Protein AF-A0A0T5ZHT8-F1 (afdb_monomer_lite)

Structure (mmCIF, N/CA/C/O backbone):
data_AF-A0A0T5ZHT8-F1
#
_entry.id   AF-A0A0T5ZHT8-F1
#
loop_
_atom_site.group_PDB
_atom_site.id
_atom_site.type_symbol
_atom_site.label_atom_id
_atom_site.label_alt_id
_atom_site.label_comp_id
_atom_site.label_asym_id
_atom_site.label_entity_id
_atom_site.label_seq_id
_atom_site.pdbx_PDB_ins_code
_atom_site.Cartn_x
_atom_site.Cartn_y
_atom_site.Cartn_z
_atom_site.occupancy
_atom_site.B_iso_or_equiv
_atom_site.auth_seq_id
_atom_site.auth_comp_id
_atom_site.auth_asym_id
_atom_site.auth_atom_id
_atom_site.pdbx_PDB_model_num
ATOM 1 N N . MET A 1 1 ? -21.708 15.304 12.740 1.00 32.94 1 MET A N 1
ATOM 2 C CA . MET A 1 1 ? -21.943 14.078 13.530 1.00 32.94 1 MET A CA 1
ATOM 3 C C . MET A 1 1 ? -20.578 13.470 13.768 1.00 32.94 1 MET A C 1
ATOM 5 O O . MET A 1 1 ? -19.856 13.322 12.791 1.00 32.94 1 MET A O 1
ATOM 9 N N . VAL A 1 2 ? -20.182 13.251 15.023 1.00 30.17 2 VAL A N 1
ATOM 10 C CA . VAL A 1 2 ? -18.899 12.604 15.335 1.00 30.17 2 VAL A CA 1
ATOM 11 C C . VAL A 1 2 ? -19.010 11.165 14.839 1.00 30.17 2 VAL A C 1
ATOM 13 O O . VAL A 1 2 ? -19.901 10.439 15.270 1.00 30.17 2 VAL A O 1
ATOM 16 N N . ILE A 1 3 ? -18.196 10.799 13.854 1.00 38.00 3 ILE A N 1
ATOM 17 C CA . ILE A 1 3 ? -18.095 9.419 13.384 1.00 38.00 3 ILE A CA 1
ATOM 18 C C . ILE A 1 3 ? -17.245 8.695 14.427 1.00 38.00 3 ILE A C 1
ATOM 20 O O . ILE A 1 3 ? -16.100 9.075 14.659 1.00 38.00 3 ILE A O 1
ATOM 24 N N . VAL A 1 4 ? -17.832 7.714 15.110 1.00 56.66 4 VAL A N 1
ATOM 25 C CA . VAL A 1 4 ? -17.112 6.858 16.058 1.00 56.66 4 VAL A CA 1
ATOM 26 C C . VAL A 1 4 ? -16.481 5.731 15.244 1.00 56.66 4 VAL A C 1
ATOM 28 O O . VAL A 1 4 ? -17.184 4.851 14.750 1.00 56.66 4 VAL A O 1
ATOM 31 N N . GLU A 1 5 ? -15.171 5.804 15.039 1.00 60.06 5 GLU A N 1
ATOM 32 C CA . GLU A 1 5 ? -14.421 4.843 14.226 1.00 60.06 5 GLU A CA 1
ATOM 33 C C . GLU A 1 5 ? -14.320 3.475 14.933 1.00 60.06 5 GLU A C 1
ATOM 35 O O . GLU A 1 5 ? -14.035 3.432 16.129 1.00 60.06 5 GLU A O 1
ATOM 40 N N . PRO A 1 6 ? -14.510 2.336 14.253 1.00 75.88 6 PRO A N 1
ATOM 41 C CA . PRO A 1 6 ? -14.385 1.006 14.858 1.00 75.88 6 PRO A CA 1
ATOM 42 C C . PRO A 1 6 ? -12.907 0.622 15.073 1.00 75.88 6 PRO A C 1
ATOM 44 O O . PRO A 1 6 ? -12.396 -0.331 14.496 1.00 75.88 6 PRO A O 1
ATOM 47 N N . LEU A 1 7 ? -12.190 1.401 15.885 1.00 76.62 7 LEU A N 1
ATOM 48 C CA . LEU A 1 7 ? -10.760 1.266 16.137 1.00 76.62 7 LEU A CA 1
ATOM 49 C C . LEU A 1 7 ? -10.507 1.099 17.634 1.00 76.62 7 LEU A C 1
ATOM 51 O O . LEU A 1 7 ? -10.915 1.933 18.439 1.00 76.62 7 LEU A O 1
ATOM 55 N N . VAL A 1 8 ? -9.785 0.043 18.001 1.00 85.88 8 VAL A N 1
ATOM 56 C CA . VAL A 1 8 ? -9.405 -0.250 19.393 1.00 85.88 8 VAL A CA 1
ATOM 57 C C . VAL A 1 8 ? -7.885 -0.257 19.588 1.00 85.88 8 VAL A C 1
ATOM 59 O O . VAL A 1 8 ? -7.363 -1.032 20.379 1.00 85.88 8 VAL A O 1
ATOM 62 N N . SER A 1 9 ? -7.151 0.589 18.861 1.00 83.31 9 SER A N 1
ATOM 63 C CA . SER A 1 9 ? -5.690 0.712 18.980 1.00 83.31 9 SER A CA 1
ATOM 64 C C . SER A 1 9 ? -5.256 1.441 20.261 1.00 83.31 9 SER A C 1
ATOM 66 O O . SER A 1 9 ? -6.034 2.183 20.866 1.00 83.31 9 SER A O 1
ATOM 68 N N . GLU A 1 10 ? -3.986 1.283 20.651 1.00 86.31 10 GLU A N 1
ATOM 69 C CA . GLU A 1 10 ? -3.403 2.051 21.764 1.00 86.31 10 GLU A CA 1
ATOM 70 C C . GLU A 1 10 ? -3.465 3.564 21.488 1.00 86.31 10 GLU A C 1
ATOM 72 O O . GLU A 1 10 ? -3.754 4.360 22.380 1.00 86.31 10 GLU A O 1
ATOM 77 N N . GLU A 1 11 ? -3.252 3.971 20.233 1.00 77.25 11 GLU A N 1
ATOM 78 C CA . GLU A 1 11 ? -3.357 5.369 19.807 1.00 77.25 11 GLU A CA 1
ATOM 79 C C . GLU A 1 11 ? -4.760 5.928 20.057 1.00 77.25 11 GLU A C 1
ATOM 81 O O . GLU A 1 11 ? -4.904 7.012 20.631 1.00 77.25 11 GLU A O 1
ATOM 86 N N . LYS A 1 12 ? -5.799 5.161 19.698 1.00 83.62 12 LYS A N 1
ATOM 87 C CA . LYS A 1 12 ? -7.179 5.564 19.957 1.00 83.62 12 LYS A CA 1
ATOM 88 C C . LYS A 1 12 ? -7.458 5.658 21.450 1.00 83.62 12 LYS A C 1
ATOM 90 O O . LYS A 1 12 ? -8.087 6.616 21.892 1.00 83.62 12 LYS A O 1
ATOM 95 N N . LEU A 1 13 ? -6.962 4.700 22.227 1.00 88.31 13 LEU A N 1
ATOM 96 C CA . LEU A 1 13 ? -7.096 4.726 23.677 1.00 88.31 13 LEU A CA 1
ATOM 97 C C . LEU A 1 13 ? -6.481 5.998 24.277 1.00 88.31 13 LEU A C 1
ATOM 99 O O . LEU A 1 13 ? -7.138 6.663 25.072 1.00 88.31 13 LEU A O 1
ATOM 103 N N . ARG A 1 14 ? -5.261 6.377 23.878 1.00 85.31 14 ARG A N 1
ATOM 104 C CA . ARG A 1 14 ? -4.614 7.607 24.368 1.00 85.31 14 ARG A CA 1
ATOM 105 C C . ARG A 1 14 ? -5.413 8.858 24.008 1.00 85.31 14 ARG A C 1
ATOM 107 O O . ARG A 1 14 ? -5.596 9.712 24.867 1.00 85.31 14 ARG A O 1
ATOM 114 N N . GLN A 1 15 ? -5.944 8.929 22.784 1.00 82.06 15 GLN A N 1
ATOM 115 C CA . GLN A 1 15 ? -6.824 10.026 22.375 1.00 82.06 15 GLN A CA 1
ATOM 116 C C . GLN A 1 15 ? -8.048 10.145 23.289 1.00 82.06 15 GLN A C 1
ATOM 118 O O . GLN A 1 15 ? -8.398 11.254 23.678 1.00 82.06 15 GLN A O 1
ATOM 123 N N . LEU A 1 16 ? -8.698 9.020 23.606 1.00 85.06 16 LEU A N 1
ATOM 124 C CA . LEU A 1 16 ? -9.880 9.018 24.464 1.00 85.06 16 LEU A CA 1
ATOM 125 C C . LEU A 1 16 ? -9.514 9.474 25.877 1.00 85.06 16 LEU A C 1
ATOM 127 O O . LEU A 1 16 ? -10.151 10.395 26.367 1.00 85.06 16 LEU A O 1
ATOM 131 N N . LEU A 1 17 ? -8.450 8.923 26.479 1.00 85.81 17 LEU A N 1
ATOM 132 C CA . LEU A 1 17 ? -7.960 9.322 27.811 1.00 85.81 17 LEU A CA 1
ATOM 133 C C . LEU A 1 17 ? -7.682 10.837 27.909 1.00 85.81 17 LEU A C 1
ATOM 135 O O . LEU A 1 17 ? -8.002 11.461 28.923 1.00 85.81 17 LEU A O 1
ATOM 139 N N . ASP A 1 18 ? -7.159 11.445 26.840 1.00 81.88 18 ASP A N 1
ATOM 140 C CA . ASP A 1 18 ? -6.906 12.888 26.756 1.00 81.88 18 ASP A CA 1
ATOM 141 C C . ASP A 1 18 ? -8.188 13.750 26.754 1.00 81.88 18 ASP A C 1
ATOM 143 O O . ASP A 1 18 ? -8.105 14.952 27.019 1.00 81.88 18 ASP A O 1
ATOM 147 N N . GLU A 1 19 ? -9.378 13.179 26.509 1.00 79.25 19 GLU A N 1
ATOM 148 C CA . GLU A 1 19 ? -10.655 13.908 26.609 1.00 79.25 19 GLU A CA 1
ATOM 149 C C . GLU A 1 19 ? -10.974 14.323 28.055 1.00 79.25 19 GLU A C 1
ATOM 151 O O . GLU A 1 19 ? -11.697 15.298 28.263 1.00 79.25 19 GLU A O 1
ATOM 156 N N . GLN A 1 20 ? -10.425 13.612 29.052 1.00 79.62 20 GLN A N 1
ATOM 157 C CA . GLN A 1 20 ? -10.519 13.907 30.494 1.00 79.62 20 GLN A CA 1
ATOM 158 C C . GLN A 1 20 ? -11.941 14.076 31.062 1.00 79.62 20 GLN A C 1
ATOM 160 O O . GLN A 1 20 ? -12.109 14.517 32.200 1.00 79.62 20 GLN A O 1
ATOM 165 N N . ALA A 1 21 ? -12.969 13.726 30.293 1.00 77.88 21 ALA A N 1
ATOM 166 C CA . ALA A 1 21 ? -14.362 13.790 30.693 1.00 77.88 21 ALA A CA 1
ATOM 167 C C . ALA A 1 21 ? -15.176 12.737 29.940 1.00 77.88 21 ALA A C 1
ATOM 169 O O . ALA A 1 21 ? -14.925 12.449 28.772 1.00 77.88 21 ALA A O 1
ATOM 170 N N . GLU A 1 22 ? -16.182 12.187 30.611 1.00 84.00 22 GLU A N 1
ATOM 171 C CA . GLU A 1 22 ? -17.164 11.318 29.971 1.00 84.00 22 GLU A CA 1
ATOM 172 C C . GLU A 1 22 ? -18.104 12.124 29.069 1.00 84.00 22 GLU A C 1
ATOM 174 O O . GLU A 1 22 ? -18.446 13.280 29.338 1.00 84.00 22 GLU A O 1
ATOM 179 N N . SER A 1 23 ? -18.578 11.484 28.007 1.00 83.81 23 SER A N 1
ATOM 180 C CA . SER A 1 23 ? -19.508 12.071 27.043 1.00 83.81 23 SER A CA 1
ATOM 181 C C . SER A 1 23 ? -20.526 11.029 26.609 1.00 83.81 23 SER A C 1
ATOM 183 O O . SER A 1 23 ? -20.338 9.846 26.858 1.00 83.81 23 SER A O 1
ATOM 185 N N . ALA A 1 24 ? -21.580 11.402 25.882 1.00 84.06 24 ALA A N 1
ATOM 186 C CA . ALA A 1 24 ? -22.548 10.414 25.393 1.00 84.06 24 ALA A CA 1
ATOM 187 C C . ALA A 1 24 ? -21.903 9.244 24.612 1.00 84.06 24 ALA A C 1
ATOM 189 O O . ALA A 1 24 ? -22.454 8.147 24.636 1.00 84.06 24 ALA A O 1
ATOM 190 N N . ALA A 1 25 ? -20.725 9.449 24.010 1.00 86.69 25 ALA A N 1
ATOM 191 C CA . ALA A 1 25 ? -19.977 8.449 23.248 1.00 86.69 25 ALA A CA 1
ATOM 192 C C . ALA A 1 25 ? -18.727 7.890 23.969 1.00 86.69 25 ALA A C 1
ATOM 194 O O . ALA A 1 25 ? -17.995 7.115 23.360 1.00 86.69 25 ALA A O 1
ATOM 195 N N . LEU A 1 26 ? -18.460 8.264 25.227 1.00 90.75 26 LEU A N 1
ATOM 196 C CA . LEU A 1 26 ? -17.300 7.802 26.003 1.00 90.75 26 LEU A CA 1
ATOM 197 C C . LEU A 1 26 ? -17.667 7.583 27.476 1.00 90.75 26 LEU A C 1
ATOM 199 O O . LEU A 1 26 ? -18.198 8.484 28.127 1.00 90.75 26 LEU A O 1
ATOM 203 N N . ASP A 1 27 ? -17.357 6.398 27.992 1.00 93.62 27 ASP A N 1
ATOM 204 C CA . ASP A 1 27 ? -17.602 5.994 29.380 1.00 93.62 27 ASP A CA 1
ATOM 205 C C . ASP A 1 27 ? -16.321 5.457 30.025 1.00 93.62 27 ASP A C 1
ATOM 207 O O . ASP A 1 27 ? -15.637 4.609 29.440 1.00 93.62 27 ASP A O 1
ATOM 211 N N . TYR A 1 28 ? -16.000 5.937 31.227 1.00 93.38 28 TYR A N 1
ATOM 212 C CA . TYR A 1 28 ? -14.843 5.492 31.992 1.00 93.38 28 TYR A CA 1
ATOM 213 C C . TYR A 1 28 ? -15.272 4.578 33.131 1.00 93.38 28 TYR A C 1
ATOM 215 O O . TYR A 1 28 ? -16.168 4.873 33.919 1.00 93.38 28 TYR A O 1
ATOM 223 N N . LYS A 1 29 ? -14.572 3.456 33.275 1.00 92.06 29 LYS A N 1
ATOM 224 C CA . LYS A 1 29 ? -14.753 2.550 34.406 1.00 92.06 29 LYS A CA 1
ATOM 225 C C . LYS A 1 29 ? -13.417 2.259 35.051 1.00 92.06 29 LYS A C 1
ATOM 227 O O . LYS A 1 29 ? -12.583 1.574 34.470 1.00 92.06 29 LYS A O 1
ATOM 232 N N . ALA A 1 30 ? -13.234 2.687 36.297 1.00 90.19 30 ALA A N 1
ATOM 233 C CA . ALA A 1 30 ? -12.000 2.393 37.024 1.00 90.19 30 ALA A CA 1
ATOM 234 C C . ALA A 1 30 ? -11.823 0.881 37.247 1.00 90.19 30 ALA A C 1
ATOM 236 O O . ALA A 1 30 ? -10.716 0.360 37.154 1.00 90.19 30 ALA A O 1
ATOM 237 N N . ILE A 1 31 ? -12.919 0.166 37.524 1.00 87.94 31 ILE A N 1
ATOM 238 C CA . ILE A 1 31 ? -12.921 -1.269 37.821 1.00 87.94 31 ILE A CA 1
ATOM 239 C C . ILE A 1 31 ? -14.101 -1.927 37.098 1.00 87.94 31 ILE A C 1
ATOM 241 O O . ILE A 1 31 ? -15.213 -1.403 37.117 1.00 87.94 31 ILE A O 1
ATOM 245 N N . CYS A 1 32 ? -13.854 -3.084 36.486 1.00 88.69 32 CYS A N 1
ATOM 246 C CA . CYS A 1 32 ? -14.885 -3.991 35.988 1.00 88.69 32 CYS A CA 1
ATOM 247 C C . CYS A 1 32 ? -14.351 -5.429 36.051 1.00 88.69 32 CYS A C 1
ATOM 249 O O . CYS A 1 32 ? -13.328 -5.745 35.440 1.00 88.69 32 CYS A O 1
ATOM 251 N N . ASP A 1 33 ? -15.022 -6.302 36.799 1.00 88.00 33 ASP A N 1
ATOM 252 C CA . ASP A 1 33 ? -14.724 -7.730 36.882 1.00 88.00 33 ASP A CA 1
ATOM 253 C C . ASP A 1 33 ? -15.848 -8.545 36.234 1.00 88.00 33 ASP A C 1
ATOM 255 O O . ASP A 1 33 ? -16.907 -8.768 36.813 1.00 88.00 33 ASP A O 1
ATOM 259 N N . LEU A 1 34 ? -15.600 -9.069 35.032 1.00 88.31 34 LEU A N 1
ATOM 260 C CA . LEU A 1 34 ? -16.573 -9.869 34.276 1.00 88.31 34 LEU A CA 1
ATOM 261 C C . LEU A 1 34 ? -16.920 -11.229 34.915 1.00 88.31 34 LEU A C 1
ATOM 263 O O . LEU A 1 34 ? -17.704 -12.000 34.348 1.00 88.31 34 LEU A O 1
ATOM 267 N N . ARG A 1 35 ? -16.321 -11.581 36.058 1.00 86.56 35 ARG A N 1
ATOM 268 C CA . ARG A 1 35 ? -16.737 -12.726 36.886 1.00 86.56 35 ARG A CA 1
ATOM 269 C C . ARG A 1 35 ? -17.859 -12.338 37.843 1.00 86.56 35 ARG A C 1
ATOM 271 O O . ARG A 1 35 ? -18.671 -13.191 38.198 1.00 86.56 35 ARG A O 1
ATOM 278 N N . GLU A 1 36 ? -17.938 -11.060 38.198 1.00 90.50 36 GLU A N 1
ATOM 279 C CA . GLU A 1 36 ? -19.003 -10.515 39.018 1.00 90.50 36 GLU A CA 1
ATOM 280 C C . GLU A 1 36 ? -20.237 -10.237 38.160 1.00 90.50 36 GLU A C 1
ATOM 282 O O . GLU A 1 36 ? -20.213 -9.566 37.120 1.00 90.50 36 GLU A O 1
ATOM 287 N N . LYS A 1 37 ? -21.373 -10.777 38.609 1.00 92.69 37 LYS A N 1
ATOM 288 C CA . LYS A 1 37 ? -22.639 -10.623 37.887 1.00 92.69 37 LYS A CA 1
ATOM 289 C C . LYS A 1 37 ? -23.089 -9.162 37.852 1.00 92.69 37 LYS A C 1
ATOM 291 O O . LYS A 1 37 ? -23.691 -8.758 36.864 1.00 92.69 37 LYS A O 1
ATOM 296 N N . ALA A 1 38 ? -22.810 -8.400 38.911 1.00 94.06 38 ALA A N 1
ATOM 297 C CA . ALA A 1 38 ? -23.139 -6.980 38.986 1.00 94.06 38 ALA A CA 1
ATOM 298 C C . ALA A 1 38 ? -22.464 -6.196 37.852 1.00 94.06 38 ALA A C 1
ATOM 300 O O . ALA A 1 38 ? -23.154 -5.567 37.055 1.00 94.06 38 ALA A O 1
ATOM 301 N N . ASP A 1 39 ? -21.147 -6.342 37.716 1.00 93.50 39 ASP A N 1
ATOM 302 C CA . ASP A 1 39 ? -20.345 -5.643 36.710 1.00 93.50 39 ASP A CA 1
ATOM 303 C C . ASP A 1 39 ? -20.726 -6.058 35.289 1.00 93.50 39 ASP A C 1
ATOM 305 O O . ASP A 1 39 ? -20.854 -5.212 34.409 1.00 93.50 39 ASP A O 1
ATOM 309 N N . THR A 1 40 ? -20.989 -7.349 35.064 1.00 94.62 40 THR A N 1
ATOM 310 C CA . THR A 1 40 ? -21.428 -7.832 33.745 1.00 94.62 40 THR A CA 1
ATOM 311 C C . THR A 1 40 ? -22.805 -7.269 33.365 1.00 94.62 40 THR A C 1
ATOM 313 O O . THR A 1 40 ? -23.041 -6.936 32.204 1.00 94.62 40 THR A O 1
ATOM 316 N N . VAL A 1 41 ? -23.726 -7.159 34.331 1.00 96.88 41 VAL A N 1
ATOM 317 C CA . VAL A 1 41 ? -25.063 -6.588 34.107 1.00 96.88 41 VAL A CA 1
ATOM 318 C C . VAL A 1 41 ? -24.974 -5.085 33.844 1.00 96.88 41 VAL A C 1
ATOM 320 O O . VAL A 1 41 ? -25.576 -4.618 32.885 1.00 96.88 41 VAL A O 1
ATOM 323 N N . GLU A 1 42 ? -24.225 -4.325 34.642 1.00 96.19 42 GLU A N 1
ATOM 324 C CA . GLU A 1 42 ? -24.075 -2.881 34.407 1.00 96.19 42 GLU A CA 1
ATOM 325 C C . GLU A 1 42 ? -23.345 -2.605 33.081 1.00 96.19 42 GLU A C 1
ATOM 327 O O . GLU A 1 42 ? -23.791 -1.763 32.309 1.00 96.19 42 GLU A O 1
ATOM 332 N N . LEU A 1 43 ? -22.332 -3.403 32.718 1.00 96.06 43 LEU A N 1
ATOM 333 C CA . LEU A 1 43 ? -21.694 -3.293 31.404 1.00 96.06 43 LEU A CA 1
ATOM 334 C C . LEU A 1 43 ? -22.680 -3.562 30.257 1.00 96.06 43 LEU A C 1
ATOM 336 O O . LEU A 1 43 ? -22.685 -2.832 29.270 1.00 96.06 43 LEU A O 1
ATOM 340 N N . ALA A 1 44 ? -23.555 -4.567 30.381 1.00 97.25 44 ALA A N 1
ATOM 341 C CA . ALA A 1 44 ? -24.591 -4.824 29.377 1.00 97.25 44 ALA A CA 1
ATOM 342 C C . ALA A 1 44 ? -25.557 -3.641 29.222 1.00 97.25 44 ALA A C 1
ATOM 344 O O . ALA A 1 44 ? -25.989 -3.342 28.108 1.00 97.25 44 ALA A O 1
ATOM 345 N N . LYS A 1 45 ? -25.876 -2.960 30.329 1.00 97.69 45 LYS A N 1
ATOM 346 C CA . LYS A 1 45 ? -26.692 -1.745 30.325 1.00 97.69 45 LYS A CA 1
ATOM 347 C C . LYS A 1 45 ? -26.018 -0.627 29.526 1.00 97.69 45 LYS A C 1
ATOM 349 O O . LYS A 1 45 ? -26.661 -0.037 28.660 1.00 97.69 45 LYS A O 1
ATOM 354 N N . ASP A 1 46 ? -24.736 -0.380 29.780 1.00 97.00 46 ASP A N 1
ATOM 355 C CA . ASP A 1 46 ? -23.973 0.680 29.114 1.00 97.00 46 ASP A CA 1
ATOM 356 C C . ASP A 1 46 ? -23.755 0.389 27.626 1.00 97.00 46 ASP A C 1
ATOM 358 O O . ASP A 1 46 ? -23.999 1.257 26.790 1.00 97.00 46 ASP A O 1
ATOM 362 N N . VAL A 1 47 ? -23.419 -0.855 27.271 1.00 96.94 47 VAL A N 1
ATOM 363 C CA . VAL A 1 47 ? -23.328 -1.290 25.867 1.00 96.94 47 VAL A CA 1
ATOM 364 C C . VAL A 1 47 ? -24.682 -1.142 25.162 1.00 96.94 47 VAL A C 1
ATOM 366 O O . VAL A 1 47 ? -24.746 -0.659 24.033 1.00 96.94 47 VAL A O 1
ATOM 369 N N . GLY A 1 48 ? -25.788 -1.510 25.817 1.00 96.31 48 GLY A N 1
ATOM 370 C CA . GLY A 1 48 ? -27.132 -1.327 25.264 1.00 96.31 48 GLY A CA 1
ATOM 371 C C . GLY A 1 48 ? -27.496 0.143 25.037 1.00 96.31 48 GLY A C 1
ATOM 372 O O . GLY A 1 48 ? -28.083 0.469 24.008 1.00 96.31 48 GLY A O 1
ATOM 373 N N . ALA A 1 49 ? -27.104 1.032 25.953 1.00 96.06 49 ALA A N 1
ATOM 374 C CA . ALA A 1 49 ? -27.311 2.472 25.815 1.00 96.06 49 ALA A CA 1
ATOM 375 C C . ALA A 1 49 ? -26.449 3.086 24.699 1.00 96.06 49 ALA A C 1
ATOM 377 O O . ALA A 1 49 ? -26.924 3.928 23.933 1.00 96.06 49 ALA A O 1
ATOM 378 N N . MET A 1 50 ? -25.191 2.649 24.573 1.00 94.88 50 MET A N 1
ATOM 379 C CA . MET A 1 50 ? -24.274 3.119 23.531 1.00 94.88 50 MET A CA 1
ATOM 380 C C . MET A 1 50 ? -24.704 2.701 22.130 1.00 94.88 50 MET A C 1
ATOM 382 O O . MET A 1 50 ? -24.477 3.453 21.189 1.00 94.88 50 MET A O 1
ATOM 386 N N . GLN A 1 51 ? -25.407 1.580 21.971 1.00 93.50 51 GLN A N 1
ATOM 387 C CA . GLN A 1 51 ? -25.921 1.143 20.670 1.00 93.50 51 GLN A CA 1
ATOM 388 C C . GLN A 1 51 ? -26.875 2.147 19.989 1.00 93.50 51 GLN A C 1
ATOM 390 O O . GLN A 1 51 ? -27.136 2.016 18.794 1.00 93.50 51 GLN A O 1
ATOM 395 N N . VAL A 1 52 ? -27.370 3.177 20.686 1.00 91.06 52 VAL A N 1
ATOM 396 C CA . VAL A 1 52 ? -28.175 4.245 20.066 1.00 91.06 52 VAL A CA 1
ATOM 397 C C . VAL A 1 52 ? -27.360 5.121 19.112 1.00 91.06 52 VAL A C 1
ATOM 399 O O . VAL A 1 52 ? -27.882 5.550 18.083 1.00 91.06 52 VAL A O 1
ATOM 402 N N . ALA A 1 53 ? -26.094 5.402 19.423 1.00 86.25 53 ALA A N 1
ATOM 403 C CA . ALA A 1 53 ? -25.259 6.327 18.646 1.00 86.25 53 ALA A CA 1
ATOM 404 C C . ALA A 1 53 ? -23.843 5.802 18.348 1.00 86.25 53 ALA A C 1
ATOM 406 O O . ALA A 1 53 ? -23.170 6.351 17.479 1.00 86.25 53 ALA A O 1
ATOM 407 N N . GLY A 1 54 ? -23.432 4.723 19.008 1.00 90.88 54 GLY A N 1
ATOM 408 C CA . GLY A 1 54 ? -22.061 4.234 19.075 1.00 90.88 54 GLY A CA 1
ATOM 409 C C . GLY A 1 54 ? -21.248 4.941 20.163 1.00 90.88 54 GLY A C 1
ATOM 410 O O . GLY A 1 54 ? -21.624 6.014 20.644 1.00 90.88 54 GLY A O 1
ATOM 411 N N . GLY A 1 55 ? -20.128 4.342 20.557 1.00 92.19 55 GLY A N 1
ATOM 412 C CA . GLY A 1 55 ? -19.220 4.925 21.540 1.00 92.19 55 GLY A CA 1
ATOM 413 C C . GLY A 1 55 ? -18.102 3.986 21.978 1.00 92.19 55 GLY A C 1
ATOM 414 O O . GLY A 1 55 ? -17.918 2.909 21.409 1.00 92.19 55 GLY A O 1
ATOM 415 N N . TYR A 1 56 ? -17.372 4.404 23.009 1.00 94.12 56 TYR A N 1
ATOM 416 C CA . TYR A 1 56 ? -16.315 3.626 23.641 1.00 94.12 56 TYR A CA 1
ATOM 417 C C . TYR A 1 56 ? -16.519 3.506 25.144 1.00 94.12 56 TYR A C 1
ATOM 419 O O . TYR A 1 56 ? -16.909 4.464 25.810 1.00 94.12 56 TYR A O 1
ATOM 427 N N . ILE A 1 57 ? -16.156 2.347 25.680 1.00 95.44 57 ILE A N 1
ATOM 428 C CA . ILE A 1 57 ? -16.022 2.112 27.115 1.00 95.44 57 ILE A CA 1
ATOM 429 C C . ILE A 1 57 ? -14.547 1.834 27.393 1.00 95.44 57 ILE A C 1
ATOM 431 O O . ILE A 1 57 ? -13.957 0.926 26.803 1.00 95.44 57 ILE A O 1
ATOM 435 N N . VAL A 1 58 ? -13.953 2.609 28.295 1.00 94.50 58 VAL A N 1
ATOM 436 C CA . VAL A 1 58 ? -12.563 2.451 28.724 1.00 94.50 58 VAL A CA 1
ATOM 437 C C . VAL A 1 58 ? -12.547 1.920 30.150 1.00 94.50 58 VAL A C 1
ATOM 439 O O . VAL A 1 58 ? -12.998 2.581 31.084 1.00 94.50 58 VAL A O 1
ATOM 442 N N . ILE A 1 59 ? -12.009 0.718 30.326 1.00 94.06 59 ILE A N 1
ATOM 443 C CA . ILE A 1 59 ? -11.922 0.042 31.620 1.00 94.06 59 ILE A CA 1
ATOM 444 C C . ILE A 1 59 ? -10.485 0.110 32.128 1.00 94.06 59 ILE A C 1
ATOM 446 O O . ILE A 1 59 ? -9.546 -0.205 31.403 1.00 94.06 59 ILE A O 1
ATOM 450 N N . GLY A 1 60 ? -10.317 0.470 33.395 1.00 91.88 60 GLY A N 1
ATOM 451 C CA . GLY A 1 60 ? -9.026 0.745 34.011 1.00 91.88 60 GLY A CA 1
ATOM 452 C C . GLY A 1 60 ? -8.670 2.229 34.020 1.00 91.88 60 GLY A C 1
ATOM 453 O O . GLY A 1 60 ? -7.514 2.544 34.265 1.00 91.88 60 GLY A O 1
ATOM 454 N N . ALA A 1 61 ? -9.623 3.140 33.809 1.00 91.94 61 ALA A N 1
ATOM 455 C CA . ALA A 1 61 ? -9.411 4.584 33.935 1.00 91.94 61 ALA A CA 1
ATOM 456 C C . ALA A 1 61 ? -10.441 5.223 34.877 1.00 91.94 61 ALA A C 1
ATOM 458 O O . ALA A 1 61 ? -11.581 4.768 34.955 1.00 91.94 61 ALA A O 1
ATOM 459 N N . ASP A 1 62 ? -10.036 6.256 35.616 1.00 89.69 62 ASP A N 1
ATOM 460 C CA . ASP A 1 62 ? -10.965 7.062 36.409 1.00 89.69 62 ASP A CA 1
ATOM 461 C C . ASP A 1 62 ? -11.798 8.010 35.527 1.00 89.69 62 ASP A C 1
ATOM 463 O O . ASP A 1 62 ? -11.567 8.144 34.326 1.00 89.69 62 ASP A O 1
ATOM 467 N N . ASN A 1 63 ? -12.759 8.708 36.134 1.00 86.88 63 ASN A N 1
ATOM 468 C CA . ASN A 1 63 ? -13.675 9.605 35.421 1.00 86.88 63 ASN A CA 1
ATOM 469 C C . ASN A 1 63 ? -12.978 10.830 34.785 1.00 86.88 63 ASN A C 1
ATOM 471 O O . ASN A 1 63 ? -13.634 11.593 34.081 1.00 86.88 63 ASN A O 1
ATOM 475 N N . ASN A 1 64 ? -11.680 11.034 35.044 1.00 84.75 64 ASN A N 1
ATOM 476 C CA . ASN A 1 64 ? -10.852 12.077 34.435 1.00 84.75 64 ASN A CA 1
ATOM 477 C C . ASN A 1 64 ? -9.891 11.502 33.379 1.00 84.75 64 ASN A C 1
ATOM 479 O O . ASN A 1 64 ? -8.913 12.163 33.025 1.00 84.75 64 ASN A O 1
ATOM 483 N N . GLY A 1 65 ? -10.109 10.263 32.924 1.00 84.62 65 GLY A N 1
ATOM 484 C CA . GLY A 1 65 ? -9.265 9.605 31.929 1.00 84.62 65 GLY A CA 1
ATOM 485 C C . GLY A 1 65 ? -7.875 9.229 32.447 1.00 84.62 65 GLY A C 1
ATOM 486 O O . GLY A 1 65 ? -6.962 9.026 31.651 1.00 84.62 65 GLY A O 1
ATOM 487 N N . ARG A 1 66 ? -7.660 9.142 33.769 1.00 88.94 66 ARG A N 1
ATOM 488 C CA . ARG A 1 66 ? -6.361 8.715 34.313 1.00 88.94 66 ARG A CA 1
ATOM 489 C C . ARG A 1 66 ? -6.323 7.198 34.464 1.00 88.94 66 ARG A C 1
ATOM 491 O O . ARG A 1 66 ? -7.201 6.657 35.142 1.00 88.94 66 ARG A O 1
ATOM 498 N N . PRO A 1 67 ? -5.314 6.505 33.902 1.00 90.38 67 PRO A N 1
ATOM 499 C CA . PRO A 1 67 ? -5.137 5.076 34.118 1.00 90.38 67 PRO A CA 1
ATOM 500 C C . PRO A 1 67 ? -5.057 4.730 35.607 1.00 90.38 67 PRO A C 1
ATOM 502 O O . PRO A 1 67 ? -4.461 5.440 36.418 1.00 90.38 67 PRO A O 1
ATOM 505 N N . THR A 1 68 ? -5.666 3.609 35.961 1.00 86.62 68 THR A N 1
ATOM 506 C CA . THR A 1 68 ? -5.720 3.053 37.308 1.00 86.62 68 THR A CA 1
ATOM 507 C C . THR A 1 68 ? -5.242 1.606 37.263 1.00 86.62 68 THR A C 1
ATOM 509 O O . THR A 1 68 ? -5.394 0.915 36.259 1.00 86.62 68 THR A O 1
ATOM 512 N N . ASN A 1 69 ? -4.755 1.084 38.388 1.00 79.19 69 ASN A N 1
ATOM 513 C CA . ASN A 1 69 ? -4.417 -0.340 38.520 1.00 79.19 69 ASN A CA 1
ATOM 514 C C . ASN A 1 69 ? -5.661 -1.225 38.757 1.00 79.19 69 ASN A C 1
ATOM 516 O O . ASN A 1 69 ? -5.590 -2.239 39.451 1.00 79.19 69 ASN A O 1
ATOM 520 N N . GLY A 1 70 ? -6.823 -0.817 38.235 1.00 67.25 70 GLY A N 1
ATOM 521 C CA . GLY A 1 70 ? -8.110 -1.475 38.469 1.00 67.25 70 GLY A CA 1
ATOM 522 C C . GLY A 1 70 ? -8.308 -2.781 37.693 1.00 67.25 70 GLY A C 1
ATOM 523 O O . GLY A 1 70 ? -9.146 -3.599 38.080 1.00 67.25 70 GLY A O 1
ATOM 524 N N . VAL A 1 71 ? -7.511 -3.023 36.646 1.00 76.94 71 VAL A N 1
ATOM 525 C CA . VAL A 1 71 ? -7.533 -4.262 35.855 1.00 76.94 71 VAL A CA 1
ATOM 526 C C . VAL A 1 71 ? -6.286 -5.091 36.162 1.00 76.94 71 VAL A C 1
ATOM 528 O O . VAL A 1 71 ? -5.180 -4.776 35.731 1.00 76.94 71 VAL A O 1
ATOM 531 N N . ALA A 1 72 ? -6.453 -6.181 36.914 1.00 74.44 72 ALA A N 1
ATOM 532 C CA . ALA A 1 72 ? -5.363 -7.126 37.157 1.00 74.44 72 ALA A CA 1
ATOM 533 C C . ALA A 1 72 ? -4.982 -7.864 35.860 1.00 74.44 72 ALA A C 1
ATOM 535 O O . ALA A 1 72 ? -5.862 -8.218 35.076 1.00 74.44 72 ALA A O 1
ATOM 536 N N . ALA A 1 73 ? -3.692 -8.163 35.669 1.00 70.50 73 ALA A N 1
ATOM 537 C CA . ALA A 1 73 ? -3.172 -8.813 34.457 1.00 70.50 73 ALA A CA 1
ATOM 538 C C . ALA A 1 73 ? -3.910 -10.120 34.100 1.00 70.50 73 ALA A C 1
ATOM 540 O O . ALA A 1 73 ? -4.221 -10.368 32.940 1.00 70.50 73 ALA A O 1
ATOM 541 N N . GLU A 1 74 ? -4.282 -10.910 35.109 1.00 70.12 74 GLU A N 1
ATOM 542 C CA . GLU A 1 74 ? -5.025 -12.170 34.960 1.00 70.12 74 GLU A CA 1
ATOM 543 C C . GLU A 1 74 ? -6.465 -11.986 34.442 1.00 70.12 74 GLU A C 1
ATOM 545 O O . GLU A 1 74 ? -7.089 -12.938 33.980 1.00 70.12 74 GLU A O 1
ATOM 550 N N . ARG A 1 75 ? -7.021 -10.771 34.538 1.00 74.62 75 ARG A N 1
ATOM 551 C CA . ARG A 1 75 ? -8.417 -10.453 34.189 1.00 74.62 75 ARG A CA 1
ATOM 552 C C . ARG A 1 75 ? -8.561 -9.862 32.794 1.00 74.62 75 ARG A C 1
ATOM 554 O O . ARG A 1 75 ? -9.663 -9.861 32.257 1.00 74.62 75 ARG A O 1
ATOM 561 N N . VAL A 1 76 ? -7.459 -9.403 32.203 1.00 78.12 76 VAL A N 1
ATOM 562 C CA . VAL A 1 76 ? -7.422 -8.822 30.856 1.00 78.12 76 VAL A CA 1
ATOM 563 C C . VAL A 1 76 ? -7.954 -9.804 29.810 1.00 78.12 76 VAL A C 1
ATOM 565 O O . VAL A 1 76 ? -8.713 -9.415 28.929 1.00 78.12 76 VAL A O 1
ATOM 568 N N . ALA A 1 77 ? -7.633 -11.092 29.961 1.00 75.38 77 ALA A N 1
ATOM 569 C CA . ALA A 1 77 ? -8.071 -12.146 29.050 1.00 75.38 77 ALA A CA 1
ATOM 570 C C . ALA A 1 77 ? -9.598 -12.326 28.988 1.00 75.38 77 ALA A C 1
ATOM 572 O O . ALA A 1 77 ? -10.085 -12.951 28.063 1.00 75.38 77 ALA A O 1
ATOM 573 N N . LEU A 1 78 ? -10.369 -11.795 29.946 1.00 78.50 78 LEU A N 1
ATOM 574 C CA . LEU A 1 78 ? -11.836 -11.866 29.910 1.00 78.50 78 LEU A CA 1
ATOM 575 C C . LEU A 1 78 ? -12.461 -10.843 28.952 1.00 78.50 78 LEU A C 1
ATOM 577 O O . LEU A 1 78 ? -13.663 -10.917 28.695 1.00 78.50 78 LEU A O 1
ATOM 581 N N . PHE A 1 79 ? -11.662 -9.891 28.472 1.00 81.31 79 PHE A N 1
ATOM 582 C CA . PHE A 1 79 ? -12.077 -8.811 27.586 1.00 81.31 79 PHE A CA 1
ATOM 583 C C . PHE A 1 79 ? -11.699 -9.059 26.121 1.00 81.31 79 PHE A C 1
ATOM 585 O O . PHE A 1 79 ? -11.721 -8.122 25.329 1.00 81.31 79 PHE A O 1
ATOM 592 N N . ASP A 1 80 ? -11.377 -10.298 25.736 1.00 83.81 80 ASP A N 1
ATOM 593 C CA . ASP A 1 80 ? -11.386 -10.648 24.318 1.00 83.81 80 ASP A CA 1
ATOM 594 C C . ASP A 1 80 ? -12.820 -10.572 23.762 1.00 83.81 80 ASP A C 1
ATOM 596 O O . ASP A 1 80 ? -13.805 -10.804 24.477 1.00 83.81 80 ASP A O 1
ATOM 600 N N . GLU A 1 81 ? -12.943 -10.222 22.481 1.00 82.06 81 GLU A N 1
ATOM 601 C CA . GLU A 1 81 ? -14.236 -9.952 21.847 1.00 82.06 81 GLU A CA 1
ATOM 602 C C . GLU A 1 81 ? -15.212 -11.133 21.973 1.00 82.06 81 GLU A C 1
ATOM 604 O O . GLU A 1 81 ? -16.386 -10.944 22.305 1.00 82.06 81 GLU A O 1
ATOM 609 N N . ALA A 1 82 ? -14.733 -12.363 21.760 1.00 82.31 82 ALA A N 1
ATOM 610 C CA . ALA A 1 82 ? -15.573 -13.555 21.764 1.00 82.31 82 ALA A CA 1
ATOM 611 C C . ALA A 1 82 ? -16.144 -13.836 23.161 1.00 82.31 82 ALA A C 1
ATOM 613 O O . ALA A 1 82 ? -17.344 -14.109 23.301 1.00 82.31 82 ALA A O 1
ATOM 614 N N . THR A 1 83 ? -15.317 -13.720 24.202 1.00 88.06 83 THR A N 1
ATOM 615 C CA . THR A 1 83 ? -15.750 -13.886 25.595 1.00 88.06 83 THR A CA 1
ATOM 616 C C . THR A 1 83 ? -16.741 -12.804 26.008 1.00 88.06 83 THR A C 1
ATOM 618 O O . THR A 1 83 ? -17.784 -13.114 26.602 1.00 88.06 83 THR A O 1
ATOM 621 N N . LEU A 1 84 ? -16.453 -11.541 25.682 1.00 90.00 84 LEU A N 1
ATOM 622 C CA . LEU A 1 84 ? -17.317 -10.419 26.031 1.00 90.00 84 LEU A CA 1
ATOM 623 C C . LEU A 1 84 ? -18.683 -10.545 25.342 1.00 90.00 84 LEU A C 1
ATOM 625 O O . LEU A 1 84 ? -19.722 -10.513 26.008 1.00 90.00 84 LEU A O 1
ATOM 629 N N . ARG A 1 85 ? -18.697 -10.809 24.032 1.00 91.12 85 ARG A N 1
ATOM 630 C CA . ARG A 1 85 ? -19.920 -11.048 23.253 1.00 91.12 85 ARG A CA 1
ATOM 631 C C . ARG A 1 85 ? -20.742 -12.203 23.826 1.00 91.12 85 ARG A C 1
ATOM 633 O O . ARG A 1 85 ? -21.948 -12.058 24.037 1.00 91.12 85 ARG A O 1
ATOM 640 N N . ALA A 1 86 ? -20.106 -13.330 24.154 1.00 90.38 86 ALA A N 1
ATOM 641 C CA . ALA A 1 86 ? -20.788 -14.489 24.730 1.00 90.38 86 ALA A CA 1
ATOM 642 C C . ALA A 1 86 ? -21.479 -14.171 26.069 1.00 90.38 86 ALA A C 1
ATOM 644 O O . ALA A 1 86 ? -22.588 -14.655 26.318 1.00 90.38 86 ALA A O 1
ATOM 645 N N . LYS A 1 87 ? -20.859 -13.336 26.914 1.00 92.00 87 LYS A N 1
ATOM 646 C CA . LYS A 1 87 ? -21.440 -12.879 28.187 1.00 92.00 87 LYS A CA 1
ATOM 647 C C . LYS A 1 87 ? -22.624 -11.933 27.982 1.00 92.00 87 LYS A C 1
ATOM 649 O O . LYS A 1 87 ? -23.623 -12.054 28.692 1.00 92.00 87 LYS A O 1
ATOM 654 N N . LEU A 1 88 ? -22.532 -11.021 27.014 1.00 95.06 88 LEU A N 1
ATOM 655 C CA . LEU A 1 88 ? -23.547 -9.994 26.769 1.00 95.06 88 LEU A CA 1
ATOM 656 C C . LEU A 1 88 ? -24.776 -10.513 26.005 1.00 95.06 88 LEU A C 1
ATOM 658 O O . LEU A 1 88 ? -25.879 -10.006 26.230 1.00 95.06 88 LEU A O 1
ATOM 662 N N . ARG A 1 89 ? -24.633 -11.569 25.184 1.00 94.12 89 ARG A N 1
ATOM 663 C CA . ARG A 1 89 ? -25.713 -12.108 24.323 1.00 94.12 89 ARG A CA 1
ATOM 664 C C . ARG A 1 89 ? -26.993 -12.483 25.070 1.00 94.12 89 ARG A C 1
ATOM 666 O O . ARG A 1 89 ? -28.057 -12.606 24.477 1.00 94.12 89 ARG A O 1
ATOM 673 N N . LYS A 1 90 ? -26.890 -12.761 26.375 1.00 94.81 90 LYS A N 1
ATOM 674 C CA . LYS A 1 90 ? -28.053 -13.083 27.210 1.00 94.81 90 LYS A CA 1
ATOM 675 C C . LYS A 1 90 ? -29.052 -11.922 27.253 1.00 94.81 90 LYS A C 1
ATOM 677 O O . LYS A 1 90 ? -30.251 -12.160 27.384 1.00 94.81 90 LYS A O 1
ATOM 682 N N . TRP A 1 91 ? -28.549 -10.694 27.212 1.00 97.50 91 TRP A N 1
ATOM 683 C CA . TRP A 1 91 ? -29.341 -9.484 27.386 1.00 97.50 91 TRP A CA 1
ATOM 684 C C . TRP A 1 91 ? -29.453 -8.672 26.099 1.00 97.50 91 TRP A C 1
ATOM 686 O O . TRP A 1 91 ? -30.506 -8.081 25.876 1.00 97.50 91 TRP A O 1
ATOM 696 N N . LEU A 1 92 ? -28.419 -8.678 25.253 1.00 96.50 92 LEU A N 1
ATOM 697 C CA . LEU A 1 92 ? -28.365 -7.885 24.026 1.00 96.50 92 LEU A CA 1
ATOM 698 C C . LEU A 1 92 ? -28.533 -8.767 22.769 1.00 96.50 92 LEU A C 1
ATOM 700 O O . LEU A 1 92 ? -27.817 -9.763 22.646 1.00 96.50 92 LEU A O 1
ATOM 704 N N . PRO A 1 93 ? -29.464 -8.425 21.852 1.00 91.25 93 PRO A N 1
ATOM 705 C CA . PRO A 1 93 ? -29.646 -9.123 20.577 1.00 91.25 93 PRO A CA 1
ATOM 706 C C . PRO A 1 93 ? -28.467 -8.933 19.615 1.00 91.25 93 PRO A C 1
ATOM 708 O O . PRO A 1 93 ? -27.762 -7.933 19.686 1.00 91.25 93 PRO A O 1
ATOM 711 N N . GLU A 1 94 ? -28.341 -9.846 18.648 1.00 86.69 94 GLU A N 1
ATOM 712 C CA . GLU A 1 94 ? -27.599 -9.588 17.407 1.00 86.69 94 GLU A CA 1
ATOM 713 C C . GLU A 1 94 ? -28.463 -8.749 16.433 1.00 86.69 94 GLU A C 1
ATOM 715 O O . GLU A 1 94 ? -29.689 -8.915 16.433 1.00 86.69 94 GLU A O 1
ATOM 720 N N . PRO A 1 95 ? -27.863 -7.901 15.576 1.00 87.25 95 PRO A N 1
ATOM 721 C CA . PRO A 1 95 ? -26.422 -7.678 15.431 1.00 87.25 95 PRO A CA 1
ATOM 722 C C . PRO A 1 95 ? -25.841 -6.796 16.550 1.00 87.25 95 PRO A C 1
ATOM 724 O O . PRO A 1 95 ? -26.376 -5.728 16.843 1.00 87.25 95 PRO A O 1
ATOM 727 N N . LEU A 1 96 ? -24.727 -7.234 17.143 1.00 89.19 96 LEU A N 1
ATOM 728 C CA . LEU A 1 96 ? -23.947 -6.477 18.127 1.00 89.19 96 LEU A CA 1
ATOM 729 C C . LEU A 1 96 ? -22.570 -6.145 17.536 1.00 89.19 96 LEU A C 1
ATOM 731 O O . LEU A 1 96 ? -21.704 -7.009 17.447 1.00 89.19 96 LEU A O 1
ATOM 735 N N . ASP A 1 97 ? -22.348 -4.903 17.122 1.00 88.38 97 ASP A N 1
ATOM 736 C CA . ASP A 1 97 ? -21.028 -4.464 16.661 1.00 88.38 97 ASP A CA 1
ATOM 737 C C . ASP A 1 97 ? -20.168 -4.072 17.871 1.00 88.38 97 ASP A C 1
ATOM 739 O O . ASP A 1 97 ? -20.518 -3.164 18.629 1.00 88.38 97 ASP A O 1
ATOM 743 N N . LEU A 1 98 ? -19.107 -4.837 18.119 1.00 89.88 98 LEU A N 1
ATOM 744 C CA . LEU A 1 98 ? -18.332 -4.781 19.352 1.00 89.88 98 LEU A CA 1
ATOM 745 C C . LEU A 1 98 ? -16.896 -5.195 19.054 1.00 89.88 98 LEU A C 1
ATOM 747 O O . LEU A 1 98 ? -16.679 -6.303 18.578 1.00 89.88 98 LEU A O 1
ATOM 751 N N . LEU A 1 99 ? -15.934 -4.343 19.398 1.00 87.94 99 LEU A N 1
ATOM 752 C CA . LEU A 1 99 ? -14.509 -4.674 19.366 1.00 87.94 99 LEU A CA 1
ATOM 753 C C . LEU A 1 99 ? -13.929 -4.427 20.750 1.00 87.94 99 LEU A C 1
ATOM 755 O O . LEU A 1 99 ? -14.336 -3.490 21.435 1.00 87.94 99 LEU A O 1
ATOM 759 N N . ALA A 1 100 ? -12.969 -5.240 21.168 1.00 90.56 100 ALA A N 1
ATOM 760 C CA . ALA A 1 100 ? -12.296 -5.052 22.442 1.00 90.56 100 ALA A CA 1
ATOM 761 C C . ALA A 1 100 ? -10.807 -5.365 22.310 1.00 90.56 100 ALA A C 1
ATOM 763 O O . ALA A 1 100 ? -10.425 -6.362 21.699 1.00 90.56 100 ALA A O 1
ATOM 764 N N . ALA A 1 101 ? -9.972 -4.510 22.890 1.00 89.50 101 ALA A N 1
ATOM 765 C CA . ALA A 1 101 ? -8.536 -4.721 22.965 1.00 89.50 101 ALA A CA 1
ATOM 766 C C . ALA A 1 101 ? -7.994 -4.237 24.305 1.00 89.50 101 ALA A C 1
ATOM 768 O O . ALA A 1 101 ? -8.498 -3.285 24.904 1.00 89.50 101 ALA A O 1
ATOM 769 N N . ALA A 1 102 ? -6.941 -4.898 24.766 1.00 90.31 102 ALA A N 1
ATOM 770 C CA . ALA A 1 102 ? -6.252 -4.538 25.987 1.00 90.31 102 ALA A CA 1
ATOM 771 C C . ALA A 1 102 ? -4.875 -3.965 25.686 1.00 90.31 102 ALA A C 1
ATOM 773 O O . ALA A 1 102 ? -4.126 -4.511 24.880 1.00 90.31 102 ALA A O 1
ATOM 774 N N . HIS A 1 103 ? -4.541 -2.900 26.401 1.00 90.56 103 HIS A N 1
ATOM 775 C CA . HIS A 1 103 ? -3.337 -2.106 26.213 1.00 90.56 103 HIS A CA 1
ATOM 776 C C . HIS A 1 103 ? -2.613 -1.909 27.540 1.00 90.56 103 HIS A C 1
ATOM 778 O O . HIS A 1 103 ? -3.155 -2.160 28.622 1.00 90.56 103 HIS A O 1
ATOM 784 N N . GLU A 1 104 ? -1.372 -1.444 27.458 1.00 89.69 104 GLU A N 1
ATOM 785 C CA . GLU A 1 104 ? -0.593 -1.015 28.613 1.00 89.69 104 GLU A CA 1
ATOM 786 C C . GLU A 1 104 ? -0.236 0.463 28.466 1.00 89.69 104 GLU A C 1
ATOM 788 O O . GLU A 1 104 ? 0.478 0.848 27.546 1.00 89.69 104 GLU A O 1
ATOM 793 N N . ILE A 1 105 ? -0.745 1.293 29.376 1.00 86.50 105 ILE A N 1
ATOM 794 C CA . ILE A 1 105 ? -0.508 2.737 29.407 1.00 86.50 105 ILE A CA 1
ATOM 795 C C . ILE A 1 105 ? 0.188 3.061 30.723 1.00 86.50 105 ILE A C 1
ATOM 797 O O . ILE A 1 105 ? -0.373 2.834 31.792 1.00 86.50 105 ILE A O 1
ATOM 801 N N . ASP A 1 106 ? 1.419 3.566 30.650 1.00 83.69 106 ASP A N 1
ATOM 802 C CA . ASP A 1 106 ? 2.218 3.981 31.812 1.00 83.69 106 ASP A CA 1
ATOM 803 C C . ASP A 1 106 ? 2.313 2.891 32.905 1.00 83.69 106 ASP A C 1
ATOM 805 O O . ASP A 1 106 ? 2.225 3.160 34.103 1.00 83.69 106 ASP A O 1
ATOM 809 N N . GLY A 1 107 ? 2.454 1.628 32.479 1.00 82.62 107 GLY A N 1
ATOM 810 C CA . GLY A 1 107 ? 2.526 0.451 33.356 1.00 82.62 107 GLY A CA 1
ATOM 811 C C . GLY A 1 107 ? 1.179 -0.030 33.916 1.00 82.62 107 GLY A C 1
ATOM 812 O O . GLY A 1 107 ? 1.144 -1.008 34.661 1.00 82.62 107 GLY A O 1
ATOM 813 N N . SER A 1 108 ? 0.068 0.623 33.559 1.00 87.44 108 SER A N 1
ATOM 814 C CA . SER A 1 108 ? -1.295 0.231 33.936 1.00 87.44 108 SER A CA 1
ATOM 815 C C . SER A 1 108 ? -1.990 -0.488 32.778 1.00 87.44 108 SER A C 1
ATOM 817 O O . SER A 1 108 ? -1.915 -0.054 31.628 1.00 87.44 108 SER A O 1
ATOM 819 N N . LYS A 1 109 ? -2.700 -1.584 33.066 1.00 89.62 109 LYS A N 1
ATOM 820 C CA . LYS A 1 109 ? -3.506 -2.294 32.062 1.00 89.62 109 LYS A CA 1
ATOM 821 C C . LYS A 1 109 ? -4.852 -1.606 31.883 1.00 89.62 109 LYS A C 1
ATOM 823 O O . LYS A 1 109 ? -5.573 -1.394 32.855 1.00 89.62 109 LYS A O 1
ATOM 828 N N . VAL A 1 110 ? -5.191 -1.303 30.636 1.00 92.31 110 VAL A N 1
ATOM 829 C CA . VAL A 1 110 ? -6.418 -0.594 30.267 1.00 92.31 110 VAL A CA 1
ATOM 830 C C . VAL A 1 110 ? -7.073 -1.328 29.104 1.00 92.31 110 VAL A C 1
ATOM 832 O O . VAL A 1 110 ? -6.397 -1.726 28.157 1.00 92.31 110 VAL A O 1
ATOM 835 N N . VAL A 1 111 ? -8.383 -1.535 29.174 1.00 93.25 111 VAL A N 1
ATOM 836 C CA . VAL A 1 111 ? -9.161 -2.181 28.113 1.00 93.25 111 VAL A CA 1
ATOM 837 C C . VAL A 1 111 ? -9.984 -1.123 27.401 1.00 93.25 111 VAL A C 1
ATOM 839 O O . VAL A 1 111 ? -10.698 -0.354 28.041 1.00 93.25 111 VAL A O 1
ATOM 842 N N . LEU A 1 112 ? -9.902 -1.113 26.076 1.00 93.94 112 LEU A N 1
ATOM 843 C CA . LEU A 1 112 ? -10.730 -0.294 25.210 1.00 93.94 112 LEU A CA 1
ATOM 844 C C . LEU A 1 112 ? -11.780 -1.179 24.542 1.00 93.94 112 LEU A C 1
ATOM 846 O O . LEU A 1 112 ? -11.435 -2.141 23.857 1.00 93.94 112 LEU A O 1
ATOM 850 N N . ILE A 1 113 ? -13.050 -0.834 24.729 1.00 94.94 113 ILE A N 1
ATOM 851 C CA . ILE A 1 113 ? -14.187 -1.486 24.083 1.00 94.94 113 ILE A CA 1
ATOM 852 C C . ILE A 1 113 ? -14.843 -0.467 23.159 1.00 94.94 113 ILE A C 1
ATOM 854 O O . ILE A 1 113 ? -15.273 0.590 23.612 1.00 94.94 113 ILE A O 1
ATOM 858 N N . TYR A 1 114 ? -14.946 -0.791 21.877 1.00 94.12 114 TYR A N 1
ATOM 859 C CA . TYR A 1 114 ? -15.786 -0.079 20.922 1.00 94.12 114 TYR A CA 1
ATOM 860 C C . TYR A 1 114 ? -17.170 -0.723 20.876 1.00 94.12 114 TYR A C 1
ATOM 862 O O . TYR A 1 114 ? -17.277 -1.947 20.799 1.00 94.12 114 TYR A O 1
ATOM 870 N N . VAL A 1 115 ? -18.213 0.105 20.885 1.00 94.62 115 VAL A N 1
ATOM 871 C CA . VAL A 1 115 ? -19.607 -0.299 20.686 1.00 94.62 115 VAL A CA 1
ATOM 872 C C . VAL A 1 115 ? -20.141 0.428 19.459 1.00 94.62 115 VAL A C 1
ATOM 874 O O . VAL A 1 115 ? -20.277 1.654 19.466 1.00 94.62 115 VAL A O 1
ATOM 877 N N . GLY A 1 116 ? -20.466 -0.321 18.411 1.00 87.94 116 GLY A N 1
ATOM 878 C CA . GLY A 1 116 ? -21.071 0.226 17.205 1.00 87.94 116 GLY A CA 1
ATOM 879 C C . GLY A 1 116 ? -22.542 0.580 17.410 1.00 87.94 116 GLY A C 1
ATOM 880 O O . GLY A 1 116 ? -23.241 0.038 18.272 1.00 87.94 116 GLY A O 1
ATOM 881 N N . ALA A 1 117 ? -23.036 1.524 16.612 1.00 89.50 117 ALA A N 1
ATOM 882 C CA . ALA A 1 117 ? -24.446 1.872 16.650 1.00 89.50 117 ALA A CA 1
ATOM 883 C C . ALA A 1 117 ? -25.286 0.759 16.011 1.00 89.50 117 ALA A C 1
ATOM 885 O O . ALA A 1 117 ? -24.972 0.279 14.924 1.00 89.50 117 ALA A O 1
ATOM 886 N N . ASN A 1 118 ? -26.398 0.395 16.645 1.00 89.31 118 ASN A N 1
ATOM 887 C CA . ASN A 1 118 ? -27.272 -0.647 16.133 1.00 89.31 118 ASN A CA 1
ATOM 888 C C . ASN A 1 118 ? -27.905 -0.200 14.796 1.00 89.31 118 ASN A C 1
ATOM 890 O O . ASN A 1 118 ? -28.425 0.925 14.721 1.00 89.31 118 ASN A O 1
ATOM 894 N N . PRO A 1 119 ? -27.886 -1.047 13.748 1.00 84.19 119 PRO A N 1
ATOM 895 C CA . PRO A 1 119 ? -28.440 -0.714 12.433 1.00 84.19 119 PRO A CA 1
ATOM 896 C C . PRO A 1 119 ? -29.960 -0.491 12.444 1.00 84.19 119 PRO A C 1
ATOM 898 O O . PRO A 1 119 ? -30.476 0.220 11.580 1.00 84.19 119 PRO A O 1
ATOM 901 N N . ASP A 1 120 ? -30.669 -1.033 13.437 1.00 87.62 120 ASP A N 1
ATOM 902 C CA . ASP A 1 120 ? -32.100 -0.797 13.661 1.00 87.62 120 ASP A CA 1
ATOM 903 C C . ASP A 1 120 ? -32.369 0.422 14.558 1.00 87.62 120 ASP A C 1
ATOM 905 O O . ASP A 1 120 ? -33.514 0.826 14.760 1.00 87.62 120 ASP A O 1
ATOM 909 N N . GLY A 1 121 ? -31.309 1.063 15.055 1.00 89.25 121 GLY A N 1
ATOM 910 C CA . GLY A 1 121 ? -31.353 2.336 15.764 1.00 89.25 121 GLY A CA 1
ATOM 911 C C . GLY A 1 121 ? -31.073 2.236 17.259 1.00 89.25 121 GLY A C 1
ATOM 912 O O . GLY A 1 121 ? -30.493 3.173 17.799 1.00 89.25 121 GLY A O 1
ATOM 913 N N . PHE A 1 122 ? -31.463 1.138 17.912 1.00 93.38 122 PHE A N 1
ATOM 914 C CA . PHE A 1 122 ? -31.290 0.899 19.351 1.00 93.38 122 PHE A CA 1
ATOM 915 C C . PHE A 1 122 ? -31.395 -0.596 19.689 1.00 93.38 122 PHE A C 1
ATOM 917 O O . PHE A 1 122 ? -31.948 -1.378 18.917 1.00 93.38 122 PHE A O 1
ATOM 924 N N . ALA A 1 123 ? -30.911 -0.988 20.870 1.00 94.94 123 ALA A N 1
ATOM 925 C CA . ALA A 1 123 ? -31.038 -2.352 21.377 1.00 94.94 123 ALA A CA 1
ATOM 926 C C . ALA A 1 123 ? -32.237 -2.500 22.325 1.00 94.94 123 ALA A C 1
ATOM 928 O O . ALA A 1 123 ? -32.418 -1.702 23.244 1.00 94.94 123 ALA A O 1
ATOM 929 N N . VAL A 1 124 ? -33.024 -3.562 22.132 1.00 96.69 124 VAL A N 1
ATOM 930 C CA . VAL A 1 124 ? -34.101 -3.964 23.051 1.00 96.69 124 VAL A CA 1
ATOM 931 C C . VAL A 1 124 ? -33.607 -5.118 23.917 1.00 96.69 124 VAL A C 1
ATOM 933 O O . VAL A 1 124 ? -33.267 -6.184 23.398 1.00 96.69 124 VAL A O 1
ATOM 936 N N . PHE A 1 125 ? -33.592 -4.928 25.236 1.00 97.62 125 PHE A N 1
ATOM 937 C CA . PHE A 1 125 ? -33.088 -5.936 26.168 1.00 97.62 125 PHE A CA 1
ATOM 938 C C . PHE A 1 125 ? -33.963 -7.199 26.157 1.00 97.62 125 PHE A C 1
ATOM 940 O O . PHE A 1 125 ? -35.186 -7.135 26.289 1.00 97.62 125 PHE A O 1
ATOM 947 N N . GLN A 1 126 ? -33.356 -8.380 26.022 1.00 97.31 126 GLN A N 1
ATOM 948 C CA . GLN A 1 126 ? -34.089 -9.644 25.836 1.00 97.31 126 GLN A CA 1
ATOM 949 C C . GLN A 1 126 ? -34.384 -10.411 27.135 1.00 97.31 126 GLN A C 1
ATOM 951 O O . GLN A 1 126 ? -35.203 -11.338 27.133 1.00 97.31 126 GLN A O 1
ATOM 956 N N . ALA A 1 127 ? -33.749 -10.026 28.244 1.00 97.25 127 ALA A N 1
ATOM 957 C CA . ALA A 1 127 ? -33.882 -10.660 29.553 1.00 97.25 127 ALA A CA 1
ATOM 958 C C . ALA A 1 127 ? -33.669 -9.647 30.689 1.00 97.25 127 ALA A C 1
ATOM 960 O O . ALA A 1 127 ? -33.067 -8.596 30.481 1.00 97.25 127 ALA A O 1
ATOM 961 N N . ASP A 1 128 ? -34.108 -9.994 31.900 1.00 97.94 128 ASP A N 1
ATOM 962 C CA . ASP A 1 128 ? -33.913 -9.154 33.085 1.00 97.94 128 ASP A CA 1
ATOM 963 C C . ASP A 1 128 ? -32.441 -9.148 33.544 1.00 97.94 128 ASP A C 1
ATOM 965 O O . ASP A 1 128 ? -31.762 -10.186 33.609 1.00 97.94 128 ASP A O 1
ATOM 969 N N . GLY A 1 129 ? -31.943 -7.958 33.881 1.00 96.88 129 GLY A N 1
ATOM 970 C CA . GLY A 1 129 ? -30.613 -7.716 34.433 1.00 96.88 129 GLY A CA 1
ATOM 971 C C . GLY A 1 129 ? -30.689 -7.508 35.940 1.00 96.88 129 GLY A C 1
ATOM 972 O O . GLY A 1 129 ? -30.942 -6.398 36.401 1.00 96.88 129 GLY A O 1
ATOM 973 N N . GLN A 1 130 ? -30.479 -8.573 36.716 1.00 96.81 130 GLN A N 1
ATOM 974 C CA . GLN A 1 130 ? -30.622 -8.555 38.177 1.00 96.81 130 GLN A CA 1
ATOM 975 C C . GLN A 1 130 ? -29.381 -9.096 38.890 1.00 96.81 130 GLN A C 1
ATOM 977 O O . GLN A 1 130 ? -28.829 -10.134 38.498 1.00 96.81 130 GLN A O 1
ATOM 982 N N . TYR A 1 131 ? -28.977 -8.434 39.972 1.00 95.81 131 TYR A N 1
ATOM 983 C CA . TYR A 1 131 ? -27.869 -8.841 40.839 1.00 95.81 131 TYR A CA 1
ATOM 984 C C . TYR A 1 131 ? -28.115 -8.423 42.296 1.00 95.81 131 TYR A C 1
ATOM 986 O O . TYR A 1 131 ? -28.999 -7.620 42.584 1.00 95.81 131 TYR A O 1
ATOM 994 N N . VAL A 1 132 ? -27.356 -8.991 43.234 1.00 92.62 132 VAL A N 1
ATOM 995 C CA . VAL A 1 132 ? -27.525 -8.743 44.674 1.00 92.62 132 VAL A CA 1
ATOM 996 C C . VAL A 1 132 ? -26.489 -7.729 45.155 1.00 92.62 132 VAL A C 1
ATOM 998 O O . VAL A 1 132 ? -25.308 -7.862 44.850 1.00 92.62 132 VAL A O 1
ATOM 1001 N N . VAL A 1 133 ? -26.929 -6.734 45.929 1.00 89.00 133 VAL A N 1
ATOM 1002 C CA . VAL A 1 133 ? -26.064 -5.777 46.634 1.00 89.00 133 VAL A CA 1
ATOM 1003 C C . VAL A 1 133 ? -26.317 -5.922 48.132 1.00 89.00 133 VAL A C 1
ATOM 1005 O O . VAL A 1 133 ? -27.385 -5.563 48.640 1.00 89.00 133 VAL A O 1
ATOM 1008 N N . GLY A 1 134 ? -25.348 -6.493 48.851 1.00 86.94 134 GLY A N 1
ATOM 1009 C CA . GLY A 1 134 ? -25.528 -6.881 50.250 1.00 86.94 134 GLY A CA 1
ATOM 1010 C C . GLY A 1 134 ? -26.592 -7.974 50.385 1.00 86.94 134 GLY A C 1
ATOM 1011 O O . GLY A 1 134 ? -26.383 -9.096 49.940 1.00 86.94 134 GLY A O 1
ATOM 1012 N N . SER A 1 135 ? -27.740 -7.647 50.984 1.00 88.62 135 SER A N 1
ATOM 1013 C CA . SER A 1 135 ? -28.887 -8.559 51.137 1.00 88.62 135 SER A CA 1
ATOM 1014 C C . SER A 1 135 ? -30.085 -8.222 50.241 1.00 88.62 135 SER A C 1
ATOM 1016 O O . SER A 1 135 ? -31.122 -8.876 50.343 1.00 88.62 135 SER A O 1
ATOM 1018 N N . LYS A 1 136 ? -29.981 -7.197 49.383 1.00 91.81 136 LYS A N 1
ATOM 1019 C CA . LYS A 1 136 ? -31.082 -6.735 48.526 1.00 91.81 136 LYS A CA 1
ATOM 1020 C C . LYS A 1 136 ? -30.822 -7.080 47.066 1.00 91.81 136 LYS A C 1
ATOM 1022 O O . LYS A 1 136 ? -29.724 -6.862 46.559 1.00 91.81 136 LYS A O 1
ATOM 1027 N N . GLU A 1 137 ? -31.850 -7.565 46.381 1.00 94.31 137 GLU A N 1
ATOM 1028 C CA . GLU A 1 137 ? -31.828 -7.714 44.928 1.00 94.31 137 GLU A CA 1
ATOM 1029 C C . GLU A 1 137 ? -32.035 -6.347 44.260 1.00 94.31 137 GLU A C 1
ATOM 1031 O O . GLU A 1 137 ? -32.957 -5.603 44.601 1.00 94.31 137 GLU A O 1
ATOM 1036 N N . LYS A 1 138 ? -31.161 -6.011 43.312 1.00 96.00 138 LYS A N 1
ATOM 1037 C CA . LYS A 1 138 ? -31.241 -4.823 42.463 1.00 96.00 138 LYS A CA 1
ATOM 1038 C C . LYS A 1 138 ? -31.531 -5.267 41.030 1.00 96.00 138 LYS A C 1
ATOM 1040 O O . LYS A 1 138 ? -30.865 -6.148 40.493 1.00 96.00 138 LYS A O 1
ATOM 1045 N N . THR A 1 139 ? -32.521 -4.630 40.409 1.00 96.38 139 THR A N 1
ATOM 1046 C CA . THR A 1 139 ? -32.813 -4.769 38.974 1.00 96.38 139 THR A CA 1
ATOM 1047 C C . THR A 1 139 ? -32.238 -3.557 38.247 1.00 96.38 139 THR A C 1
ATOM 1049 O O . THR A 1 139 ? -32.660 -2.438 38.527 1.00 96.38 139 THR A O 1
ATOM 1052 N N . ALA A 1 140 ? -31.269 -3.766 37.357 1.00 96.19 140 ALA A N 1
ATOM 1053 C CA . ALA A 1 140 ? -30.665 -2.707 36.546 1.00 96.19 140 ALA A CA 1
ATOM 1054 C C . ALA A 1 140 ? -31.521 -2.363 35.317 1.00 96.19 140 ALA A C 1
ATOM 1056 O O . ALA A 1 140 ? -31.643 -1.192 34.964 1.00 96.19 140 ALA A O 1
ATOM 1057 N N . PHE A 1 141 ? -32.131 -3.383 34.707 1.00 97.50 141 PHE A N 1
ATOM 1058 C CA . PHE A 1 141 ? -33.048 -3.285 33.570 1.00 97.50 141 PHE A CA 1
ATOM 1059 C C . PHE A 1 141 ? -33.937 -4.534 33.487 1.00 97.50 141 PHE A C 1
ATOM 1061 O O . PHE A 1 141 ? -33.617 -5.583 34.061 1.00 97.50 141 PHE A O 1
ATOM 1068 N N . ARG A 1 142 ? -35.048 -4.428 32.761 1.00 97.81 142 ARG A N 1
ATOM 1069 C CA . ARG A 1 142 ? -35.993 -5.509 32.471 1.00 97.81 142 ARG A CA 1
ATOM 1070 C C . ARG A 1 142 ? -35.978 -5.878 30.994 1.00 97.81 142 ARG A C 1
ATOM 1072 O O . ARG A 1 142 ? -35.575 -5.100 30.131 1.00 97.81 142 ARG A O 1
ATOM 1079 N N . LYS A 1 143 ? -36.480 -7.073 30.690 1.00 97.62 143 LYS A N 1
ATOM 1080 C CA . LYS A 1 143 ? -36.802 -7.468 29.321 1.00 97.62 143 LYS A CA 1
ATOM 1081 C C . LYS A 1 143 ? -37.763 -6.455 28.685 1.00 97.62 143 LYS A C 1
ATOM 1083 O O . LYS A 1 143 ? -38.827 -6.181 29.233 1.00 97.62 143 LYS A O 1
ATOM 1088 N N . GLY A 1 144 ? -37.418 -5.994 27.488 1.00 96.81 144 GLY A N 1
ATOM 1089 C CA . GLY A 1 144 ? -38.170 -5.011 26.711 1.00 96.81 144 GLY A CA 1
ATOM 1090 C C . GLY A 1 144 ? -37.713 -3.570 26.922 1.00 96.81 144 GLY A C 1
ATOM 1091 O O . GLY A 1 144 ? -38.134 -2.708 26.155 1.00 96.81 144 GLY A O 1
ATOM 1092 N N . ASP A 1 145 ? -36.848 -3.307 27.906 1.00 97.69 145 ASP A N 1
ATOM 1093 C CA . ASP A 1 145 ? -36.310 -1.967 28.109 1.00 97.69 145 ASP A CA 1
ATOM 1094 C C . ASP A 1 145 ? -35.390 -1.564 26.948 1.00 97.69 145 ASP A C 1
ATOM 1096 O O . ASP A 1 145 ? -34.757 -2.402 26.298 1.00 97.69 145 ASP A O 1
ATOM 1100 N N . VAL A 1 146 ? -35.313 -0.255 26.718 1.00 96.94 146 VAL A N 1
ATOM 1101 C CA . VAL A 1 146 ? -34.376 0.400 25.802 1.00 96.94 146 VAL A CA 1
ATOM 1102 C C . VAL A 1 146 ? -33.719 1.534 26.575 1.00 96.94 146 VAL A C 1
ATOM 1104 O O . VAL A 1 146 ? -34.402 2.318 27.240 1.00 96.94 146 VAL A O 1
ATOM 1107 N N . PHE A 1 147 ? -32.396 1.607 26.492 1.00 96.75 147 PHE A N 1
ATOM 1108 C CA . PHE A 1 147 ? -31.602 2.634 27.153 1.00 96.75 147 PHE A CA 1
ATOM 1109 C C . PHE A 1 147 ? -30.946 3.546 26.119 1.00 96.75 147 PHE A C 1
ATOM 1111 O O . PHE A 1 147 ? -30.668 3.125 24.998 1.00 96.75 147 PHE A O 1
ATOM 1118 N N . ALA A 1 148 ? -30.697 4.789 26.515 1.00 94.00 148 ALA A N 1
ATOM 1119 C CA . ALA A 1 148 ? -29.973 5.789 25.748 1.00 94.00 148 ALA A CA 1
ATOM 1120 C C . ALA A 1 148 ? -28.957 6.508 26.649 1.00 94.00 148 ALA A C 1
ATOM 1122 O O . ALA A 1 148 ? -29.047 6.474 27.881 1.00 94.00 148 ALA A O 1
ATOM 1123 N N . ARG A 1 149 ? -27.967 7.144 26.019 1.00 91.62 149 ARG A N 1
ATOM 1124 C CA . ARG A 1 149 ? -26.960 7.969 26.692 1.00 91.62 149 ARG A CA 1
ATOM 1125 C C . ARG A 1 149 ? -27.451 9.411 26.800 1.00 91.62 149 ARG A C 1
ATOM 1127 O O . ARG A 1 149 ? -27.552 10.101 25.787 1.00 91.62 149 ARG A O 1
ATOM 1134 N N . HIS A 1 150 ? -27.677 9.890 28.020 1.00 89.38 150 HIS A N 1
ATOM 1135 C CA . HIS A 1 150 ? -27.918 11.307 28.304 1.00 89.38 150 HIS A CA 1
ATOM 1136 C C . HIS A 1 150 ? -26.713 11.880 29.054 1.00 89.38 150 HIS A C 1
ATOM 1138 O O . HIS A 1 150 ? -26.582 11.737 30.270 1.00 89.38 150 HIS A O 1
ATOM 1144 N N . GLY A 1 151 ? -25.785 12.501 28.321 1.00 84.69 151 GLY A N 1
ATOM 1145 C CA . GLY A 1 151 ? -24.497 12.902 28.893 1.00 84.69 151 GLY A CA 1
ATOM 1146 C C . GLY A 1 151 ? -23.684 11.670 29.293 1.00 84.69 151 GLY A C 1
ATOM 1147 O O . GLY A 1 151 ? -23.446 10.811 28.450 1.00 84.69 151 GLY A O 1
ATOM 1148 N N . SER A 1 152 ? -23.282 11.574 30.563 1.00 83.94 152 SER A N 1
ATOM 1149 C CA . SER A 1 152 ? -22.546 10.419 31.088 1.00 83.94 152 SER A CA 1
ATOM 1150 C C . SER A 1 152 ? -23.426 9.306 31.677 1.00 83.94 152 SER A C 1
ATOM 1152 O O . SER A 1 152 ? -22.902 8.303 32.155 1.00 83.94 152 SER A O 1
ATOM 1154 N N . ALA A 1 153 ? -24.756 9.436 31.631 1.00 88.62 153 ALA A N 1
ATOM 1155 C CA . ALA A 1 153 ? -25.672 8.469 32.232 1.00 88.62 153 ALA A CA 1
ATOM 1156 C C . ALA A 1 153 ? -26.336 7.549 31.196 1.00 88.62 153 ALA A C 1
ATOM 1158 O O . ALA A 1 153 ? -26.804 7.996 30.147 1.00 88.62 153 ALA A O 1
ATOM 1159 N N . SER A 1 154 ? -26.420 6.259 31.533 1.00 94.56 154 SER A N 1
ATOM 1160 C CA . SER A 1 154 ? -27.225 5.261 30.819 1.00 94.56 154 SER A CA 1
ATOM 1161 C C . SER A 1 154 ? -28.619 5.184 31.453 1.00 94.56 154 SER A C 1
ATOM 1163 O O . SER A 1 154 ? -28.801 4.605 32.535 1.00 94.56 154 SER A O 1
ATOM 1165 N N . GLU A 1 155 ? -29.610 5.772 30.785 1.00 94.88 155 GLU A N 1
ATOM 1166 C CA . GLU A 1 155 ? -30.977 5.951 31.291 1.00 94.88 155 GLU A CA 1
ATOM 1167 C C . GLU A 1 155 ? -32.012 5.337 30.341 1.00 94.88 155 GLU A C 1
ATOM 1169 O O . GLU A 1 155 ? -31.723 5.175 29.154 1.00 94.88 155 GLU A O 1
ATOM 1174 N N . PRO A 1 156 ? -33.211 4.961 30.828 1.00 96.00 156 PRO A N 1
ATOM 1175 C CA . PRO A 1 156 ? -34.294 4.569 29.939 1.00 96.00 156 PRO A CA 1
ATOM 1176 C C . PRO A 1 156 ? -34.548 5.676 28.917 1.00 96.00 156 PRO A C 1
ATOM 1178 O O . PRO A 1 156 ? -34.649 6.849 29.284 1.00 96.00 156 PRO A O 1
ATOM 1181 N N . TRP A 1 157 ? -34.652 5.302 27.645 1.00 93.75 157 TRP A N 1
ATOM 1182 C CA . TRP A 1 157 ? -34.935 6.271 26.591 1.00 93.75 157 TRP A CA 1
ATOM 1183 C C . TRP A 1 157 ? -36.300 6.949 26.802 1.00 93.75 157 TRP A C 1
ATOM 1185 O O . TRP A 1 157 ? -37.193 6.451 27.495 1.00 93.75 157 TRP A O 1
ATOM 1195 N N . SER A 1 158 ? -36.474 8.095 26.165 1.00 92.81 158 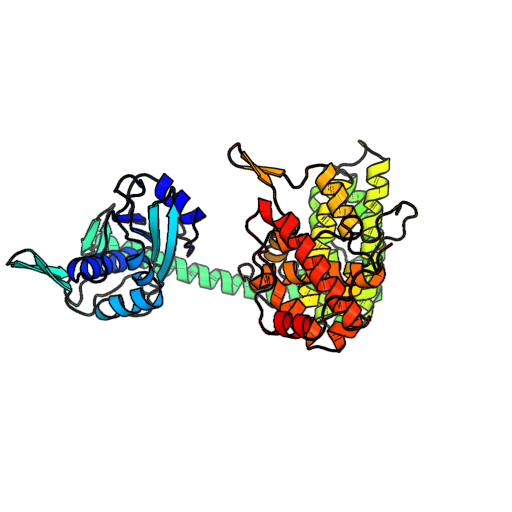SER A N 1
ATOM 1196 C CA . SER A 1 158 ? -37.644 8.951 26.251 1.00 92.81 158 SER A CA 1
ATOM 1197 C C . SER A 1 158 ? -38.206 9.267 24.862 1.00 92.81 158 SER A C 1
ATOM 1199 O O . SER A 1 158 ? -37.615 8.973 23.823 1.00 92.81 158 SER A O 1
ATOM 1201 N N . GLN A 1 159 ? -39.355 9.948 24.825 1.00 92.00 159 GLN A N 1
ATOM 1202 C CA . GLN A 1 159 ? -39.942 10.439 23.574 1.00 92.00 159 GLN A CA 1
ATOM 1203 C C . GLN A 1 159 ? -38.975 11.341 22.780 1.00 92.00 159 GLN A C 1
ATOM 1205 O O . GLN A 1 159 ? -39.071 11.404 21.552 1.00 92.00 159 GLN A O 1
ATOM 1210 N N . ALA A 1 160 ? -38.057 12.037 23.464 1.00 89.56 160 ALA A N 1
ATOM 1211 C CA . ALA A 1 160 ? -37.098 12.942 22.836 1.00 89.56 160 ALA A CA 1
ATOM 1212 C C . ALA A 1 160 ? -36.027 12.201 22.017 1.00 89.56 160 ALA A C 1
ATOM 1214 O O . ALA A 1 160 ? -35.506 12.773 21.062 1.00 89.56 160 ALA A O 1
ATOM 1215 N N . ASP A 1 161 ? -35.764 10.928 22.324 1.00 90.81 161 ASP A N 1
ATOM 1216 C CA . ASP A 1 161 ? -34.732 10.111 21.670 1.00 90.81 161 ASP A CA 1
ATOM 1217 C C . ASP A 1 161 ? -35.199 9.522 20.335 1.00 90.81 161 ASP A C 1
ATOM 1219 O O . ASP A 1 161 ? -34.407 9.290 19.420 1.00 90.81 161 ASP A O 1
ATOM 1223 N N . ILE A 1 162 ? -36.514 9.338 20.181 1.00 90.69 162 ILE A N 1
ATOM 1224 C CA . ILE A 1 162 ? -37.114 8.680 19.014 1.00 90.69 162 ILE A CA 1
ATOM 1225 C C . ILE A 1 162 ? -36.802 9.442 17.723 1.00 90.69 162 ILE A C 1
ATOM 1227 O O . ILE A 1 162 ? -36.410 8.846 16.717 1.00 90.69 162 ILE A O 1
ATOM 1231 N N . ARG A 1 163 ? -36.996 10.767 17.721 1.00 89.75 163 ARG A N 1
ATOM 1232 C CA . ARG A 1 163 ? -36.841 11.566 16.501 1.00 89.75 163 ARG A CA 1
ATOM 1233 C C . ARG A 1 163 ? -35.384 11.601 16.010 1.00 89.75 163 ARG A C 1
ATOM 1235 O O . ARG A 1 163 ? -35.191 11.299 14.831 1.00 89.75 163 ARG A O 1
ATOM 1242 N N . PRO A 1 164 ? -34.378 11.876 16.864 1.00 85.06 164 PRO A N 1
ATOM 1243 C CA . PRO A 1 164 ? -32.968 11.762 16.495 1.00 85.06 164 PRO A CA 1
ATOM 1244 C C . PRO A 1 164 ? -32.590 10.393 15.923 1.00 85.06 164 PRO A C 1
ATOM 1246 O O . PRO A 1 164 ? -31.898 10.333 14.907 1.00 85.06 164 PRO A O 1
ATOM 1249 N N . VAL A 1 165 ? -33.078 9.296 16.518 1.00 88.19 165 VAL A N 1
ATOM 1250 C CA . VAL A 1 165 ? -32.823 7.940 16.007 1.00 88.19 165 VAL A CA 1
ATOM 1251 C C . VAL A 1 165 ? -33.389 7.764 14.598 1.00 88.19 165 VAL A C 1
ATOM 1253 O O . VAL A 1 165 ? -32.672 7.324 13.699 1.00 88.19 165 VAL A O 1
ATOM 1256 N N . ILE A 1 166 ? -34.650 8.143 14.373 1.00 87.81 166 ILE A N 1
ATOM 1257 C CA . ILE A 1 166 ? -35.292 8.025 13.055 1.00 87.81 166 ILE A CA 1
ATOM 1258 C C . ILE A 1 166 ? -34.568 8.881 12.013 1.00 87.81 166 ILE A C 1
ATOM 1260 O O . ILE A 1 166 ? -34.295 8.405 10.910 1.00 87.81 166 ILE A O 1
ATOM 1264 N N . ASP A 1 167 ? -34.246 10.131 12.346 1.00 85.38 167 ASP A N 1
ATOM 1265 C CA . ASP A 1 167 ? -33.565 11.036 11.421 1.00 85.38 167 ASP A CA 1
ATOM 1266 C C . ASP A 1 167 ? -32.168 10.505 11.056 1.00 85.38 167 ASP A C 1
ATOM 1268 O O . ASP A 1 167 ? -31.797 10.539 9.881 1.00 85.38 167 ASP A O 1
ATOM 1272 N N . ARG A 1 168 ? -31.436 9.921 12.018 1.00 84.06 168 ARG A N 1
ATOM 1273 C CA . ARG A 1 168 ? -30.149 9.244 11.785 1.00 84.06 168 ARG A CA 1
ATOM 1274 C C . ARG A 1 168 ? -30.296 8.045 10.847 1.00 84.06 168 ARG A C 1
ATOM 1276 O O . ARG A 1 168 ? -29.542 7.941 9.881 1.00 84.06 168 ARG A O 1
ATOM 1283 N N . LEU A 1 169 ? -31.286 7.180 11.078 1.00 83.19 169 LEU A N 1
ATOM 1284 C CA . LEU A 1 169 ? -31.558 6.019 10.220 1.00 83.19 169 LEU A CA 1
ATOM 1285 C C . LEU A 1 169 ? -31.915 6.439 8.788 1.00 83.19 169 LEU A C 1
ATOM 1287 O O . LEU A 1 169 ? -31.403 5.873 7.822 1.00 83.19 169 LEU A O 1
ATOM 1291 N N . ILE A 1 170 ? -32.770 7.455 8.631 1.00 83.81 170 ILE A N 1
ATOM 1292 C CA . ILE A 1 170 ? -33.144 7.992 7.316 1.00 83.81 170 ILE A CA 1
ATOM 1293 C C . ILE A 1 170 ? -31.934 8.625 6.626 1.00 83.81 170 ILE A C 1
ATOM 1295 O O . ILE A 1 170 ? -31.753 8.423 5.425 1.00 83.81 170 ILE A O 1
ATOM 1299 N N . ALA A 1 171 ? -31.121 9.394 7.353 1.00 76.00 171 ALA A N 1
ATOM 1300 C CA . ALA A 1 171 ? -29.923 10.023 6.809 1.00 76.00 171 ALA A CA 1
ATOM 1301 C C . ALA A 1 171 ? -28.912 8.977 6.320 1.00 76.00 171 ALA A C 1
ATOM 1303 O O . ALA A 1 171 ? -28.466 9.083 5.180 1.00 76.00 171 ALA A O 1
ATOM 1304 N N . SER A 1 172 ? -28.642 7.939 7.122 1.00 71.25 172 SER A N 1
ATOM 1305 C CA . SER A 1 172 ? -27.767 6.823 6.741 1.00 71.25 172 SER A CA 1
ATOM 1306 C C . SER A 1 172 ? -28.250 6.156 5.453 1.00 71.25 172 SER A C 1
ATOM 1308 O O . SER A 1 172 ? -27.516 6.099 4.474 1.00 71.25 172 SER A O 1
ATOM 1310 N N . ARG A 1 173 ? -29.532 5.767 5.395 1.00 79.25 173 ARG A N 1
ATOM 1311 C CA . ARG A 1 173 ? -30.117 5.099 4.218 1.00 79.25 173 ARG A CA 1
ATOM 1312 C C . ARG A 1 173 ? -30.122 5.977 2.965 1.00 79.25 173 ARG A C 1
ATOM 1314 O O . ARG A 1 173 ? -29.876 5.487 1.868 1.00 79.25 173 ARG A O 1
ATOM 1321 N N . LYS A 1 174 ? -30.410 7.277 3.103 1.00 76.00 174 LYS A N 1
ATOM 1322 C CA . LYS A 1 174 ? -30.356 8.223 1.975 1.00 76.00 174 LYS A CA 1
ATOM 1323 C C . LYS A 1 174 ? -28.940 8.370 1.438 1.00 76.00 174 LYS A C 1
ATOM 1325 O O . LYS A 1 174 ? -28.779 8.491 0.227 1.00 76.00 174 LYS A O 1
ATOM 1330 N N . GLU A 1 175 ? -27.946 8.386 2.316 1.00 70.50 175 GLU A N 1
ATOM 1331 C CA . GLU A 1 175 ? -26.549 8.473 1.911 1.00 70.50 175 GLU A CA 1
ATOM 1332 C C . GLU A 1 175 ? -26.092 7.193 1.208 1.00 70.50 175 GLU A C 1
ATOM 1334 O O . GLU A 1 175 ? -25.489 7.269 0.141 1.00 70.50 175 GLU A O 1
ATOM 1339 N N . ASP A 1 176 ? -26.485 6.023 1.715 1.00 71.06 176 ASP A N 1
ATOM 1340 C CA . ASP A 1 176 ? -26.247 4.739 1.044 1.00 71.06 176 ASP A CA 1
ATOM 1341 C C . ASP A 1 176 ? -26.836 4.721 -0.372 1.00 71.06 176 ASP A C 1
ATOM 1343 O O . ASP A 1 176 ? -26.158 4.349 -1.331 1.00 71.06 176 ASP A O 1
ATOM 1347 N N . TRP A 1 177 ? -28.072 5.204 -0.537 1.00 75.44 177 TRP A N 1
ATOM 1348 C CA . TRP A 1 177 ? -28.710 5.296 -1.853 1.00 75.44 177 TRP A CA 1
ATOM 1349 C C . TRP A 1 177 ? -28.043 6.309 -2.782 1.00 75.44 177 TRP A C 1
ATOM 1351 O O . TRP A 1 177 ? -27.895 6.031 -3.971 1.00 75.44 177 TRP A O 1
ATOM 1361 N N . ARG A 1 178 ? -27.630 7.475 -2.273 1.00 73.25 178 ARG A N 1
ATOM 1362 C CA . ARG A 1 178 ? -26.921 8.477 -3.085 1.00 73.25 178 ARG A CA 1
ATOM 1363 C C . ARG A 1 178 ? -25.575 7.961 -3.559 1.00 73.25 178 ARG A C 1
ATOM 1365 O O . ARG A 1 178 ? -25.260 8.133 -4.732 1.00 73.25 178 ARG A O 1
ATOM 1372 N N . ARG A 1 179 ? -24.819 7.303 -2.677 1.00 67.44 179 ARG A N 1
ATOM 1373 C CA . ARG A 1 179 ? -23.547 6.665 -3.030 1.00 67.44 179 ARG A CA 1
ATOM 1374 C C . ARG A 1 179 ? -23.744 5.589 -4.092 1.00 67.44 179 ARG A C 1
ATOM 1376 O O . ARG A 1 179 ? -23.005 5.582 -5.070 1.00 67.44 179 ARG A O 1
ATOM 1383 N N . GLY A 1 180 ? -24.777 4.753 -3.951 1.00 71.88 180 GLY A N 1
ATOM 1384 C CA . GLY A 1 180 ? -25.140 3.756 -4.961 1.00 71.88 180 GLY A CA 1
ATOM 1385 C C . GLY A 1 180 ? -25.449 4.379 -6.326 1.00 71.88 180 GLY A C 1
ATOM 1386 O O . GLY A 1 180 ? -24.826 4.019 -7.320 1.00 71.88 180 GLY A O 1
ATOM 1387 N N . LEU A 1 181 ? -26.341 5.375 -6.373 1.00 74.94 181 LEU A N 1
ATOM 1388 C CA . LEU A 1 181 ? -26.729 6.029 -7.628 1.00 74.94 181 LEU A CA 1
ATOM 1389 C C . LEU A 1 181 ? -25.567 6.786 -8.290 1.00 74.94 181 LEU A C 1
ATOM 1391 O O . LEU A 1 181 ? -25.417 6.734 -9.508 1.00 74.94 181 LEU A O 1
ATOM 1395 N N . ALA A 1 182 ? -24.742 7.482 -7.505 1.00 69.19 182 ALA A N 1
ATOM 1396 C CA . ALA A 1 182 ? -23.562 8.172 -8.018 1.00 69.19 182 ALA A CA 1
ATOM 1397 C C . ALA A 1 182 ? -22.551 7.181 -8.616 1.00 69.19 182 ALA A C 1
ATOM 1399 O O . ALA A 1 182 ? -22.031 7.420 -9.704 1.00 69.19 182 ALA A O 1
ATOM 1400 N N . ALA A 1 183 ? -22.325 6.043 -7.951 1.00 70.19 183 ALA A N 1
ATOM 1401 C CA . ALA A 1 183 ? -21.469 4.981 -8.470 1.00 70.19 183 ALA A CA 1
ATOM 1402 C C . ALA A 1 183 ? -22.036 4.343 -9.752 1.00 70.19 183 ALA A C 1
ATOM 1404 O O . ALA A 1 183 ? -21.277 3.981 -10.650 1.00 70.19 183 ALA A O 1
ATOM 1405 N N . ASP A 1 184 ? -23.359 4.213 -9.870 1.00 75.75 184 ASP A N 1
ATOM 1406 C CA . ASP A 1 184 ? -24.007 3.701 -11.081 1.00 75.75 184 ASP A CA 1
ATOM 1407 C C . ASP A 1 184 ? -23.849 4.658 -12.268 1.00 75.75 184 ASP A C 1
ATOM 1409 O O . ASP A 1 184 ? -23.457 4.227 -13.354 1.00 75.75 184 ASP A O 1
ATOM 1413 N N . LEU A 1 185 ? -24.095 5.955 -12.065 1.00 76.69 185 LEU A N 1
ATOM 1414 C CA . LEU A 1 185 ? -23.944 6.970 -13.112 1.00 76.69 185 LEU A CA 1
ATOM 1415 C C . LEU A 1 185 ? -22.487 7.116 -13.563 1.00 76.69 185 LEU A C 1
ATOM 1417 O O . LEU A 1 185 ? -22.222 7.085 -14.764 1.00 76.69 185 LEU A O 1
ATOM 1421 N N . ALA A 1 186 ? -21.546 7.170 -12.616 1.00 72.12 186 ALA A N 1
ATOM 1422 C CA . ALA A 1 186 ? -20.119 7.242 -12.919 1.00 72.12 186 ALA A CA 1
ATOM 1423 C C . ALA A 1 186 ? -19.650 6.049 -13.770 1.00 72.12 186 ALA A C 1
ATOM 1425 O O . ALA A 1 186 ? -18.870 6.217 -14.705 1.00 72.12 186 ALA A O 1
ATOM 1426 N N . ARG A 1 187 ? -20.171 4.839 -13.509 1.00 73.56 187 ARG A N 1
ATOM 1427 C CA . ARG A 1 187 ? -19.861 3.648 -14.319 1.00 73.56 187 ARG A CA 1
ATOM 1428 C C . ARG A 1 187 ? -20.362 3.757 -15.759 1.00 73.56 187 ARG A C 1
ATOM 1430 O O . ARG A 1 187 ? -19.672 3.305 -16.672 1.00 73.56 187 ARG A O 1
ATOM 1437 N N . VAL A 1 188 ? -21.546 4.332 -15.973 1.00 77.44 188 VAL A N 1
ATOM 1438 C CA . VAL A 1 188 ? -22.116 4.510 -17.320 1.00 77.44 188 VAL A CA 1
ATOM 1439 C C . VAL A 1 188 ? -21.329 5.554 -18.114 1.00 77.44 188 VAL A C 1
ATOM 1441 O O . VAL A 1 188 ? -20.981 5.303 -19.270 1.00 77.44 188 VAL A O 1
ATOM 1444 N N . GLU A 1 189 ? -21.019 6.697 -17.501 1.00 76.44 189 GLU A N 1
ATOM 1445 C CA . GLU A 1 189 ? -20.267 7.776 -18.149 1.00 76.44 189 GLU A CA 1
ATOM 1446 C C . GLU A 1 189 ? -18.849 7.327 -18.512 1.00 76.44 189 GLU A C 1
ATOM 1448 O O . GLU A 1 189 ? -18.480 7.406 -19.689 1.00 76.44 189 GLU A O 1
ATOM 1453 N N . ALA A 1 190 ? -18.117 6.742 -17.556 1.00 73.44 190 ALA A N 1
ATOM 1454 C CA . ALA A 1 190 ? -16.759 6.244 -17.770 1.00 73.44 190 ALA A CA 1
ATOM 1455 C C . ALA A 1 190 ? -16.691 5.216 -18.911 1.00 73.44 190 ALA A C 1
ATOM 1457 O O . ALA A 1 190 ? -15.796 5.282 -19.751 1.00 73.44 190 ALA A O 1
ATOM 1458 N N . GLY A 1 191 ? -17.666 4.302 -19.008 1.00 74.56 191 GLY A N 1
ATOM 1459 C CA . GLY A 1 191 ? -17.718 3.321 -20.097 1.00 74.56 191 GLY A CA 1
ATOM 1460 C C . GLY A 1 191 ? -17.951 3.943 -21.481 1.00 74.56 191 GLY A C 1
ATOM 1461 O O . GLY A 1 191 ? -17.416 3.455 -22.480 1.00 74.56 191 GLY A O 1
ATOM 1462 N N . SER A 1 192 ? -18.738 5.020 -21.561 1.00 79.88 192 SER A N 1
ATOM 1463 C CA . SER A 1 192 ? -18.993 5.726 -22.823 1.00 79.88 192 SER A CA 1
ATOM 1464 C C . SER A 1 192 ? -17.802 6.577 -23.273 1.00 79.88 192 SER A C 1
ATOM 1466 O O . SER A 1 192 ? -17.471 6.581 -24.461 1.00 79.88 192 SER A O 1
ATOM 1468 N N . GLU A 1 193 ? -17.136 7.243 -22.329 1.00 82.94 193 GLU A N 1
ATOM 1469 C CA . GLU A 1 193 ? -15.988 8.109 -22.592 1.00 82.94 193 GLU A CA 1
ATOM 1470 C C . GLU A 1 193 ? -14.743 7.290 -22.934 1.00 82.94 193 GLU A C 1
ATOM 1472 O O . GLU A 1 193 ? -14.080 7.573 -23.929 1.00 82.94 193 GLU A O 1
ATOM 1477 N N . ALA A 1 194 ? -14.500 6.193 -22.211 1.00 80.00 194 ALA A N 1
ATOM 1478 C CA . ALA A 1 194 ? -13.429 5.243 -22.506 1.00 80.00 194 ALA A CA 1
ATOM 1479 C C . ALA A 1 194 ? -13.434 4.784 -23.970 1.00 80.00 194 ALA A C 1
ATOM 1481 O O . ALA A 1 194 ? -12.393 4.773 -24.621 1.00 80.00 194 ALA A O 1
ATOM 1482 N N . ARG A 1 195 ? -14.614 4.453 -24.515 1.00 79.12 195 ARG A N 1
ATOM 1483 C CA . ARG A 1 195 ? -14.748 4.021 -25.913 1.00 79.12 195 ARG A CA 1
ATOM 1484 C C . ARG A 1 195 ? -14.469 5.156 -26.897 1.00 79.12 195 ARG A C 1
ATOM 1486 O O . ARG A 1 195 ? -13.796 4.937 -27.896 1.00 79.12 195 ARG A O 1
ATOM 1493 N N . ARG A 1 196 ? -14.950 6.371 -26.611 1.00 85.31 196 ARG A N 1
ATOM 1494 C CA . ARG A 1 196 ? -14.678 7.550 -27.452 1.00 85.31 196 ARG A CA 1
ATOM 1495 C C . ARG A 1 196 ? -13.197 7.896 -27.476 1.00 85.31 196 ARG A C 1
ATOM 1497 O O . ARG A 1 196 ? -12.666 8.155 -28.549 1.00 85.31 196 ARG A O 1
ATOM 1504 N N . LEU A 1 197 ? -12.546 7.884 -26.315 1.00 83.38 197 LEU A N 1
ATOM 1505 C CA . LEU A 1 197 ? -11.109 8.109 -26.189 1.00 83.38 197 LEU A CA 1
ATOM 1506 C C . LEU A 1 197 ? -10.308 7.008 -26.881 1.00 83.38 197 LEU A C 1
ATOM 1508 O O . LEU A 1 197 ? -9.265 7.296 -27.463 1.00 83.38 197 LEU A O 1
ATOM 1512 N N . ALA A 1 198 ? -10.795 5.765 -26.849 1.00 78.25 198 ALA A N 1
ATOM 1513 C CA . ALA A 1 198 ? -10.123 4.657 -27.506 1.00 78.25 198 ALA A CA 1
ATOM 1514 C C . ALA A 1 198 ? -10.139 4.764 -29.040 1.00 78.25 198 ALA A C 1
ATOM 1516 O O . ALA A 1 198 ? -9.132 4.465 -29.676 1.00 78.25 198 ALA A O 1
ATOM 1517 N N . ASP A 1 199 ? -11.248 5.242 -29.611 1.00 82.50 199 ASP A N 1
ATOM 1518 C CA . ASP A 1 199 ? -11.416 5.444 -31.057 1.00 82.50 199 ASP A CA 1
ATOM 1519 C C . ASP A 1 199 ? -10.861 6.803 -31.555 1.00 82.50 199 ASP A C 1
ATOM 1521 O O . ASP A 1 199 ? -10.848 7.081 -32.759 1.00 82.50 199 ASP A O 1
ATOM 1525 N N . ALA A 1 200 ? -10.431 7.683 -30.645 1.00 85.12 200 ALA A N 1
ATOM 1526 C CA . ALA A 1 200 ? -9.876 8.997 -30.963 1.00 85.12 200 ALA A CA 1
ATOM 1527 C C . ALA A 1 200 ? -8.429 8.902 -31.498 1.00 85.12 200 ALA A C 1
ATOM 1529 O O . ALA A 1 200 ? -7.762 7.877 -31.348 1.00 85.12 200 ALA A O 1
ATOM 1530 N N . PRO A 1 201 ? -7.883 9.975 -32.111 1.00 87.25 201 PRO A N 1
ATOM 1531 C CA . PRO A 1 201 ? -6.472 10.012 -32.481 1.00 87.25 201 PRO A CA 1
ATOM 1532 C C . PRO A 1 201 ? -5.566 9.678 -31.288 1.00 87.25 201 PRO A C 1
ATOM 1534 O O . PRO A 1 201 ? -5.765 10.196 -30.194 1.00 87.25 201 PRO A O 1
ATOM 1537 N N . ALA A 1 202 ? -4.515 8.886 -31.516 1.00 85.75 202 ALA A N 1
ATOM 1538 C CA . ALA A 1 202 ? -3.626 8.368 -30.467 1.00 85.75 202 ALA A CA 1
ATOM 1539 C C . ALA A 1 202 ? -3.067 9.432 -29.493 1.00 85.75 202 ALA A C 1
ATOM 1541 O O . ALA A 1 202 ? -2.745 9.136 -28.346 1.00 85.75 202 ALA A O 1
ATOM 1542 N N . GLN A 1 203 ? -2.960 10.686 -29.941 1.00 85.31 203 GLN A N 1
ATOM 1543 C CA . GLN A 1 203 ? -2.471 11.819 -29.148 1.00 85.31 203 GLN A CA 1
ATOM 1544 C C . GLN A 1 203 ? -3.456 12.278 -28.060 1.00 85.31 203 GLN A C 1
ATOM 1546 O O . GLN A 1 203 ? -3.015 12.916 -27.104 1.00 85.31 203 GLN A O 1
ATOM 1551 N N . THR A 1 204 ? -4.746 11.951 -28.200 1.00 87.50 204 THR A N 1
ATOM 1552 C CA . THR A 1 204 ? -5.829 12.294 -27.264 1.00 87.50 204 THR A CA 1
ATOM 1553 C C . THR A 1 204 ? -5.747 11.499 -25.962 1.00 87.50 204 THR A C 1
ATOM 1555 O O . THR A 1 204 ? -6.222 11.973 -24.935 1.00 87.50 204 THR A O 1
ATOM 1558 N N . LEU A 1 205 ? -5.105 10.327 -25.968 1.00 91.75 205 LEU A N 1
ATOM 1559 C CA . LEU A 1 205 ? -4.800 9.604 -24.739 1.00 91.75 205 LEU A CA 1
ATOM 1560 C C . LEU A 1 205 ? -3.673 10.332 -23.990 1.00 91.75 205 LEU A C 1
ATOM 1562 O O . LEU A 1 205 ? -2.534 10.368 -24.461 1.00 91.75 205 LEU A O 1
ATOM 1566 N N . THR A 1 206 ? -3.981 10.911 -22.832 1.00 93.62 206 THR A N 1
ATOM 1567 C CA . THR A 1 206 ? -3.057 11.698 -21.994 1.00 93.62 206 THR A CA 1
ATOM 1568 C C . THR A 1 206 ? -3.196 11.305 -20.522 1.00 93.62 206 THR A C 1
ATOM 1570 O O . THR A 1 206 ? -4.203 10.734 -20.116 1.00 93.62 206 THR A O 1
ATOM 1573 N N . TRP A 1 207 ? -2.189 11.592 -19.691 1.00 94.50 207 TRP A N 1
ATOM 1574 C CA . TRP A 1 207 ? -2.232 11.260 -18.256 1.00 94.50 207 TRP A CA 1
ATOM 1575 C C . TRP A 1 207 ? -3.180 12.163 -17.450 1.00 94.50 207 TRP A C 1
ATOM 1577 O O . TRP A 1 207 ? -3.692 11.744 -16.416 1.00 94.50 207 TRP A O 1
ATOM 1587 N N . ASN A 1 208 ? -3.439 13.388 -17.916 1.00 92.69 208 ASN A N 1
ATOM 1588 C CA . ASN A 1 208 ? -4.243 14.393 -17.209 1.00 92.69 208 ASN A CA 1
ATOM 1589 C C . ASN A 1 208 ? -5.765 14.187 -17.336 1.00 92.69 208 ASN A C 1
ATOM 1591 O O . ASN A 1 208 ? -6.540 15.081 -16.999 1.00 92.69 208 ASN A O 1
ATOM 1595 N N . LEU A 1 209 ? -6.193 13.027 -17.835 1.00 91.38 209 LEU A N 1
ATOM 1596 C CA . LEU A 1 209 ? -7.583 12.591 -17.785 1.00 91.38 209 LEU A CA 1
ATOM 1597 C C . LEU A 1 209 ? -7.978 12.250 -16.335 1.00 91.38 209 LEU A C 1
ATOM 1599 O O . LEU A 1 209 ? -7.137 11.864 -15.507 1.00 91.38 209 LEU A O 1
ATOM 1603 N N . ASP A 1 210 ? -9.273 12.350 -16.024 1.00 89.69 210 ASP A N 1
ATOM 1604 C CA . ASP A 1 210 ? -9.784 11.821 -14.760 1.00 89.69 210 ASP A CA 1
ATOM 1605 C C . ASP A 1 210 ? -9.501 10.312 -14.662 1.00 89.69 210 ASP A C 1
ATOM 1607 O O . ASP A 1 210 ? -9.344 9.623 -15.673 1.00 89.69 210 ASP A O 1
ATOM 1611 N N . ALA A 1 211 ? -9.400 9.797 -13.435 1.00 88.38 211 ALA A N 1
ATOM 1612 C CA . ALA A 1 211 ? -8.924 8.433 -13.199 1.00 88.38 211 ALA A CA 1
ATOM 1613 C C . ALA A 1 211 ? -9.767 7.381 -13.929 1.00 88.38 211 ALA A C 1
ATOM 1615 O O . ALA A 1 211 ? -9.219 6.457 -14.527 1.00 88.38 211 ALA A O 1
ATOM 1616 N N . SER A 1 212 ? -11.089 7.561 -13.939 1.00 87.38 212 SER A N 1
ATOM 1617 C CA . SER A 1 212 ? -12.010 6.601 -14.540 1.00 87.38 212 SER A CA 1
ATOM 1618 C C . SER A 1 212 ? -11.919 6.587 -16.066 1.00 87.38 212 SER A C 1
ATOM 1620 O O . SER A 1 212 ? -11.835 5.510 -16.660 1.00 87.38 212 SER A O 1
ATOM 1622 N N . SER A 1 213 ? -11.847 7.763 -16.698 1.00 89.62 213 SER A N 1
ATOM 1623 C CA . SER A 1 213 ? -11.672 7.884 -18.148 1.00 89.62 213 SER A CA 1
ATOM 1624 C C . SER A 1 213 ? -10.303 7.386 -18.591 1.00 89.62 213 SER A C 1
ATOM 1626 O O . SER A 1 213 ? -10.203 6.691 -19.601 1.00 89.62 213 SER A O 1
ATOM 1628 N N . PHE A 1 214 ? -9.251 7.685 -17.821 1.00 93.00 214 PHE A N 1
ATOM 1629 C CA . PHE A 1 214 ? -7.910 7.183 -18.094 1.00 93.00 214 PHE A CA 1
ATOM 1630 C C . PHE A 1 214 ? -7.873 5.655 -18.055 1.00 93.00 214 PHE A C 1
ATOM 1632 O O . PHE A 1 214 ? -7.504 5.025 -19.044 1.00 93.00 214 PHE A O 1
ATOM 1639 N N . GLU A 1 215 ? -8.283 5.046 -16.938 1.00 92.12 215 GLU A N 1
ATOM 1640 C CA . GLU A 1 215 ? -8.273 3.590 -16.781 1.00 92.12 215 GLU A CA 1
ATOM 1641 C C . GLU A 1 215 ? -9.136 2.905 -17.839 1.00 92.12 215 GLU A C 1
ATOM 1643 O O . GLU A 1 215 ? -8.695 1.937 -18.459 1.00 92.12 215 GLU A O 1
ATOM 1648 N N . GLY A 1 216 ? -10.338 3.431 -18.086 1.00 90.50 216 GLY A N 1
ATOM 1649 C CA . GLY A 1 216 ? -11.230 2.921 -19.116 1.00 90.50 216 GLY A CA 1
ATOM 1650 C C . GLY A 1 216 ? -10.601 2.977 -20.509 1.00 90.50 216 GLY A C 1
ATOM 1651 O O . GLY A 1 216 ? -10.648 1.983 -21.233 1.00 90.50 216 GLY A O 1
ATOM 1652 N N . ALA A 1 217 ? -9.958 4.089 -20.873 1.00 91.50 217 ALA A N 1
ATOM 1653 C CA . ALA A 1 217 ? -9.275 4.217 -22.156 1.00 91.50 217 ALA A CA 1
ATOM 1654 C C . ALA A 1 217 ? -8.110 3.221 -22.280 1.00 91.50 217 ALA A C 1
ATOM 1656 O O . ALA A 1 217 ? -8.000 2.551 -23.304 1.00 91.50 217 ALA A O 1
ATOM 1657 N N . ILE A 1 218 ? -7.282 3.051 -21.238 1.00 93.31 218 ILE A N 1
ATOM 1658 C CA . ILE A 1 218 ? -6.213 2.037 -21.242 1.00 93.31 218 ILE A CA 1
ATOM 1659 C C . ILE A 1 218 ? -6.798 0.631 -21.410 1.00 93.31 218 ILE A C 1
ATOM 1661 O O . ILE A 1 218 ? -6.307 -0.138 -22.235 1.00 93.31 218 ILE A O 1
ATOM 1665 N N . ILE A 1 219 ? -7.857 0.287 -20.673 1.00 92.44 219 ILE A N 1
ATOM 1666 C CA . ILE A 1 219 ? -8.524 -1.017 -20.789 1.00 92.44 219 ILE A CA 1
ATOM 1667 C C . ILE A 1 219 ? -9.024 -1.244 -22.216 1.00 92.44 219 ILE A C 1
ATOM 1669 O O . ILE A 1 219 ? -8.805 -2.323 -22.767 1.00 92.44 219 ILE A O 1
ATOM 1673 N N . GLU A 1 220 ? -9.660 -0.247 -22.830 1.00 91.44 220 GLU A N 1
ATOM 1674 C CA . GLU A 1 220 ? -10.163 -0.361 -24.197 1.00 91.44 220 GLU A CA 1
ATOM 1675 C C . GLU A 1 220 ? -9.028 -0.541 -25.217 1.00 91.44 220 GLU A C 1
ATOM 1677 O O . GLU A 1 220 ? -9.143 -1.436 -26.053 1.00 91.44 220 GLU A O 1
ATOM 1682 N N . GLN A 1 221 ? -7.902 0.177 -25.094 1.00 90.94 221 GLN A N 1
ATOM 1683 C CA . GLN A 1 221 ? -6.717 -0.041 -25.946 1.00 90.94 221 GLN A CA 1
ATOM 1684 C C . GLN A 1 221 ? -6.158 -1.469 -25.806 1.00 90.94 221 GLN A C 1
ATOM 1686 O O . GLN A 1 221 ? -5.861 -2.158 -26.784 1.00 90.94 221 GLN A O 1
ATOM 1691 N N . LEU A 1 222 ? -6.077 -1.977 -24.572 1.00 90.44 222 LEU A N 1
ATOM 1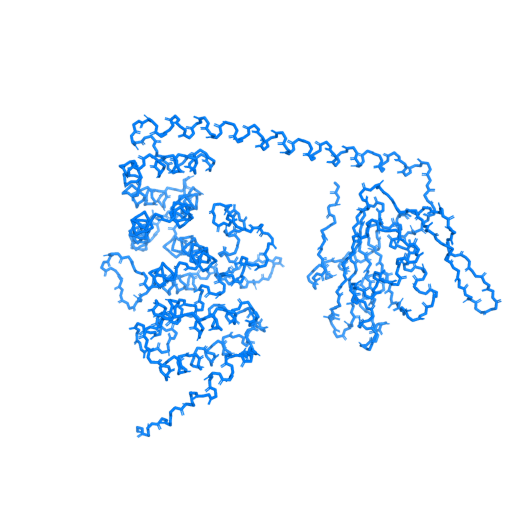692 C CA . LEU A 1 222 ? -5.627 -3.348 -24.306 1.00 90.44 222 LEU A CA 1
ATOM 1693 C C . LEU A 1 222 ? -6.623 -4.410 -24.798 1.00 90.44 222 LEU A C 1
ATOM 1695 O O . LEU A 1 222 ? -6.217 -5.534 -25.119 1.00 90.44 222 LEU A O 1
ATOM 1699 N N . ARG A 1 223 ? -7.916 -4.072 -24.851 1.00 90.38 223 ARG A N 1
ATOM 1700 C CA . ARG A 1 223 ? -8.993 -4.930 -25.359 1.00 90.38 223 ARG A CA 1
ATOM 1701 C C . ARG A 1 223 ? -8.981 -5.003 -26.885 1.00 90.38 223 ARG A C 1
ATOM 1703 O O . ARG A 1 223 ? -9.224 -6.080 -27.427 1.00 90.38 223 ARG A O 1
ATOM 1710 N N . THR A 1 224 ? -8.717 -3.891 -27.570 1.00 89.19 224 THR A N 1
ATOM 1711 C CA . THR A 1 224 ? -8.602 -3.822 -29.039 1.00 89.19 224 THR A CA 1
ATOM 1712 C C . THR A 1 224 ? -7.240 -4.275 -29.557 1.00 89.19 224 THR A C 1
ATOM 1714 O O . THR A 1 224 ? -7.104 -4.487 -30.759 1.00 89.19 224 THR A O 1
ATOM 1717 N N . ALA A 1 225 ? -6.270 -4.484 -28.660 1.00 86.00 225 ALA A N 1
ATOM 1718 C CA . ALA A 1 225 ? -4.883 -4.806 -28.987 1.00 86.00 225 ALA A CA 1
ATOM 1719 C C . ALA A 1 225 ? -4.202 -3.734 -29.861 1.00 86.00 225 ALA A C 1
ATOM 1721 O O . ALA A 1 225 ? -3.294 -4.053 -30.627 1.00 86.00 225 ALA A O 1
ATOM 1722 N N . ASP A 1 226 ? -4.628 -2.475 -29.722 1.00 86.19 226 ASP A N 1
ATOM 1723 C CA . ASP A 1 226 ? -3.943 -1.321 -30.299 1.00 86.19 226 ASP A CA 1
ATOM 1724 C C . ASP A 1 226 ? -2.955 -0.756 -29.268 1.00 86.19 226 ASP A C 1
ATOM 1726 O O . ASP A 1 226 ? -3.324 -0.126 -28.276 1.00 86.19 226 ASP A O 1
ATOM 1730 N N . ASP A 1 227 ? -1.669 -1.044 -29.465 1.00 85.88 227 ASP A N 1
ATOM 1731 C CA . ASP A 1 227 ? -0.602 -0.607 -28.566 1.00 85.88 227 ASP A CA 1
ATOM 1732 C C . ASP A 1 227 ? -0.037 0.773 -28.935 1.00 85.88 227 ASP A C 1
ATOM 1734 O O . ASP A 1 227 ? 0.739 1.337 -28.157 1.00 85.88 227 ASP A O 1
ATOM 1738 N N . ILE A 1 228 ? -0.433 1.356 -30.074 1.00 91.19 228 ILE A N 1
ATOM 1739 C CA . ILE A 1 228 ? 0.141 2.607 -30.585 1.00 91.19 228 ILE A CA 1
ATOM 1740 C C . ILE A 1 228 ? -0.133 3.781 -29.630 1.00 91.19 228 ILE A C 1
ATOM 1742 O O . ILE A 1 228 ? 0.836 4.447 -29.240 1.00 91.19 228 ILE A O 1
ATOM 1746 N N . PRO A 1 229 ? -1.382 4.055 -29.190 1.00 92.94 229 PRO A N 1
ATOM 1747 C CA . PRO A 1 229 ? -1.651 5.165 -28.274 1.00 92.94 229 PRO A CA 1
ATOM 1748 C C . PRO A 1 229 ? -0.927 5.004 -26.940 1.00 92.94 229 PRO A C 1
ATOM 1750 O O . PRO A 1 229 ? -0.363 5.965 -26.413 1.00 92.94 229 PRO A O 1
ATOM 1753 N N . LEU A 1 230 ? -0.882 3.775 -26.420 1.00 93.19 230 LEU A N 1
ATOM 1754 C CA . LEU A 1 230 ? -0.216 3.472 -25.160 1.00 93.19 230 LEU A CA 1
ATOM 1755 C C . LEU A 1 230 ? 1.299 3.675 -25.257 1.00 93.19 230 LEU A C 1
ATOM 1757 O O . LEU A 1 230 ? 1.897 4.279 -24.369 1.00 93.19 230 LEU A O 1
ATOM 1761 N N . ARG A 1 231 ? 1.929 3.226 -26.344 1.00 92.69 231 ARG A N 1
ATOM 1762 C CA . ARG A 1 231 ? 3.357 3.454 -26.582 1.00 92.69 231 ARG A CA 1
ATOM 1763 C C . ARG A 1 231 ? 3.695 4.937 -26.687 1.00 92.69 231 ARG A C 1
ATOM 1765 O O . ARG A 1 231 ? 4.622 5.385 -26.021 1.00 92.69 231 ARG A O 1
ATOM 1772 N N . LEU A 1 232 ? 2.927 5.700 -27.465 1.00 94.69 232 LEU A N 1
ATOM 1773 C CA . LEU A 1 232 ? 3.134 7.146 -27.612 1.00 94.69 232 LEU A CA 1
ATOM 1774 C C . LEU A 1 232 ? 2.916 7.895 -26.292 1.00 94.69 232 LEU A C 1
ATOM 1776 O O . LEU A 1 232 ? 3.589 8.887 -26.015 1.00 94.69 232 LEU A O 1
ATOM 1780 N N . LEU A 1 233 ? 1.986 7.436 -25.454 1.00 96.06 233 LEU A N 1
ATOM 1781 C CA . LEU A 1 233 ? 1.843 7.939 -24.092 1.00 96.06 233 LEU A CA 1
ATOM 1782 C C . LEU A 1 233 ? 3.103 7.635 -23.256 1.00 96.06 233 LEU A C 1
ATOM 1784 O O . LEU A 1 233 ? 3.702 8.564 -22.720 1.00 96.06 233 LEU A O 1
ATOM 1788 N N . LEU A 1 234 ? 3.553 6.373 -23.203 1.00 96.44 234 LEU A N 1
ATOM 1789 C CA . LEU A 1 234 ? 4.767 5.933 -22.485 1.00 96.44 234 LEU A CA 1
ATOM 1790 C C . LEU A 1 234 ? 6.053 6.652 -22.934 1.00 96.44 234 LEU A C 1
ATOM 1792 O O . LEU A 1 234 ? 6.952 6.879 -22.123 1.00 96.44 234 LEU A O 1
ATOM 1796 N N . GLU A 1 235 ? 6.149 7.031 -24.207 1.00 95.56 235 GLU A N 1
ATOM 1797 C CA . GLU A 1 235 ? 7.261 7.819 -24.753 1.00 95.56 235 GLU A CA 1
ATOM 1798 C C . GLU A 1 235 ? 7.247 9.285 -24.281 1.00 95.56 235 GLU A C 1
ATOM 1800 O O . GLU A 1 235 ? 8.315 9.878 -24.125 1.00 95.56 235 GLU A O 1
ATOM 1805 N N . ARG A 1 236 ? 6.068 9.863 -24.003 1.00 96.38 236 ARG A N 1
ATOM 1806 C CA . ARG A 1 236 ? 5.917 11.263 -23.557 1.00 96.38 236 ARG A CA 1
ATOM 1807 C C . ARG A 1 236 ? 6.152 11.466 -22.060 1.00 96.38 236 ARG A C 1
ATOM 1809 O O . ARG A 1 236 ? 6.647 12.529 -21.684 1.00 96.38 236 ARG A O 1
ATOM 1816 N N . PHE A 1 237 ? 5.877 10.459 -21.228 1.00 97.44 237 PHE A N 1
ATOM 1817 C CA . PHE A 1 237 ? 5.978 10.558 -19.763 1.00 97.44 237 PHE A CA 1
ATOM 1818 C C . PHE A 1 237 ? 7.279 11.203 -19.243 1.00 97.44 237 PHE A C 1
ATOM 1820 O O . PHE A 1 237 ? 7.176 12.080 -18.387 1.00 97.44 237 PHE A O 1
ATOM 1827 N N . PRO A 1 238 ? 8.495 10.849 -19.719 1.00 96.94 238 PRO A N 1
ATOM 1828 C CA . PRO A 1 238 ? 9.720 11.482 -19.224 1.00 96.94 238 PRO A CA 1
ATOM 1829 C C . PRO A 1 238 ? 9.769 12.990 -19.495 1.00 96.94 238 PRO A C 1
ATOM 1831 O O . PRO A 1 238 ? 10.154 13.763 -18.619 1.00 96.94 238 PRO A O 1
ATOM 1834 N N . ALA A 1 239 ? 9.349 13.419 -20.689 1.00 96.94 239 ALA A N 1
ATOM 1835 C CA . ALA A 1 239 ? 9.319 14.831 -21.059 1.00 96.94 239 ALA A CA 1
ATOM 1836 C C . ALA A 1 239 ? 8.258 15.595 -20.255 1.00 96.94 239 ALA A C 1
ATOM 1838 O O . ALA A 1 239 ? 8.532 16.681 -19.754 1.00 96.94 239 ALA A O 1
ATOM 1839 N N . GLU A 1 240 ? 7.075 15.009 -20.068 1.00 97.56 240 GLU A N 1
ATOM 1840 C CA . GLU A 1 240 ? 6.010 15.615 -19.265 1.00 97.56 240 GLU A CA 1
ATOM 1841 C C . GLU A 1 240 ? 6.402 15.723 -17.790 1.00 97.56 240 GLU A C 1
ATOM 1843 O O . GLU A 1 240 ? 6.244 16.787 -17.194 1.00 97.56 240 GLU A O 1
ATOM 1848 N N . ALA A 1 241 ? 6.997 14.676 -17.213 1.00 97.62 241 ALA A N 1
ATOM 1849 C CA . ALA A 1 241 ? 7.477 14.705 -15.836 1.00 97.62 241 ALA A CA 1
ATOM 1850 C C . ALA A 1 241 ? 8.591 15.746 -15.645 1.00 97.62 241 ALA A C 1
ATOM 1852 O O . ALA A 1 241 ? 8.617 16.450 -14.638 1.00 97.62 241 ALA A O 1
ATOM 1853 N N . ALA A 1 242 ? 9.483 15.887 -16.631 1.00 96.25 242 ALA A N 1
ATOM 1854 C CA . ALA A 1 242 ? 10.509 16.924 -16.662 1.00 96.25 242 ALA A CA 1
ATOM 1855 C C . ALA A 1 242 ? 9.912 18.341 -16.719 1.00 96.25 242 ALA A C 1
ATOM 1857 O O . ALA A 1 242 ? 10.431 19.239 -16.052 1.00 96.25 242 ALA A O 1
ATOM 1858 N N . THR A 1 243 ? 8.843 18.555 -17.490 1.00 95.81 243 THR A N 1
ATOM 1859 C CA . THR A 1 243 ? 8.126 19.836 -17.528 1.00 95.81 243 THR A CA 1
ATOM 1860 C C . THR A 1 243 ? 7.462 20.139 -16.187 1.00 95.81 243 THR A C 1
ATOM 1862 O O . THR A 1 243 ? 7.706 21.208 -15.637 1.00 95.81 243 THR A O 1
ATOM 1865 N N . LEU A 1 244 ? 6.688 19.201 -15.630 1.00 96.88 244 LEU A N 1
ATOM 1866 C CA . LEU A 1 244 ? 5.999 19.393 -14.346 1.00 96.88 244 LEU A CA 1
ATOM 1867 C C . LEU A 1 244 ? 6.983 19.663 -13.201 1.00 96.88 244 LEU A C 1
ATOM 1869 O O . LEU A 1 244 ? 6.751 20.541 -12.382 1.00 96.88 244 LEU A O 1
ATOM 1873 N N . ALA A 1 245 ? 8.115 18.958 -13.164 1.00 96.38 245 ALA A N 1
ATOM 1874 C CA . ALA A 1 245 ? 9.109 19.118 -12.104 1.00 96.38 245 ALA A CA 1
ATOM 1875 C C . ALA A 1 245 ? 9.838 20.477 -12.109 1.00 96.38 245 ALA A C 1
ATOM 1877 O O . ALA A 1 245 ? 10.504 20.821 -11.132 1.00 96.38 245 ALA A O 1
ATOM 1878 N N . ARG A 1 246 ? 9.742 21.251 -13.198 1.00 94.69 246 ARG A N 1
ATOM 1879 C CA . ARG A 1 246 ? 10.352 22.587 -13.329 1.00 94.69 246 ARG A CA 1
ATOM 1880 C C . ARG A 1 246 ? 9.345 23.728 -13.216 1.00 94.69 246 ARG A C 1
ATOM 1882 O O . ARG A 1 246 ? 9.751 24.883 -13.201 1.00 94.69 246 ARG A O 1
ATOM 1889 N N . ASP A 1 247 ? 8.060 23.412 -13.160 1.00 94.38 247 ASP A N 1
ATOM 1890 C CA . ASP A 1 247 ? 6.976 24.385 -13.151 1.00 94.38 247 ASP A CA 1
ATOM 1891 C C . ASP A 1 247 ? 6.358 24.448 -11.749 1.00 94.38 247 ASP A C 1
ATOM 1893 O O . ASP A 1 247 ? 5.686 23.512 -11.322 1.00 94.38 247 ASP A O 1
ATOM 1897 N N . GLU A 1 248 ? 6.593 25.542 -11.020 1.00 92.38 248 GLU A N 1
ATOM 1898 C CA . GLU A 1 248 ? 6.108 25.721 -9.642 1.00 92.38 248 GLU A CA 1
ATOM 1899 C C . GLU A 1 248 ? 4.580 25.647 -9.521 1.00 92.38 248 GLU A C 1
ATOM 1901 O O . GLU A 1 248 ? 4.072 25.192 -8.498 1.00 92.38 248 GLU A O 1
ATOM 1906 N N . GLU A 1 249 ? 3.837 26.047 -10.556 1.00 93.81 249 GLU A N 1
ATOM 1907 C CA . GLU A 1 249 ? 2.371 26.019 -10.535 1.00 93.81 249 GLU A CA 1
ATOM 1908 C C . GLU A 1 249 ? 1.824 24.616 -10.813 1.00 93.81 249 GLU A C 1
ATOM 1910 O O . GLU A 1 249 ? 0.719 24.281 -10.384 1.00 93.81 249 GLU A O 1
ATOM 1915 N N . ARG A 1 250 ? 2.597 23.784 -11.520 1.00 94.19 250 ARG A N 1
ATOM 1916 C CA . ARG A 1 250 ? 2.158 22.467 -12.007 1.00 94.19 250 ARG A CA 1
ATOM 1917 C C . ARG A 1 250 ? 2.853 21.287 -11.344 1.00 94.19 250 ARG A C 1
ATOM 1919 O O . ARG A 1 250 ? 2.450 20.146 -11.557 1.00 94.19 250 ARG A O 1
ATOM 1926 N N . VAL A 1 251 ? 3.861 21.523 -10.507 1.00 95.19 251 VAL A N 1
ATOM 1927 C CA . VAL A 1 251 ? 4.580 20.466 -9.781 1.00 95.19 251 VAL A CA 1
ATOM 1928 C C . VAL A 1 251 ? 3.646 19.615 -8.910 1.00 95.19 251 VAL A C 1
ATOM 1930 O O . VAL A 1 251 ? 3.899 18.429 -8.709 1.00 95.19 251 VAL A O 1
ATOM 1933 N N . ALA A 1 252 ? 2.522 20.186 -8.463 1.00 94.44 252 ALA A N 1
ATOM 1934 C CA . ALA A 1 252 ? 1.481 19.482 -7.717 1.00 94.44 252 ALA A CA 1
ATOM 1935 C C . ALA A 1 252 ? 0.772 18.374 -8.524 1.00 94.44 252 ALA A C 1
ATOM 1937 O O . ALA A 1 252 ? 0.211 17.466 -7.915 1.00 94.44 252 ALA A O 1
ATOM 1938 N N . ASP A 1 253 ? 0.836 18.400 -9.861 1.00 95.81 253 ASP A N 1
ATOM 1939 C CA . ASP A 1 253 ? 0.266 17.360 -10.730 1.00 95.81 253 ASP A CA 1
ATOM 1940 C C . ASP A 1 253 ? 1.218 16.164 -10.930 1.00 95.81 253 ASP A C 1
ATOM 1942 O O . ASP A 1 253 ? 0.830 15.117 -11.456 1.00 95.81 253 ASP A O 1
ATOM 1946 N N . LEU A 1 254 ? 2.488 16.301 -10.534 1.00 97.12 254 LEU A N 1
ATOM 1947 C CA . LEU A 1 254 ? 3.506 15.271 -10.727 1.00 97.12 254 LEU A CA 1
ATOM 1948 C C . LEU A 1 254 ? 3.160 13.931 -10.038 1.00 97.12 254 LEU A C 1
ATOM 1950 O O . LEU A 1 254 ? 3.347 12.892 -10.678 1.00 97.12 254 LEU A O 1
ATOM 1954 N N . PRO A 1 255 ? 2.611 13.900 -8.802 1.00 96.44 255 PRO A N 1
ATOM 1955 C CA . PRO A 1 255 ? 2.112 12.666 -8.200 1.00 96.44 255 PRO A CA 1
ATOM 1956 C C . PRO A 1 255 ? 1.073 11.968 -9.078 1.00 96.44 255 PRO A C 1
ATOM 1958 O O . PRO A 1 255 ? 1.214 10.775 -9.323 1.00 96.44 255 PRO A O 1
ATOM 1961 N N . THR A 1 256 ? 0.116 12.711 -9.651 1.00 96.56 256 THR A N 1
ATOM 1962 C CA . THR A 1 256 ? -0.893 12.147 -10.558 1.00 96.56 256 THR A CA 1
ATOM 1963 C C . THR A 1 256 ? -0.247 11.518 -11.787 1.00 96.56 256 THR A C 1
ATOM 1965 O O . THR A 1 256 ? -0.627 10.416 -12.173 1.00 96.56 256 THR A O 1
ATOM 1968 N N . LEU A 1 257 ? 0.768 12.150 -12.383 1.00 98.12 257 LEU A N 1
ATOM 1969 C CA . LEU A 1 257 ? 1.521 11.542 -13.484 1.00 98.12 257 LEU A CA 1
ATOM 1970 C C . LEU A 1 257 ? 2.166 10.210 -13.056 1.00 98.12 257 LEU A C 1
ATOM 1972 O O . LEU A 1 257 ? 2.069 9.220 -13.787 1.00 98.12 257 LEU A O 1
ATOM 1976 N N . PHE A 1 258 ? 2.777 10.141 -11.870 1.00 98.38 258 PHE A N 1
ATOM 1977 C CA . PHE A 1 258 ? 3.338 8.888 -11.354 1.00 98.38 258 PHE A CA 1
ATOM 1978 C C . PHE A 1 258 ? 2.265 7.830 -11.070 1.00 98.38 258 PHE A C 1
ATOM 1980 O O . PHE A 1 258 ? 2.474 6.656 -11.386 1.00 98.38 258 PHE A O 1
ATOM 1987 N N . ASP A 1 259 ? 1.110 8.233 -10.539 1.00 97.38 259 ASP A N 1
ATOM 1988 C CA . ASP A 1 259 ? -0.031 7.350 -10.281 1.00 97.38 259 ASP A CA 1
ATOM 1989 C C . ASP A 1 259 ? -0.546 6.745 -11.591 1.00 97.38 259 ASP A C 1
ATOM 1991 O O . ASP A 1 259 ? -0.703 5.530 -11.698 1.00 97.38 259 ASP A O 1
ATOM 1995 N N . ARG A 1 260 ? -0.697 7.554 -12.649 1.00 97.38 260 ARG A N 1
ATOM 1996 C CA . ARG A 1 260 ? -1.105 7.078 -13.982 1.00 97.38 260 ARG A CA 1
ATOM 1997 C C . ARG A 1 260 ? -0.115 6.097 -14.588 1.00 97.38 260 ARG A C 1
ATOM 1999 O O . ARG A 1 260 ? -0.531 5.080 -15.148 1.00 97.38 260 ARG A O 1
ATOM 2006 N N . LEU A 1 261 ? 1.181 6.366 -14.447 1.00 97.69 261 LEU A N 1
ATOM 2007 C CA . LEU A 1 261 ? 2.226 5.451 -14.893 1.00 97.69 261 LEU A CA 1
ATOM 2008 C C . LEU A 1 261 ? 2.115 4.101 -14.161 1.00 97.69 261 LEU A C 1
ATOM 2010 O O . LEU A 1 261 ? 2.112 3.044 -14.794 1.00 97.69 261 LEU A O 1
ATOM 2014 N N . ALA A 1 262 ? 1.935 4.125 -12.840 1.00 97.50 262 ALA A N 1
ATOM 2015 C CA . ALA A 1 262 ? 1.758 2.925 -12.028 1.00 97.50 262 ALA A CA 1
ATOM 2016 C C . ALA A 1 262 ? 0.459 2.170 -12.360 1.00 97.50 262 ALA A C 1
ATOM 2018 O O . ALA A 1 262 ? 0.486 0.942 -12.473 1.00 97.50 262 ALA A O 1
ATOM 2019 N N . CYS A 1 263 ? -0.652 2.879 -12.590 1.00 96.31 263 CYS A N 1
ATOM 2020 C CA . CYS A 1 263 ? -1.931 2.290 -12.990 1.00 96.31 263 CYS A CA 1
ATOM 2021 C C . CYS A 1 263 ? -1.828 1.534 -14.321 1.00 96.31 263 CYS A C 1
ATOM 2023 O O . CYS A 1 263 ? -2.401 0.451 -14.437 1.00 96.31 263 CYS A O 1
ATOM 2025 N N . ILE A 1 264 ? -1.071 2.042 -15.308 1.00 96.88 264 ILE A N 1
ATOM 2026 C CA . ILE A 1 264 ? -0.790 1.296 -16.551 1.00 96.88 264 ILE A CA 1
ATOM 2027 C C . ILE A 1 264 ? -0.126 -0.047 -16.215 1.00 96.88 264 ILE A C 1
ATOM 2029 O O . ILE A 1 264 ? -0.532 -1.087 -16.736 1.00 96.88 264 ILE A O 1
ATOM 2033 N N . GLY A 1 265 ? 0.865 -0.039 -15.318 1.00 96.00 265 GLY A N 1
ATOM 2034 C CA . GLY A 1 265 ? 1.528 -1.254 -14.842 1.00 96.00 265 GLY A CA 1
ATOM 2035 C C . GLY A 1 265 ? 0.558 -2.218 -14.155 1.00 96.00 265 GLY A C 1
ATOM 2036 O O . GLY A 1 265 ? 0.537 -3.404 -14.480 1.00 96.00 265 GLY A O 1
ATOM 2037 N N . GLY A 1 266 ? -0.288 -1.709 -13.256 1.00 95.88 266 GLY A N 1
ATOM 2038 C CA . GLY A 1 266 ? -1.290 -2.506 -12.545 1.00 95.88 266 GLY A CA 1
ATOM 2039 C C . GLY A 1 266 ? -2.345 -3.116 -13.470 1.00 95.88 266 GLY A C 1
ATOM 2040 O O . GLY A 1 266 ? -2.706 -4.284 -13.315 1.00 95.88 266 GLY A O 1
ATOM 2041 N N . LEU A 1 267 ? -2.797 -2.374 -14.485 1.00 95.44 267 LEU A N 1
ATOM 2042 C CA . LEU A 1 267 ? -3.675 -2.884 -15.543 1.00 95.44 267 LEU A CA 1
ATOM 2043 C C . LEU A 1 267 ? -2.979 -3.950 -16.394 1.00 95.44 267 LEU A C 1
ATOM 2045 O O . LEU A 1 267 ? -3.567 -4.997 -16.661 1.00 95.44 267 LEU A O 1
ATOM 2049 N N . GLY A 1 268 ? -1.719 -3.720 -16.770 1.00 94.75 268 GLY A N 1
ATOM 2050 C CA . GLY A 1 268 ? -0.907 -4.691 -17.502 1.00 94.75 268 GLY A CA 1
ATOM 2051 C C . GLY A 1 268 ? -0.745 -6.011 -16.746 1.00 94.75 268 GLY A C 1
ATOM 2052 O O . GLY A 1 268 ? -0.885 -7.073 -17.350 1.00 94.75 268 GLY A O 1
ATOM 2053 N N . LEU A 1 269 ? -0.521 -5.957 -15.427 1.00 94.88 269 LEU A N 1
ATOM 2054 C CA . LEU A 1 269 ? -0.464 -7.144 -14.570 1.00 94.88 269 LEU A CA 1
ATOM 2055 C C . LEU A 1 269 ? -1.810 -7.867 -14.529 1.00 94.88 269 LEU A C 1
ATOM 2057 O O . LEU A 1 269 ? -1.870 -9.054 -14.842 1.00 94.88 269 LEU A O 1
ATOM 2061 N N . ARG A 1 270 ? -2.892 -7.143 -14.216 1.00 93.50 270 ARG A N 1
ATOM 2062 C CA . ARG A 1 270 ? -4.256 -7.691 -14.115 1.00 93.50 270 ARG A CA 1
ATOM 2063 C C . ARG A 1 270 ? -4.758 -8.367 -15.378 1.00 93.50 270 ARG A C 1
ATOM 2065 O O . ARG A 1 270 ? -5.474 -9.358 -15.296 1.00 93.50 270 ARG A O 1
ATOM 2072 N N . LEU A 1 271 ? -4.426 -7.798 -16.528 1.00 92.88 271 LEU A N 1
ATOM 2073 C CA . LEU A 1 271 ? -4.867 -8.285 -17.832 1.00 92.88 271 LEU A CA 1
ATOM 2074 C C . LEU A 1 271 ? -3.831 -9.213 -18.484 1.00 92.88 271 LEU A C 1
ATOM 2076 O O . LEU A 1 271 ? -3.955 -9.539 -19.667 1.00 92.88 271 LEU A O 1
ATOM 2080 N N . GLU A 1 272 ? -2.802 -9.616 -17.730 1.00 92.38 272 GLU A N 1
ATOM 2081 C CA . GLU A 1 272 ? -1.739 -10.530 -18.157 1.00 92.38 272 GLU A CA 1
ATOM 2082 C C . GLU A 1 272 ? -1.040 -10.077 -19.458 1.00 92.38 272 GLU A C 1
ATOM 2084 O O . GLU A 1 272 ? -0.646 -10.873 -20.311 1.00 92.38 272 GLU A O 1
ATOM 2089 N N . ARG A 1 273 ? -0.874 -8.760 -19.633 1.00 93.62 273 ARG A N 1
ATOM 2090 C CA . ARG A 1 273 ? -0.225 -8.139 -20.798 1.00 93.62 273 ARG A CA 1
ATOM 2091 C C . ARG A 1 273 ? 1.253 -7.885 -20.515 1.00 93.62 273 ARG A C 1
ATOM 2093 O O . ARG A 1 273 ? 1.666 -6.768 -20.217 1.00 93.62 273 ARG A O 1
ATOM 2100 N N . GLN A 1 274 ? 2.068 -8.931 -20.641 1.00 91.38 274 GLN A N 1
ATOM 2101 C CA . GLN A 1 274 ? 3.498 -8.870 -20.308 1.00 91.38 274 GLN A CA 1
ATOM 2102 C C . GLN A 1 274 ? 4.280 -7.795 -21.083 1.00 91.38 274 GLN A C 1
ATOM 2104 O O . GLN A 1 274 ? 5.136 -7.138 -20.496 1.00 91.38 274 GLN A O 1
ATOM 2109 N N . GLU A 1 275 ? 3.984 -7.584 -22.370 1.00 91.50 275 GLU A N 1
ATOM 2110 C CA . GLU A 1 275 ? 4.665 -6.550 -23.170 1.00 91.50 275 GLU A CA 1
ATOM 2111 C C . GLU A 1 275 ? 4.411 -5.140 -22.637 1.00 91.50 275 GLU A C 1
ATOM 2113 O O . GLU A 1 275 ? 5.312 -4.304 -22.614 1.00 91.50 275 GLU A O 1
ATOM 2118 N N . VAL A 1 276 ? 3.200 -4.894 -22.137 1.00 93.00 276 VAL A N 1
ATOM 2119 C CA . VAL A 1 276 ? 2.816 -3.611 -21.545 1.00 93.00 276 VAL A CA 1
ATOM 2120 C C . VAL A 1 276 ? 3.564 -3.386 -20.242 1.00 93.00 276 VAL A C 1
ATOM 2122 O O . VAL A 1 276 ? 4.098 -2.302 -20.028 1.00 93.00 276 VAL A O 1
ATOM 2125 N N . VAL A 1 277 ? 3.662 -4.416 -19.396 1.00 95.19 277 VAL A N 1
ATOM 2126 C CA . VAL A 1 277 ? 4.423 -4.339 -18.141 1.00 95.19 277 VAL A CA 1
ATOM 2127 C C . VAL A 1 277 ? 5.901 -4.052 -18.424 1.00 95.19 277 VAL A C 1
ATOM 2129 O O . VAL A 1 277 ? 6.470 -3.154 -17.808 1.00 95.19 277 VAL A O 1
ATOM 2132 N N . ARG A 1 278 ? 6.509 -4.733 -19.405 1.00 94.50 278 ARG A N 1
ATOM 2133 C CA . ARG A 1 278 ? 7.894 -4.465 -19.826 1.00 94.50 278 ARG A CA 1
ATOM 2134 C C . ARG A 1 278 ? 8.077 -3.032 -20.328 1.00 94.50 278 ARG A C 1
ATOM 2136 O O . ARG A 1 278 ? 8.998 -2.340 -19.898 1.00 94.50 278 ARG A O 1
ATOM 2143 N N . ALA A 1 279 ? 7.201 -2.573 -21.223 1.00 94.38 279 ALA A N 1
ATOM 2144 C CA . ALA A 1 279 ? 7.248 -1.216 -21.766 1.00 94.38 279 ALA A CA 1
ATOM 2145 C C . ALA A 1 279 ? 7.106 -0.150 -20.669 1.00 94.38 279 ALA A C 1
ATOM 2147 O O . ALA A 1 279 ? 7.847 0.835 -20.668 1.00 94.38 279 ALA A O 1
ATOM 2148 N N . LEU A 1 280 ? 6.211 -0.386 -19.707 1.00 95.81 280 LEU A N 1
ATOM 2149 C CA . LEU A 1 280 ? 6.020 0.453 -18.531 1.00 95.81 280 LEU A CA 1
ATOM 2150 C C . LEU A 1 280 ? 7.291 0.509 -17.683 1.00 95.81 280 LEU A C 1
ATOM 2152 O O . LEU A 1 280 ? 7.780 1.600 -17.420 1.00 95.81 280 LEU A O 1
ATOM 2156 N N . ILE A 1 281 ? 7.889 -0.625 -17.314 1.00 96.81 281 ILE A N 1
ATOM 2157 C CA . ILE A 1 281 ? 9.105 -0.633 -16.483 1.00 96.81 281 ILE A CA 1
ATOM 2158 C C . ILE A 1 281 ? 10.258 0.119 -17.173 1.00 96.81 281 ILE A C 1
ATOM 2160 O O . ILE A 1 281 ? 10.999 0.855 -16.517 1.00 96.81 281 ILE A O 1
ATOM 2164 N N . MET A 1 282 ? 10.385 0.002 -18.500 1.00 95.12 282 MET A N 1
ATOM 2165 C CA . MET A 1 282 ? 11.344 0.799 -19.276 1.00 95.12 282 MET A CA 1
ATOM 2166 C C . MET A 1 282 ? 11.034 2.300 -19.223 1.00 95.12 282 MET A C 1
ATOM 2168 O O . MET A 1 282 ? 11.929 3.102 -18.960 1.00 95.12 282 MET A O 1
ATOM 2172 N N . ALA A 1 283 ? 9.775 2.690 -19.436 1.00 96.62 283 ALA A N 1
ATOM 2173 C CA . ALA A 1 283 ? 9.353 4.086 -19.346 1.00 96.62 283 ALA A CA 1
ATOM 2174 C C . ALA A 1 283 ? 9.563 4.662 -17.939 1.00 96.62 283 ALA A C 1
ATOM 2176 O O . ALA A 1 283 ? 10.091 5.761 -17.809 1.00 96.62 283 ALA A O 1
ATOM 2177 N N . ALA A 1 284 ? 9.245 3.895 -16.896 1.00 97.50 284 ALA A N 1
ATOM 2178 C CA . ALA A 1 284 ? 9.506 4.252 -15.510 1.00 97.50 284 ALA A CA 1
ATOM 2179 C C . ALA A 1 284 ? 11.005 4.478 -15.267 1.00 97.50 284 ALA A C 1
ATOM 2181 O O . ALA A 1 284 ? 11.370 5.485 -14.676 1.00 97.50 284 ALA A O 1
ATOM 2182 N N . GLY A 1 285 ? 11.890 3.626 -15.793 1.00 96.50 285 GLY A N 1
ATOM 2183 C CA . GLY A 1 285 ? 13.337 3.866 -15.728 1.00 96.50 285 GLY A CA 1
ATOM 2184 C C . GLY A 1 285 ? 13.748 5.230 -16.302 1.00 96.50 285 GLY A C 1
ATOM 2185 O O . GLY A 1 285 ? 14.498 5.962 -15.661 1.00 96.50 285 GLY A O 1
ATOM 2186 N N . ARG A 1 286 ? 13.196 5.616 -17.459 1.00 96.50 286 ARG A N 1
ATOM 2187 C CA . ARG A 1 286 ? 13.474 6.922 -18.085 1.00 96.50 286 ARG A CA 1
ATOM 2188 C C . ARG A 1 286 ? 12.866 8.102 -17.325 1.00 96.50 286 ARG A C 1
ATOM 2190 O O . ARG A 1 286 ? 13.484 9.157 -17.256 1.00 96.50 286 ARG A O 1
ATOM 2197 N N . VAL A 1 287 ? 11.671 7.937 -16.756 1.00 97.81 287 VAL A N 1
ATOM 2198 C CA . VAL A 1 287 ? 11.057 8.939 -15.867 1.00 97.81 287 VAL A CA 1
ATOM 2199 C C . VAL A 1 287 ? 11.925 9.123 -14.624 1.00 97.81 287 VAL A C 1
ATOM 2201 O O . VAL A 1 287 ? 12.237 10.248 -14.260 1.00 97.81 287 VAL A O 1
ATOM 2204 N N . TYR A 1 288 ? 12.413 8.036 -14.028 1.00 97.38 288 TYR A N 1
ATOM 2205 C CA . TYR A 1 288 ? 13.298 8.090 -12.866 1.00 97.38 288 TYR A CA 1
ATOM 2206 C C . TYR A 1 288 ? 14.578 8.891 -13.143 1.00 97.38 288 TYR A C 1
ATOM 2208 O O . TYR A 1 288 ? 15.025 9.672 -12.299 1.00 97.38 288 TYR A O 1
ATOM 2216 N N . ASP A 1 289 ? 15.152 8.736 -14.339 1.00 96.06 289 ASP A N 1
ATOM 2217 C CA . ASP A 1 289 ? 16.380 9.433 -14.728 1.00 96.06 289 ASP A CA 1
ATOM 2218 C C . ASP A 1 289 ? 16.224 10.956 -14.832 1.00 96.06 289 ASP A C 1
ATOM 2220 O O . ASP A 1 289 ? 17.215 11.681 -14.706 1.00 96.06 289 ASP A O 1
ATOM 2224 N N . VAL A 1 290 ? 14.997 11.466 -14.990 1.00 96.31 290 VAL A N 1
ATOM 2225 C CA . VAL A 1 290 ? 14.718 12.911 -14.947 1.00 96.31 290 VAL A CA 1
ATOM 2226 C C . VAL A 1 290 ? 15.231 13.521 -13.642 1.00 96.31 290 VAL A C 1
ATOM 2228 O O . VAL A 1 290 ? 15.791 14.618 -13.667 1.00 96.31 290 VAL A O 1
ATOM 2231 N N . GLY A 1 291 ? 15.134 12.797 -12.522 1.00 95.25 291 GLY A N 1
ATOM 2232 C CA . GLY A 1 291 ? 15.625 13.264 -11.226 1.00 95.25 291 GLY A CA 1
ATOM 2233 C C . GLY A 1 291 ? 17.119 13.606 -11.218 1.00 95.25 291 GLY A C 1
ATOM 2234 O O . GLY A 1 291 ? 17.513 14.557 -10.548 1.00 95.25 291 GLY A O 1
ATOM 2235 N N . PHE A 1 292 ? 17.953 12.926 -12.019 1.00 94.00 292 PHE A N 1
ATOM 2236 C CA . PHE A 1 292 ? 19.386 13.251 -12.104 1.00 94.00 292 PHE A CA 1
ATOM 2237 C C . PHE A 1 292 ? 19.625 14.585 -12.812 1.00 94.00 292 PHE A C 1
ATOM 2239 O O . PHE A 1 292 ? 20.537 15.334 -12.458 1.00 94.00 292 PHE A O 1
ATOM 2246 N N . ALA A 1 293 ? 18.798 14.916 -13.810 1.00 90.31 293 ALA A N 1
ATOM 2247 C CA . ALA A 1 293 ? 18.844 16.231 -14.437 1.00 90.31 293 ALA A CA 1
ATOM 2248 C C . ALA A 1 293 ? 18.439 17.331 -13.445 1.00 90.31 293 ALA A C 1
ATOM 2250 O O . ALA A 1 293 ? 19.148 18.330 -13.342 1.00 90.31 293 ALA A O 1
ATOM 2251 N N . LEU A 1 294 ? 17.372 17.109 -12.671 1.00 91.12 294 LEU A N 1
ATOM 2252 C CA . LEU A 1 294 ? 16.912 18.049 -11.642 1.00 91.12 294 LEU A CA 1
ATOM 2253 C C . LEU A 1 294 ? 17.974 18.263 -10.552 1.00 91.12 294 LEU A C 1
ATOM 2255 O O . LEU A 1 294 ? 18.251 19.396 -10.168 1.00 91.12 294 LEU A O 1
ATOM 2259 N N . GLU A 1 295 ? 18.632 17.192 -10.098 1.00 89.69 295 GLU A N 1
ATOM 2260 C CA . GLU A 1 295 ? 19.707 17.284 -9.104 1.00 89.69 295 GLU A CA 1
ATOM 2261 C C . GLU A 1 295 ? 20.883 18.144 -9.601 1.00 89.69 295 GLU A C 1
ATOM 2263 O O . GLU A 1 295 ? 21.409 18.965 -8.847 1.00 89.69 295 GLU A O 1
ATOM 2268 N N . ARG A 1 296 ? 21.270 18.017 -10.880 1.00 87.56 296 ARG A N 1
ATOM 2269 C CA . ARG A 1 296 ? 22.320 18.858 -11.488 1.00 87.56 296 ARG A CA 1
ATOM 2270 C C . ARG A 1 296 ? 21.925 20.327 -11.600 1.00 87.56 296 ARG A C 1
ATOM 2272 O O . ARG A 1 296 ? 22.788 21.195 -11.483 1.00 87.56 296 ARG A O 1
ATOM 2279 N N . GLU A 1 297 ? 20.651 20.603 -11.860 1.00 82.94 297 GLU A N 1
ATOM 2280 C CA . GLU A 1 297 ? 20.116 21.964 -11.987 1.00 82.94 297 GLU A CA 1
ATOM 2281 C C . GLU A 1 297 ? 20.056 22.698 -10.637 1.00 82.94 297 GLU A C 1
ATOM 2283 O O . GLU A 1 297 ? 20.113 23.930 -10.587 1.00 82.94 297 GLU A O 1
ATOM 2288 N N . GLY A 1 298 ? 19.997 21.964 -9.523 1.00 77.12 298 GLY A N 1
ATOM 2289 C CA . GLY A 1 298 ? 19.999 22.536 -8.181 1.00 77.12 298 GLY A CA 1
ATOM 2290 C C . GLY A 1 298 ? 18.739 23.365 -7.913 1.00 77.12 298 GLY A C 1
ATOM 2291 O O . GLY A 1 298 ? 17.641 22.829 -7.862 1.00 77.12 298 GLY A O 1
ATOM 2292 N N . ARG A 1 299 ? 18.881 24.686 -7.722 1.00 71.44 299 ARG A N 1
ATOM 2293 C CA . ARG A 1 299 ? 17.763 25.589 -7.357 1.00 71.44 299 ARG A CA 1
ATOM 2294 C C . ARG A 1 299 ? 16.842 25.980 -8.525 1.00 71.44 299 ARG A C 1
ATOM 2296 O O . ARG A 1 299 ? 15.997 26.846 -8.342 1.00 71.44 299 ARG A O 1
ATOM 2303 N N . GLY A 1 300 ? 17.049 25.427 -9.720 1.00 70.69 300 GLY A N 1
ATOM 2304 C CA . GLY A 1 300 ? 16.254 25.749 -10.913 1.00 70.69 300 GLY A CA 1
ATOM 2305 C C . GLY A 1 300 ? 14.965 24.935 -11.076 1.00 70.69 300 GLY A C 1
ATOM 2306 O O . GLY A 1 300 ? 14.179 25.250 -11.963 1.00 70.69 300 GLY A O 1
ATOM 2307 N N . ALA A 1 301 ? 14.757 23.899 -10.260 1.00 83.38 301 ALA A N 1
ATOM 2308 C CA . ALA A 1 301 ? 13.586 23.026 -10.312 1.00 83.38 301 ALA A CA 1
ATOM 2309 C C . ALA A 1 301 ? 12.564 23.368 -9.216 1.00 83.38 301 ALA A C 1
ATOM 2311 O O . ALA A 1 301 ? 12.938 23.804 -8.127 1.00 83.38 301 ALA A O 1
ATOM 2312 N N . ALA A 1 302 ? 11.284 23.107 -9.494 1.00 89.81 302 ALA A N 1
ATOM 2313 C CA . ALA A 1 302 ? 10.183 23.292 -8.546 1.00 89.81 302 ALA A CA 1
ATOM 2314 C C . ALA A 1 302 ? 10.139 22.196 -7.463 1.00 89.81 302 ALA A C 1
ATOM 2316 O O . ALA A 1 302 ? 9.538 22.378 -6.407 1.00 89.81 302 ALA A O 1
ATOM 2317 N N . ILE A 1 303 ? 10.788 21.057 -7.718 1.00 93.06 303 ILE A N 1
ATOM 2318 C CA . ILE A 1 303 ? 10.989 19.958 -6.770 1.00 93.06 303 ILE A CA 1
ATOM 2319 C C . ILE A 1 303 ? 12.449 19.511 -6.815 1.00 93.06 303 ILE A C 1
ATOM 2321 O O . ILE A 1 303 ? 13.055 19.434 -7.886 1.00 93.06 303 ILE A O 1
ATOM 2325 N N . ASP A 1 304 ? 13.027 19.209 -5.654 1.00 92.56 304 ASP A N 1
ATOM 2326 C CA . ASP A 1 304 ? 14.372 18.650 -5.599 1.00 92.56 304 ASP A CA 1
ATOM 2327 C C . ASP A 1 304 ? 14.397 17.183 -6.071 1.00 92.56 304 ASP A C 1
ATOM 2329 O O . ASP A 1 304 ? 13.391 16.469 -6.046 1.00 92.56 304 ASP A O 1
ATOM 2333 N N . GLY A 1 305 ? 15.572 16.713 -6.500 1.00 94.12 305 GLY A N 1
ATOM 2334 C CA . GLY A 1 305 ? 15.729 15.347 -7.005 1.00 94.12 305 GLY A CA 1
ATOM 2335 C C . GLY A 1 305 ? 15.320 14.272 -5.989 1.00 94.12 305 GLY A C 1
ATOM 2336 O O . GLY A 1 305 ? 14.688 13.288 -6.369 1.00 94.12 305 GLY A O 1
ATOM 2337 N N . ALA A 1 306 ? 15.607 14.463 -4.695 1.00 95.06 306 ALA A N 1
ATOM 2338 C CA . ALA A 1 306 ? 15.251 13.493 -3.659 1.00 95.06 306 ALA A CA 1
ATOM 2339 C C . ALA A 1 306 ? 13.731 13.378 -3.483 1.00 95.06 306 ALA A C 1
ATOM 2341 O O . ALA A 1 306 ? 13.225 12.257 -3.411 1.00 95.06 306 ALA A O 1
ATOM 2342 N N . GLY A 1 307 ? 13.011 14.503 -3.490 1.00 95.38 307 GLY A N 1
ATOM 2343 C CA . GLY A 1 307 ? 11.548 14.532 -3.492 1.00 95.38 307 GLY A CA 1
ATOM 2344 C C . GLY A 1 307 ? 10.956 13.863 -4.733 1.00 95.38 307 GLY A C 1
ATOM 2345 O O . GLY A 1 307 ? 10.044 13.042 -4.619 1.00 95.38 307 GLY A O 1
ATOM 2346 N N . TYR A 1 308 ? 11.529 14.136 -5.910 1.00 97.69 308 TYR A N 1
ATOM 2347 C CA . TYR A 1 308 ? 11.118 13.524 -7.177 1.00 97.69 308 TYR A CA 1
ATOM 2348 C C . TYR A 1 308 ? 11.260 11.992 -7.153 1.00 97.69 308 TYR A C 1
ATOM 2350 O O . TYR A 1 308 ? 10.306 11.266 -7.446 1.00 97.69 308 TYR A O 1
ATOM 2358 N N . TRP A 1 309 ? 12.436 11.480 -6.769 1.00 97.75 309 TRP A N 1
ATOM 2359 C CA . TRP A 1 309 ? 12.682 10.037 -6.694 1.00 97.75 309 TRP A CA 1
ATOM 2360 C C . TRP A 1 309 ? 11.833 9.352 -5.628 1.00 97.75 309 TRP A C 1
ATOM 2362 O O . TRP A 1 309 ? 11.385 8.228 -5.859 1.00 97.75 309 TRP A O 1
ATOM 2372 N N . LEU A 1 310 ? 11.599 10.005 -4.483 1.00 97.56 310 LEU A N 1
ATOM 2373 C CA . LEU A 1 310 ? 10.744 9.463 -3.430 1.00 97.56 310 LEU A CA 1
ATOM 2374 C C . LEU A 1 310 ? 9.306 9.280 -3.929 1.00 97.56 310 LEU A C 1
ATOM 2376 O O . LEU A 1 310 ? 8.774 8.174 -3.851 1.00 97.56 310 LEU A O 1
ATOM 2380 N N . GLY A 1 311 ? 8.717 10.323 -4.522 1.00 96.88 311 GLY A N 1
ATOM 2381 C CA . GLY A 1 311 ? 7.351 10.254 -5.041 1.00 96.88 311 GLY A CA 1
ATOM 2382 C C . GLY A 1 311 ? 7.176 9.138 -6.071 1.00 96.88 311 GLY A C 1
ATOM 2383 O O . GLY A 1 311 ? 6.178 8.418 -6.050 1.00 96.88 311 GLY A O 1
ATOM 2384 N N . MET A 1 312 ? 8.177 8.927 -6.929 1.00 97.31 312 MET A N 1
ATOM 2385 C CA . MET A 1 312 ? 8.150 7.850 -7.912 1.00 97.31 312 MET A CA 1
ATOM 2386 C C . MET A 1 312 ? 8.320 6.456 -7.286 1.00 97.31 312 MET A C 1
ATOM 2388 O O . MET A 1 312 ? 7.595 5.524 -7.647 1.00 97.31 312 MET A O 1
ATOM 2392 N N . ILE A 1 313 ? 9.278 6.277 -6.371 1.00 97.88 313 ILE A N 1
ATOM 2393 C CA . ILE A 1 313 ? 9.603 4.946 -5.846 1.00 97.88 313 ILE A CA 1
ATOM 2394 C C . ILE A 1 313 ? 8.493 4.389 -4.948 1.00 97.88 313 ILE A C 1
ATOM 2396 O O . ILE A 1 313 ? 8.305 3.175 -4.904 1.00 97.88 313 ILE A O 1
ATOM 2400 N N . GLU A 1 314 ? 7.705 5.251 -4.299 1.00 98.12 314 GLU A N 1
ATOM 2401 C CA . GLU A 1 314 ? 6.488 4.844 -3.588 1.00 98.12 314 GLU A CA 1
ATOM 2402 C C . GLU A 1 314 ? 5.558 4.047 -4.513 1.00 98.12 314 GLU A C 1
ATOM 2404 O O . GLU A 1 314 ? 5.134 2.947 -4.164 1.00 98.12 314 GLU A O 1
ATOM 2409 N N . ARG A 1 315 ? 5.317 4.534 -5.739 1.00 98.06 315 ARG A N 1
ATOM 2410 C CA . ARG A 1 315 ? 4.465 3.853 -6.728 1.00 98.06 315 ARG A CA 1
ATOM 2411 C C . ARG A 1 315 ? 5.080 2.549 -7.222 1.00 98.06 315 ARG A C 1
ATOM 2413 O O . ARG A 1 315 ? 4.361 1.576 -7.430 1.00 98.06 315 ARG A O 1
ATOM 2420 N N . VAL A 1 316 ? 6.401 2.510 -7.392 1.00 98.12 316 VAL A N 1
ATOM 2421 C CA . VAL A 1 316 ? 7.126 1.282 -7.758 1.00 98.12 316 VAL A CA 1
ATOM 2422 C C . VAL A 1 316 ? 6.958 0.210 -6.682 1.00 98.12 316 VAL A C 1
ATOM 2424 O O . VAL A 1 316 ? 6.700 -0.945 -7.015 1.00 98.12 316 VAL A O 1
ATOM 2427 N N . ILE A 1 317 ? 7.073 0.585 -5.405 1.00 98.62 317 ILE A N 1
ATOM 2428 C CA . ILE A 1 317 ? 6.871 -0.327 -4.273 1.00 98.62 317 ILE A CA 1
ATOM 2429 C C . ILE A 1 317 ? 5.437 -0.857 -4.273 1.00 98.62 317 ILE A C 1
ATOM 2431 O O . ILE A 1 317 ? 5.237 -2.064 -4.151 1.00 98.62 317 ILE A O 1
ATOM 2435 N N . VAL A 1 318 ? 4.443 0.012 -4.472 1.00 98.19 318 VAL A N 1
ATOM 2436 C CA . VAL A 1 318 ? 3.035 -0.406 -4.534 1.00 98.19 318 VAL A CA 1
ATOM 2437 C C . VAL A 1 318 ? 2.767 -1.325 -5.731 1.00 98.19 318 VAL A C 1
ATOM 2439 O O . VAL A 1 318 ? 2.093 -2.345 -5.585 1.00 98.19 318 VAL A O 1
ATOM 2442 N N . LEU A 1 319 ? 3.322 -1.025 -6.907 1.00 98.25 319 LEU A N 1
ATOM 2443 C CA . LEU A 1 319 ? 3.213 -1.895 -8.078 1.00 98.25 319 LEU A CA 1
ATOM 2444 C C . LEU A 1 319 ? 3.882 -3.258 -7.831 1.00 98.25 319 LEU A C 1
ATOM 2446 O O . LEU A 1 319 ? 3.348 -4.295 -8.224 1.00 98.25 319 LEU A O 1
ATOM 2450 N N . GLY A 1 320 ? 5.023 -3.266 -7.140 1.00 98.44 320 GLY A N 1
ATOM 2451 C CA . GLY A 1 320 ? 5.699 -4.476 -6.685 1.00 98.44 320 GLY A CA 1
ATOM 2452 C C . GLY A 1 320 ? 4.851 -5.296 -5.712 1.00 98.44 320 GLY A C 1
ATOM 2453 O O . GLY A 1 320 ? 4.748 -6.512 -5.860 1.00 98.44 320 GLY A O 1
ATOM 2454 N N . ALA A 1 321 ? 4.173 -4.637 -4.773 1.00 98.38 321 ALA A N 1
ATOM 2455 C CA . ALA A 1 321 ? 3.234 -5.265 -3.849 1.00 98.38 321 ALA A CA 1
ATOM 2456 C C . ALA A 1 321 ? 2.042 -5.900 -4.583 1.00 98.38 321 ALA A C 1
ATOM 2458 O O . ALA A 1 321 ? 1.690 -7.051 -4.319 1.00 98.38 321 ALA A O 1
ATOM 2459 N N . LEU A 1 322 ? 1.468 -5.205 -5.572 1.00 98.12 322 LEU A N 1
ATOM 2460 C CA . LEU A 1 322 ? 0.440 -5.779 -6.445 1.00 98.12 322 LEU A CA 1
ATOM 2461 C C . LEU A 1 322 ? 0.975 -7.007 -7.198 1.00 98.12 322 LEU A C 1
ATOM 2463 O O . LEU A 1 322 ? 0.312 -8.042 -7.230 1.00 98.12 322 LEU A O 1
ATOM 2467 N N . ALA A 1 323 ? 2.195 -6.942 -7.739 1.00 98.12 323 ALA A N 1
ATOM 2468 C CA . ALA A 1 323 ? 2.831 -8.085 -8.391 1.00 98.12 323 ALA A CA 1
ATOM 2469 C C . ALA A 1 323 ? 3.016 -9.280 -7.433 1.00 98.12 323 ALA A C 1
ATOM 2471 O O . ALA A 1 323 ? 2.841 -10.424 -7.858 1.00 98.12 323 ALA A O 1
ATOM 2472 N N . VAL A 1 324 ? 3.293 -9.044 -6.144 1.00 98.38 324 VAL A N 1
ATOM 2473 C CA . VAL A 1 324 ? 3.334 -10.099 -5.113 1.00 98.38 324 VAL A CA 1
ATOM 2474 C C . VAL A 1 324 ? 1.963 -10.750 -4.922 1.00 98.38 324 VAL A C 1
ATOM 2476 O O . VAL A 1 324 ? 1.866 -11.981 -4.955 1.00 98.38 324 VAL A O 1
ATOM 2479 N N . ARG A 1 325 ? 0.893 -9.956 -4.775 1.00 96.75 325 ARG A N 1
ATOM 2480 C CA . ARG A 1 325 ? -0.477 -10.486 -4.622 1.00 96.75 325 ARG A CA 1
ATOM 2481 C C . ARG A 1 325 ? -0.927 -11.265 -5.860 1.00 96.75 325 ARG A C 1
ATOM 2483 O O . ARG A 1 325 ? -1.512 -12.340 -5.739 1.00 96.75 325 ARG A O 1
ATOM 2490 N N . MET A 1 326 ? -0.537 -10.793 -7.042 1.00 95.88 326 MET A N 1
ATOM 2491 C CA . MET A 1 326 ? -0.781 -11.444 -8.332 1.00 95.88 326 MET A CA 1
ATOM 2492 C C . MET A 1 326 ? 0.163 -12.613 -8.652 1.00 95.88 326 MET A C 1
ATOM 2494 O O . MET A 1 326 ? -0.001 -13.262 -9.683 1.00 95.88 326 MET A O 1
ATOM 2498 N N . LYS A 1 327 ? 1.149 -12.905 -7.792 1.00 96.75 327 LYS A N 1
ATOM 2499 C CA . LYS A 1 327 ? 2.172 -13.948 -8.007 1.00 96.75 327 LYS A CA 1
ATOM 2500 C C . LYS A 1 327 ? 2.985 -13.764 -9.299 1.00 96.75 327 LYS A C 1
ATOM 2502 O O . LYS A 1 327 ? 3.486 -14.725 -9.881 1.00 96.75 327 LYS A O 1
ATOM 2507 N N . ALA A 1 328 ? 3.155 -12.521 -9.744 1.00 97.25 328 ALA A N 1
ATOM 2508 C CA . ALA A 1 328 ? 3.925 -12.154 -10.928 1.00 97.25 328 ALA A CA 1
ATOM 2509 C C . ALA A 1 328 ? 5.428 -12.057 -10.599 1.00 97.25 328 ALA A C 1
ATOM 2511 O O . ALA A 1 328 ? 6.047 -10.997 -10.701 1.00 97.25 328 ALA A O 1
ATOM 2512 N N . TRP A 1 329 ? 6.034 -13.175 -10.189 1.00 98.00 329 TRP A N 1
ATOM 2513 C CA . TRP A 1 329 ? 7.412 -13.227 -9.676 1.00 98.00 329 TRP A CA 1
ATOM 2514 C C . TRP A 1 329 ? 8.491 -12.654 -10.611 1.00 98.00 329 TRP A C 1
ATOM 2516 O O . TRP A 1 329 ? 9.385 -11.970 -10.107 1.00 98.00 329 TRP A O 1
ATOM 2526 N N . PRO A 1 330 ? 8.428 -12.842 -11.947 1.00 97.62 330 PRO A N 1
ATOM 2527 C CA . PRO A 1 330 ? 9.367 -12.184 -12.855 1.00 97.62 330 PRO A CA 1
ATOM 2528 C C . PRO A 1 330 ? 9.313 -10.655 -12.764 1.00 97.62 330 PRO A C 1
ATOM 2530 O O . PRO A 1 330 ? 10.354 -10.008 -12.781 1.00 97.62 330 PRO A O 1
ATOM 2533 N N . VAL A 1 331 ? 8.116 -10.085 -12.593 1.00 98.12 331 VAL A N 1
ATOM 2534 C CA . VAL A 1 331 ? 7.926 -8.635 -12.449 1.00 98.12 331 VAL A CA 1
ATOM 2535 C C . VAL A 1 331 ? 8.440 -8.155 -11.096 1.00 98.12 331 VAL A C 1
ATOM 2537 O O . VAL A 1 331 ? 9.103 -7.126 -11.036 1.00 98.12 331 VAL A O 1
ATOM 2540 N N . VAL A 1 332 ? 8.214 -8.921 -10.021 1.00 98.56 332 VAL A N 1
ATOM 2541 C CA . VAL A 1 332 ? 8.803 -8.631 -8.701 1.00 98.56 332 VAL A CA 1
ATOM 2542 C C . VAL A 1 332 ? 10.328 -8.533 -8.805 1.00 98.56 332 VAL A C 1
ATOM 2544 O O . VAL A 1 332 ? 10.904 -7.551 -8.338 1.00 98.56 332 VAL A O 1
ATOM 2547 N N . ARG A 1 333 ? 10.984 -9.501 -9.466 1.00 98.12 333 ARG A N 1
ATOM 2548 C CA . ARG A 1 333 ? 12.438 -9.454 -9.699 1.00 98.12 333 ARG A CA 1
ATOM 2549 C C . ARG A 1 333 ? 12.828 -8.246 -10.549 1.00 98.12 333 ARG A C 1
ATOM 2551 O O . ARG A 1 333 ? 13.780 -7.550 -10.207 1.00 98.12 333 ARG A O 1
ATOM 2558 N N . GLU A 1 334 ? 12.124 -8.005 -11.653 1.00 97.12 334 GLU A N 1
ATOM 2559 C CA . GLU A 1 334 ? 12.466 -6.922 -12.574 1.00 97.12 334 GLU A CA 1
ATOM 2560 C C . GLU A 1 334 ? 12.385 -5.557 -11.887 1.00 97.12 334 GLU A C 1
ATOM 2562 O O . GLU A 1 334 ? 13.337 -4.787 -11.974 1.00 97.12 334 GLU A O 1
ATOM 2567 N N . LEU A 1 335 ? 11.312 -5.289 -11.135 1.00 97.88 335 LEU A N 1
ATOM 2568 C CA . LEU A 1 335 ? 11.170 -4.071 -10.336 1.00 97.88 335 LEU A CA 1
ATOM 2569 C C . LEU A 1 335 ? 12.237 -3.989 -9.239 1.00 97.88 335 LEU A C 1
ATOM 2571 O O . LEU A 1 335 ? 12.786 -2.919 -9.013 1.00 97.88 335 LEU A O 1
ATOM 2575 N N . ALA A 1 336 ? 12.580 -5.092 -8.571 1.00 97.12 336 ALA A N 1
ATOM 2576 C CA . ALA A 1 336 ? 13.602 -5.085 -7.525 1.00 97.12 336 ALA A CA 1
ATOM 2577 C C . ALA A 1 336 ? 14.992 -4.681 -8.044 1.00 97.12 336 ALA A C 1
ATOM 2579 O O . ALA A 1 336 ? 15.706 -3.905 -7.403 1.00 97.12 336 ALA A O 1
ATOM 2580 N N . LEU A 1 337 ? 15.371 -5.203 -9.212 1.00 95.94 337 LEU A N 1
ATOM 2581 C CA . LEU A 1 337 ? 16.706 -5.040 -9.793 1.00 95.94 337 LEU A CA 1
ATOM 2582 C C . LEU A 1 337 ? 16.808 -3.856 -10.763 1.00 95.94 337 LEU A C 1
ATOM 2584 O O . LEU A 1 337 ? 17.874 -3.627 -11.339 1.00 95.94 337 LEU A O 1
ATOM 2588 N N . ARG A 1 338 ? 15.714 -3.118 -10.992 1.00 94.88 338 ARG A N 1
ATOM 2589 C CA . ARG A 1 338 ? 15.681 -2.083 -12.026 1.00 94.88 338 ARG A CA 1
ATOM 2590 C C . ARG A 1 338 ? 16.592 -0.904 -11.691 1.00 94.88 338 ARG A C 1
ATOM 2592 O O . ARG A 1 338 ? 16.655 -0.426 -10.558 1.00 94.88 338 ARG A O 1
ATOM 2599 N N . ARG A 1 339 ? 17.220 -0.385 -12.742 1.00 90.06 339 ARG A N 1
ATOM 2600 C CA . ARG A 1 339 ? 17.846 0.937 -12.810 1.00 90.06 339 ARG A CA 1
ATOM 2601 C C . ARG A 1 339 ? 17.318 1.686 -14.033 1.00 90.06 339 ARG A C 1
ATOM 2603 O O . ARG A 1 339 ? 16.757 1.067 -14.944 1.00 90.06 339 ARG A O 1
ATOM 2610 N N . GLY A 1 340 ? 17.504 2.998 -14.033 1.00 85.38 340 GLY A N 1
ATOM 2611 C CA . GLY A 1 340 ? 17.343 3.809 -15.231 1.00 85.38 340 GLY A CA 1
ATOM 2612 C C . GLY A 1 340 ? 18.454 3.550 -16.253 1.00 85.38 340 GLY A C 1
ATOM 2613 O O . GLY A 1 340 ? 19.303 2.671 -16.085 1.00 85.38 340 GLY A O 1
ATOM 2614 N N . GLU A 1 341 ? 18.411 4.304 -17.336 1.00 86.25 341 GLU A N 1
ATOM 2615 C CA . GLU A 1 341 ? 19.308 4.220 -18.487 1.00 86.25 341 GLU A CA 1
ATOM 2616 C C . GLU A 1 341 ? 20.406 5.299 -18.458 1.00 86.25 341 GLU A C 1
ATOM 2618 O O . GLU A 1 341 ? 21.327 5.232 -19.267 1.00 86.25 341 GLU A O 1
ATOM 2623 N N . SER A 1 342 ? 20.344 6.266 -17.533 1.00 84.88 342 SER A N 1
ATOM 2624 C CA . SER A 1 342 ? 21.344 7.337 -17.414 1.00 84.88 342 SER A CA 1
ATOM 2625 C C . SER A 1 342 ? 22.770 6.829 -17.117 1.00 84.88 342 SER A C 1
ATOM 2627 O O . SER A 1 342 ? 22.983 5.841 -16.414 1.00 84.88 342 SER A O 1
ATOM 2629 N N . ASP A 1 343 ? 23.782 7.573 -17.561 1.00 82.38 343 ASP A N 1
ATOM 2630 C CA . ASP A 1 343 ? 25.179 7.349 -17.165 1.00 82.38 343 ASP A CA 1
ATOM 2631 C C . ASP A 1 343 ? 25.472 7.827 -15.724 1.00 82.38 343 ASP A C 1
ATOM 2633 O O . ASP A 1 343 ? 26.533 7.541 -15.167 1.00 82.38 343 ASP A O 1
ATOM 2637 N N . ASP A 1 344 ? 24.529 8.532 -15.087 1.00 83.75 344 ASP A N 1
ATOM 2638 C CA . ASP A 1 344 ? 24.662 9.035 -13.710 1.00 83.75 344 ASP A CA 1
ATOM 2639 C C . ASP A 1 344 ? 24.561 7.937 -12.639 1.00 83.75 344 ASP A C 1
ATOM 2641 O O . ASP A 1 344 ? 24.865 8.173 -11.464 1.00 83.75 344 ASP A O 1
ATOM 2645 N N . TRP A 1 345 ? 24.163 6.723 -13.026 1.00 83.19 345 TRP A N 1
ATOM 2646 C CA . TRP A 1 345 ? 24.110 5.567 -12.138 1.00 83.19 345 TRP A CA 1
ATOM 2647 C C . TRP A 1 345 ? 25.524 5.151 -11.710 1.00 83.19 345 TRP A C 1
ATOM 2649 O O . TRP A 1 345 ? 26.214 4.398 -12.394 1.00 83.19 345 TRP A O 1
ATOM 2659 N N . ARG A 1 346 ? 25.963 5.641 -10.544 1.00 72.88 346 ARG A N 1
ATOM 2660 C CA . ARG A 1 346 ? 27.297 5.367 -9.982 1.00 72.88 346 ARG A CA 1
ATOM 2661 C C . ARG A 1 346 ? 27.396 3.969 -9.358 1.00 72.88 346 ARG A C 1
ATOM 2663 O O . ARG A 1 346 ? 27.740 2.988 -10.010 1.00 72.88 346 ARG A O 1
ATOM 2670 N N . HIS A 1 347 ? 27.175 3.894 -8.046 1.00 70.31 347 HIS A N 1
ATOM 2671 C CA . HIS A 1 347 ? 27.380 2.691 -7.237 1.00 70.31 347 HIS A CA 1
ATOM 2672 C C . HIS A 1 347 ? 26.070 1.961 -6.936 1.00 70.31 347 HIS A C 1
ATOM 2674 O O . HIS A 1 347 ? 26.094 0.763 -6.639 1.00 70.31 347 HIS A O 1
ATOM 2680 N N . ASP A 1 348 ? 24.944 2.669 -7.020 1.00 78.25 348 ASP A N 1
ATOM 2681 C CA . ASP A 1 348 ? 23.625 2.124 -6.749 1.00 78.25 348 ASP A CA 1
ATOM 2682 C C . ASP A 1 348 ? 23.215 1.134 -7.837 1.00 78.25 348 ASP A C 1
ATOM 2684 O O . ASP A 1 348 ? 23.290 1.399 -9.036 1.00 78.25 348 ASP A O 1
ATOM 2688 N N . ARG A 1 349 ? 22.811 -0.055 -7.393 1.00 83.25 349 ARG A N 1
ATOM 2689 C CA . ARG A 1 349 ? 22.455 -1.177 -8.270 1.00 83.25 349 ARG A CA 1
ATOM 2690 C C . ARG A 1 349 ? 20.957 -1.267 -8.551 1.00 83.25 349 ARG A C 1
ATOM 2692 O O . ARG A 1 349 ? 20.570 -2.039 -9.416 1.00 83.25 349 ARG A O 1
ATOM 2699 N N . SER A 1 350 ? 20.147 -0.508 -7.815 1.00 92.44 350 SER A N 1
ATOM 2700 C CA . SER A 1 350 ? 18.690 -0.495 -7.915 1.00 92.44 350 SER A CA 1
ATOM 2701 C C . SER A 1 350 ? 18.148 0.888 -7.562 1.00 92.44 350 SER A C 1
ATOM 2703 O O . SER A 1 350 ? 18.650 1.548 -6.644 1.00 92.44 350 SER A O 1
ATOM 2705 N N . TRP A 1 351 ? 17.086 1.299 -8.251 1.00 95.94 351 TRP A N 1
ATOM 2706 C CA . TRP A 1 351 ? 16.315 2.505 -7.942 1.00 95.94 351 TRP A CA 1
ATOM 2707 C C . TRP A 1 351 ? 15.709 2.522 -6.537 1.00 95.94 351 TRP A C 1
ATOM 2709 O O . TRP A 1 351 ? 15.637 3.589 -5.935 1.00 95.94 351 TRP A O 1
ATOM 2719 N N . LEU A 1 352 ? 15.398 1.358 -5.953 1.00 96.25 352 LEU A N 1
ATOM 2720 C CA . LEU A 1 352 ? 14.865 1.250 -4.596 1.00 96.25 352 LEU A CA 1
ATOM 2721 C C . LEU A 1 352 ? 15.912 1.743 -3.599 1.00 96.25 352 LEU A C 1
ATOM 2723 O O . LEU A 1 352 ? 15.634 2.574 -2.736 1.00 96.25 352 LEU A O 1
ATOM 2727 N N . ARG A 1 353 ? 17.157 1.274 -3.758 1.00 93.81 353 ARG A N 1
ATOM 2728 C CA . ARG A 1 353 ? 18.257 1.651 -2.869 1.00 93.81 353 ARG A CA 1
ATOM 2729 C C . ARG A 1 353 ? 18.691 3.099 -3.072 1.00 93.81 353 ARG A C 1
ATOM 2731 O O . ARG A 1 353 ? 18.967 3.776 -2.077 1.00 93.81 353 ARG A O 1
ATOM 2738 N N . HIS A 1 354 ? 18.750 3.556 -4.322 1.00 95.25 354 HIS A N 1
ATOM 2739 C CA . HIS A 1 354 ? 19.116 4.932 -4.647 1.00 95.25 354 HIS A CA 1
ATOM 2740 C C . HIS A 1 354 ? 18.107 5.923 -4.058 1.00 95.25 354 HIS A C 1
ATOM 2742 O O . HIS A 1 354 ? 18.494 6.761 -3.246 1.00 95.25 354 HIS A O 1
ATOM 2748 N N . ALA A 1 355 ? 16.818 5.787 -4.393 1.00 95.75 355 ALA A N 1
ATOM 2749 C CA . ALA A 1 355 ? 15.769 6.686 -3.914 1.00 95.75 355 ALA A CA 1
ATOM 2750 C C . ALA A 1 355 ? 15.717 6.731 -2.381 1.00 95.75 355 ALA A C 1
ATOM 2752 O O . ALA A 1 355 ? 15.695 7.815 -1.803 1.00 95.75 355 ALA A O 1
ATOM 2753 N N . LEU A 1 356 ? 15.822 5.572 -1.717 1.00 94.31 356 LEU A N 1
ATOM 2754 C CA . LEU A 1 356 ? 15.902 5.496 -0.257 1.00 94.31 356 LEU A CA 1
ATOM 2755 C C . LEU A 1 356 ? 17.105 6.275 0.305 1.00 94.31 356 LEU A 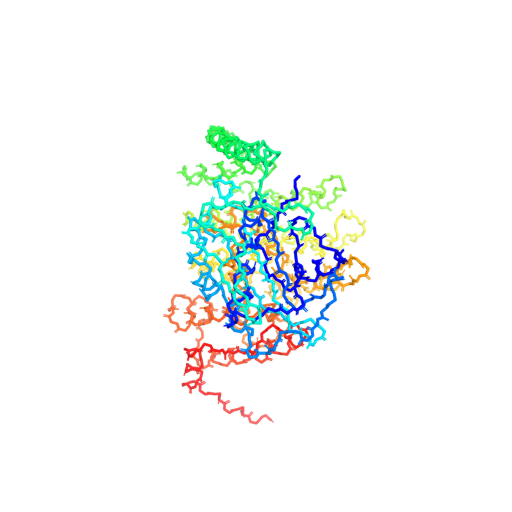C 1
ATOM 2757 O O . LEU A 1 356 ? 16.956 7.018 1.274 1.00 94.31 356 LEU A O 1
ATOM 2761 N N . THR A 1 357 ? 18.296 6.143 -0.300 1.00 93.19 357 THR A N 1
ATOM 2762 C CA . THR A 1 357 ? 19.488 6.912 0.115 1.00 93.19 357 THR A CA 1
ATOM 2763 C C . THR A 1 357 ? 19.250 8.408 -0.009 1.00 93.19 357 THR A C 1
ATOM 2765 O O . THR A 1 357 ? 19.585 9.161 0.906 1.00 93.19 357 THR A O 1
ATOM 2768 N N . MET A 1 358 ? 18.721 8.839 -1.154 1.00 94.12 358 MET A N 1
ATOM 2769 C CA . MET A 1 358 ? 18.562 10.255 -1.461 1.00 94.12 358 MET A CA 1
ATOM 2770 C C . MET A 1 358 ? 17.504 10.893 -0.566 1.00 94.12 358 MET A C 1
ATOM 2772 O O . MET A 1 358 ? 17.782 11.920 0.052 1.00 94.12 358 MET A O 1
ATOM 2776 N N . ALA A 1 359 ? 16.362 10.232 -0.380 1.00 94.56 359 ALA A N 1
ATOM 2777 C CA . ALA A 1 359 ? 15.318 10.673 0.538 1.00 94.56 359 ALA A CA 1
ATOM 2778 C C . ALA A 1 359 ? 15.811 10.755 1.994 1.00 94.56 359 ALA A C 1
ATOM 2780 O O . ALA A 1 359 ? 15.560 11.748 2.678 1.00 94.56 359 ALA A O 1
ATOM 2781 N N . ALA A 1 360 ? 16.588 9.767 2.457 1.00 90.00 360 ALA A N 1
ATOM 2782 C CA . ALA A 1 360 ? 17.174 9.791 3.798 1.00 90.00 360 ALA A CA 1
ATOM 2783 C C . ALA A 1 360 ? 18.171 10.949 3.976 1.00 90.00 360 ALA A C 1
ATOM 2785 O O . ALA A 1 360 ? 18.137 11.647 4.989 1.00 90.00 360 ALA A O 1
ATOM 2786 N N . ARG A 1 361 ? 19.037 11.199 2.983 1.00 90.56 361 ARG A N 1
ATOM 2787 C CA . ARG A 1 361 ? 19.991 12.327 2.999 1.00 90.56 361 ARG A CA 1
ATOM 2788 C C . ARG A 1 361 ? 19.287 13.681 3.013 1.00 90.56 361 ARG A C 1
ATOM 2790 O O . ARG A 1 361 ? 19.747 14.588 3.703 1.00 90.56 361 ARG A O 1
ATOM 2797 N N . ALA A 1 362 ? 18.175 13.793 2.294 1.00 92.38 362 ALA A N 1
ATOM 2798 C CA . ALA A 1 362 ? 17.325 14.978 2.268 1.00 92.38 362 ALA A CA 1
ATOM 2799 C C . ALA A 1 362 ? 16.376 15.085 3.481 1.00 92.38 362 ALA A C 1
ATOM 2801 O O . ALA A 1 362 ? 15.652 16.067 3.596 1.00 92.38 362 ALA A O 1
ATOM 2802 N N . LYS A 1 363 ? 16.408 14.118 4.414 1.00 90.69 363 LYS A N 1
ATOM 2803 C CA . LYS A 1 363 ? 15.550 14.051 5.613 1.00 90.69 363 LYS A CA 1
ATOM 2804 C C . LYS A 1 363 ? 14.045 14.031 5.308 1.00 90.69 363 LYS A C 1
ATOM 2806 O O . LYS A 1 363 ? 13.247 14.465 6.130 1.00 90.69 363 LYS A O 1
ATOM 2811 N N . LEU A 1 364 ? 13.652 13.463 4.168 1.00 90.94 364 LEU A N 1
ATOM 2812 C CA . LEU A 1 364 ? 12.251 13.412 3.722 1.00 90.94 364 LEU A CA 1
ATOM 2813 C C . LEU A 1 364 ? 11.387 12.399 4.487 1.00 90.94 364 LEU A C 1
ATOM 2815 O O . LEU A 1 364 ? 10.179 12.348 4.297 1.00 90.94 364 LEU A O 1
ATOM 2819 N N . PHE A 1 365 ? 11.993 11.591 5.357 1.00 86.19 365 PHE A N 1
ATOM 2820 C CA . PHE A 1 365 ? 11.278 10.643 6.210 1.00 86.19 365 PHE A CA 1
ATOM 2821 C C . PHE A 1 365 ? 10.889 11.224 7.569 1.00 86.19 365 PHE A C 1
ATOM 2823 O O . PHE A 1 365 ? 10.333 10.497 8.380 1.00 86.19 365 PHE A O 1
ATOM 2830 N N . VAL A 1 366 ? 11.196 12.489 7.855 1.00 81.19 366 VAL A N 1
ATOM 2831 C CA . VAL A 1 366 ? 10.891 13.107 9.149 1.00 81.19 366 VAL A CA 1
ATOM 2832 C C . VAL A 1 366 ? 9.766 14.121 8.970 1.00 81.19 366 VAL A C 1
ATOM 2834 O O . VAL A 1 366 ? 9.936 15.116 8.272 1.00 81.19 366 VAL A O 1
ATOM 2837 N N . GLU A 1 367 ? 8.630 13.878 9.619 1.00 73.00 367 GLU A N 1
ATOM 2838 C CA . GLU A 1 367 ? 7.497 14.806 9.680 1.00 73.00 367 GLU A CA 1
ATOM 2839 C C . GLU A 1 367 ? 7.342 15.323 11.114 1.00 73.00 367 GLU A C 1
ATOM 2841 O O . GLU A 1 367 ? 7.352 14.544 12.066 1.00 73.00 367 GLU A O 1
ATOM 2846 N N . THR A 1 368 ? 7.176 16.634 11.299 1.00 70.94 368 THR A N 1
ATOM 2847 C CA . THR A 1 368 ? 6.890 17.193 12.626 1.00 70.94 368 THR A CA 1
ATOM 2848 C C . THR A 1 368 ? 5.382 17.161 12.882 1.00 70.94 368 THR A C 1
ATOM 2850 O O . THR A 1 368 ? 4.631 17.980 12.353 1.00 70.94 368 THR A O 1
ATOM 2853 N N . GLU A 1 369 ? 4.929 16.255 13.744 1.00 55.50 369 GLU A N 1
ATOM 2854 C CA . GLU A 1 369 ? 3.532 16.148 14.164 1.00 55.50 369 GLU A CA 1
ATOM 2855 C C . GLU A 1 369 ? 3.372 16.608 15.612 1.00 55.50 369 GLU A C 1
ATOM 2857 O O . GLU A 1 369 ? 4.017 16.098 16.531 1.00 55.50 369 GLU A O 1
ATOM 2862 N N . LYS A 1 370 ? 2.499 17.601 15.835 1.00 57.28 370 LYS A N 1
ATOM 2863 C CA . LYS A 1 370 ? 2.213 18.162 17.172 1.00 57.28 370 LYS A CA 1
ATOM 2864 C C . LYS A 1 370 ? 3.491 18.542 17.955 1.00 57.28 370 LYS A C 1
ATOM 2866 O O . LYS A 1 370 ? 3.555 18.370 19.169 1.00 57.28 370 LYS A O 1
ATOM 2871 N N . GLY A 1 371 ? 4.513 19.049 17.257 1.00 60.47 371 GLY A N 1
ATOM 2872 C CA . GLY A 1 371 ? 5.785 19.481 17.851 1.00 60.47 371 GLY A CA 1
ATOM 2873 C C . GLY A 1 371 ? 6.796 18.364 18.142 1.00 60.47 371 GLY A C 1
ATOM 2874 O O . GLY A 1 371 ? 7.790 18.628 18.816 1.00 60.47 371 GLY A O 1
ATOM 2875 N N . ARG A 1 372 ? 6.569 17.135 17.656 1.00 58.31 372 ARG A N 1
ATOM 2876 C CA . ARG A 1 372 ? 7.533 16.026 17.710 1.00 58.31 372 ARG A CA 1
ATOM 2877 C C . ARG A 1 372 ? 7.887 15.551 16.309 1.00 58.31 372 ARG A C 1
ATOM 2879 O O . ARG A 1 372 ? 7.003 15.402 15.473 1.00 58.31 372 ARG A O 1
ATOM 2886 N N . ASP A 1 373 ? 9.163 15.269 16.091 1.00 67.38 373 ASP A N 1
ATOM 2887 C CA . ASP A 1 373 ? 9.640 14.661 14.854 1.00 67.38 373 ASP A CA 1
ATOM 2888 C C . ASP A 1 373 ? 9.288 13.168 14.848 1.00 67.38 373 ASP A C 1
ATOM 2890 O O . ASP A 1 373 ? 9.724 12.406 15.715 1.00 67.38 373 ASP A O 1
ATOM 2894 N N . VAL A 1 374 ? 8.474 12.762 13.877 1.00 69.69 374 VAL A N 1
ATOM 2895 C CA . VAL A 1 374 ? 8.057 11.382 13.631 1.00 69.69 374 VAL A CA 1
ATOM 2896 C C . VAL A 1 374 ? 8.772 10.891 12.382 1.00 69.69 374 VAL A C 1
ATOM 2898 O O . VAL A 1 374 ? 8.620 11.448 11.295 1.00 69.69 374 VAL A O 1
ATOM 2901 N N . GLU A 1 375 ? 9.558 9.829 12.531 1.00 73.56 375 GLU A N 1
ATOM 2902 C CA . GLU A 1 375 ? 10.204 9.176 11.399 1.00 73.56 375 GLU A CA 1
ATOM 2903 C C . GLU A 1 375 ? 9.229 8.193 10.729 1.00 73.56 375 GLU A C 1
ATOM 2905 O O . GLU A 1 375 ? 8.770 7.226 11.340 1.00 73.56 375 GLU A O 1
ATOM 2910 N N . ARG A 1 376 ? 8.915 8.418 9.454 1.00 80.56 376 ARG A N 1
ATOM 2911 C CA . ARG A 1 376 ? 8.075 7.556 8.621 1.00 80.56 376 ARG A CA 1
ATOM 2912 C C . ARG A 1 376 ? 8.926 6.525 7.878 1.00 80.56 376 ARG A C 1
ATOM 2914 O O . ARG A 1 376 ? 10.055 6.784 7.469 1.00 80.56 376 ARG A O 1
ATOM 2921 N N . SER A 1 377 ? 8.388 5.321 7.702 1.00 86.62 377 SER A N 1
ATOM 2922 C CA . SER A 1 377 ? 8.976 4.319 6.806 1.00 86.62 377 SER A CA 1
ATOM 2923 C C . SER A 1 377 ? 8.574 4.610 5.363 1.00 86.62 377 SER A C 1
ATOM 2925 O O . SER A 1 377 ? 7.419 4.952 5.111 1.00 86.62 377 SER A O 1
ATOM 2927 N N . ILE A 1 378 ? 9.477 4.375 4.408 1.00 93.38 378 ILE A N 1
ATOM 2928 C CA . ILE A 1 378 ? 9.144 4.388 2.975 1.00 93.38 378 ILE A CA 1
ATOM 2929 C C . ILE A 1 378 ? 7.981 3.436 2.646 1.00 93.38 378 ILE A C 1
ATOM 2931 O O . ILE A 1 378 ? 7.157 3.738 1.788 1.00 93.38 378 ILE A O 1
ATOM 2935 N N . LEU A 1 379 ? 7.851 2.324 3.383 1.00 95.00 379 LEU A N 1
ATOM 2936 C CA . LEU A 1 379 ? 6.739 1.386 3.215 1.00 95.00 379 LEU A CA 1
ATOM 2937 C C . LEU A 1 379 ? 5.412 1.967 3.717 1.00 95.00 379 LEU A C 1
ATOM 2939 O O . LEU A 1 379 ? 4.372 1.701 3.126 1.00 95.00 379 LEU A O 1
ATOM 2943 N N . SER A 1 380 ? 5.432 2.804 4.761 1.00 88.50 380 SER A N 1
ATOM 2944 C CA . SER A 1 380 ? 4.238 3.521 5.230 1.00 88.50 380 SER A CA 1
ATOM 2945 C C . SER A 1 380 ? 3.794 4.595 4.236 1.00 88.50 380 SER A C 1
ATOM 2947 O O . SER A 1 380 ? 2.596 4.802 4.052 1.00 88.50 380 SER A O 1
ATOM 2949 N N . LEU A 1 381 ? 4.746 5.258 3.572 1.00 92.56 381 LEU A N 1
ATOM 2950 C CA . LEU A 1 381 ? 4.443 6.209 2.503 1.00 92.56 381 LEU A CA 1
ATOM 2951 C C . LEU A 1 381 ? 3.846 5.496 1.280 1.00 92.56 381 LEU A C 1
ATOM 2953 O O . LEU A 1 381 ? 2.786 5.887 0.794 1.00 92.56 381 LEU A O 1
ATOM 2957 N N . ALA A 1 382 ? 4.442 4.376 0.861 1.00 96.44 382 ALA A N 1
ATOM 2958 C CA . ALA A 1 382 ? 3.884 3.517 -0.183 1.00 96.44 382 ALA A CA 1
ATOM 2959 C C . ALA A 1 382 ? 2.483 2.989 0.189 1.00 96.44 382 ALA A C 1
ATOM 2961 O O . ALA A 1 382 ? 1.584 2.982 -0.646 1.00 96.44 382 ALA A O 1
ATOM 2962 N N . HIS A 1 383 ? 2.252 2.615 1.451 1.00 94.38 383 HIS A N 1
ATOM 2963 C CA . HIS A 1 383 ? 0.935 2.180 1.924 1.00 94.38 383 HIS A CA 1
ATOM 2964 C C . HIS A 1 383 ? -0.132 3.274 1.763 1.00 94.38 383 HIS A C 1
ATOM 2966 O O . HIS A 1 383 ? -1.237 2.989 1.307 1.00 94.38 383 HIS A O 1
ATOM 2972 N N . ARG A 1 384 ? 0.212 4.541 2.041 1.00 91.19 384 ARG A N 1
ATOM 2973 C CA . ARG A 1 384 ? -0.676 5.693 1.803 1.00 91.19 384 ARG A CA 1
ATOM 2974 C C . ARG A 1 384 ? -1.030 5.836 0.318 1.00 91.19 384 ARG A C 1
ATOM 2976 O O . ARG A 1 384 ? -2.193 6.066 -0.004 1.00 91.19 384 ARG A O 1
ATOM 2983 N N . VAL A 1 385 ? -0.056 5.661 -0.579 1.00 94.44 385 VAL A N 1
ATOM 2984 C CA . VAL A 1 385 ? -0.297 5.658 -2.035 1.00 94.44 385 VAL A CA 1
ATOM 2985 C C . VAL A 1 385 ? -1.239 4.518 -2.426 1.00 94.44 385 VAL A C 1
ATOM 2987 O O . VAL A 1 385 ? -2.230 4.756 -3.109 1.00 94.44 385 VAL A O 1
ATOM 2990 N N . ALA A 1 386 ? -0.996 3.298 -1.939 1.00 93.69 386 ALA A N 1
ATOM 2991 C CA . ALA A 1 386 ? -1.858 2.148 -2.215 1.00 93.69 386 ALA A CA 1
ATOM 2992 C C . ALA A 1 386 ? -3.305 2.374 -1.744 1.00 93.69 386 ALA A C 1
ATOM 2994 O O . ALA A 1 386 ? -4.247 2.066 -2.472 1.00 93.69 386 ALA A O 1
ATOM 2995 N N . ALA A 1 387 ? -3.496 2.945 -0.552 1.00 90.75 387 ALA A N 1
ATOM 2996 C CA . ALA A 1 387 ? -4.820 3.249 -0.016 1.00 90.75 387 ALA A CA 1
ATOM 2997 C C . ALA A 1 387 ? -5.578 4.268 -0.891 1.00 90.75 387 ALA A C 1
ATOM 2999 O O . ALA A 1 387 ? -6.780 4.105 -1.128 1.00 90.75 387 ALA A O 1
ATOM 3000 N N . ASN A 1 388 ? -4.871 5.263 -1.434 1.00 90.56 388 ASN A N 1
ATOM 3001 C CA . ASN A 1 388 ? -5.458 6.348 -2.221 1.00 90.56 388 ASN A CA 1
ATOM 3002 C C . ASN A 1 388 ? -5.677 6.019 -3.704 1.00 90.56 388 ASN A C 1
ATOM 3004 O O . ASN A 1 388 ? -6.529 6.655 -4.314 1.00 90.56 388 ASN A O 1
ATOM 3008 N N . GLU A 1 389 ? -4.982 5.023 -4.262 1.00 91.81 389 GLU A N 1
ATOM 3009 C CA . GLU A 1 389 ? -5.053 4.675 -5.689 1.00 91.81 389 GLU A CA 1
ATOM 3010 C C . GLU A 1 389 ? -5.717 3.301 -5.924 1.00 91.81 389 GLU A C 1
ATOM 3012 O O . GLU A 1 389 ? -5.038 2.267 -5.933 1.00 91.81 389 GLU A O 1
ATOM 3017 N N . PRO A 1 390 ? -7.049 3.245 -6.163 1.00 90.75 390 PRO A N 1
ATOM 3018 C CA . PRO A 1 390 ? -7.785 1.990 -6.345 1.00 90.75 390 PRO A CA 1
ATOM 3019 C C . PRO A 1 390 ? -7.229 1.085 -7.451 1.00 90.75 390 PRO A C 1
ATOM 3021 O O . PRO A 1 390 ? -7.283 -0.139 -7.324 1.00 90.75 390 PRO A O 1
ATOM 3024 N N . CYS A 1 391 ? -6.652 1.661 -8.511 1.00 89.69 391 CYS A N 1
ATOM 3025 C CA . CYS A 1 391 ? -6.082 0.917 -9.637 1.00 89.69 391 CYS A CA 1
ATOM 3026 C C . CYS A 1 391 ? -4.940 -0.037 -9.214 1.00 89.69 391 CYS A C 1
ATOM 3028 O O . CYS A 1 391 ? -4.702 -1.046 -9.885 1.00 89.69 391 CYS A O 1
ATOM 3030 N N . LEU A 1 392 ? -4.253 0.264 -8.101 1.00 92.69 392 LEU A N 1
ATOM 3031 C CA . LEU A 1 392 ? -3.139 -0.512 -7.543 1.00 92.69 392 LEU A CA 1
ATOM 3032 C C . LEU A 1 392 ? -3.569 -1.504 -6.444 1.00 92.69 392 LEU A C 1
ATOM 3034 O O . LEU A 1 392 ? -2.775 -2.344 -6.003 1.00 92.69 392 LEU A O 1
ATOM 3038 N N . ARG A 1 393 ? -4.837 -1.445 -6.028 1.00 93.94 393 ARG A N 1
ATOM 3039 C CA . ARG A 1 393 ? -5.474 -2.375 -5.083 1.00 93.94 393 ARG A CA 1
ATOM 3040 C C . ARG A 1 393 ? -6.836 -2.883 -5.576 1.00 93.94 393 ARG A C 1
ATOM 3042 O O . ARG A 1 393 ? -7.837 -2.798 -4.871 1.00 93.94 393 ARG A O 1
ATOM 3049 N N . PRO A 1 394 ? -6.899 -3.430 -6.797 1.00 91.00 394 PRO A N 1
ATOM 3050 C CA . PRO A 1 394 ? -8.153 -3.887 -7.391 1.00 91.00 394 PRO A CA 1
ATOM 3051 C C . PRO A 1 394 ? -8.761 -5.100 -6.668 1.00 91.00 394 PRO A C 1
ATOM 3053 O O . PRO A 1 394 ? -9.917 -5.439 -6.901 1.00 91.00 394 PRO A O 1
ATOM 3056 N N . ASP A 1 395 ? -7.961 -5.779 -5.850 1.00 91.94 395 ASP A N 1
ATOM 3057 C CA . ASP A 1 395 ? -8.246 -7.045 -5.190 1.00 91.94 395 ASP A CA 1
ATOM 3058 C C . ASP A 1 395 ? -8.565 -6.911 -3.693 1.00 91.94 395 ASP A C 1
ATOM 3060 O O . ASP A 1 395 ? -9.063 -7.872 -3.110 1.00 91.94 395 ASP A O 1
ATOM 3064 N N . VAL A 1 396 ? -8.311 -5.746 -3.082 1.00 90.81 396 VAL A N 1
ATOM 3065 C CA . VAL A 1 396 ? -8.482 -5.524 -1.637 1.00 90.81 396 VAL A CA 1
ATOM 3066 C C . VAL A 1 396 ? -8.992 -4.104 -1.305 1.00 90.81 396 VAL A C 1
ATOM 3068 O O . VAL A 1 396 ? -8.682 -3.142 -2.021 1.00 90.81 396 VAL A O 1
ATOM 3071 N N . PRO A 1 397 ? -9.781 -3.934 -0.226 1.00 88.81 397 PRO A N 1
ATOM 3072 C CA . PRO A 1 397 ? -10.157 -2.625 0.320 1.00 88.81 397 PRO A CA 1
ATOM 3073 C C . PRO A 1 397 ? -8.960 -1.744 0.721 1.00 88.81 397 PRO A C 1
ATOM 3075 O O . PRO A 1 397 ? -7.830 -2.211 0.824 1.00 88.81 397 PRO A O 1
ATOM 3078 N N . ALA A 1 398 ? -9.204 -0.447 0.939 1.00 85.06 398 ALA A N 1
ATOM 3079 C CA . ALA A 1 398 ? -8.156 0.523 1.294 1.00 85.06 398 ALA A CA 1
ATOM 3080 C C . ALA A 1 398 ? -7.578 0.316 2.705 1.00 85.06 398 ALA A C 1
ATOM 3082 O O . ALA A 1 398 ? -6.448 0.715 2.969 1.00 85.06 398 ALA A O 1
ATOM 3083 N N . ASP A 1 399 ? -8.378 -0.262 3.595 1.00 81.06 399 ASP A N 1
ATOM 3084 C CA . ASP A 1 399 ? -8.112 -0.518 5.010 1.00 81.06 399 ASP A CA 1
ATOM 3085 C C . ASP A 1 399 ? -7.714 -1.976 5.293 1.00 81.06 399 ASP A C 1
ATOM 3087 O O . ASP A 1 399 ? -7.514 -2.350 6.446 1.00 81.06 399 ASP A O 1
ATOM 3091 N N . ASP A 1 400 ? -7.572 -2.797 4.250 1.00 85.12 400 ASP A N 1
ATOM 3092 C CA . ASP A 1 400 ? -7.188 -4.200 4.378 1.00 85.12 400 ASP A CA 1
ATOM 3093 C C . ASP A 1 400 ? -5.695 -4.341 4.712 1.00 85.12 400 ASP A C 1
ATOM 3095 O O . ASP A 1 400 ? -4.821 -3.832 3.998 1.00 85.12 400 ASP A O 1
ATOM 3099 N N . GLU A 1 401 ? -5.386 -5.083 5.778 1.00 86.62 401 GLU A N 1
ATOM 3100 C CA . GLU A 1 401 ? -4.012 -5.337 6.220 1.00 86.62 401 GLU A CA 1
ATOM 3101 C C . GLU A 1 401 ? -3.146 -6.017 5.146 1.00 86.62 401 GLU A C 1
ATOM 3103 O O . GLU A 1 401 ? -1.926 -5.812 5.117 1.00 86.62 401 GLU A O 1
ATOM 3108 N N . ALA A 1 402 ? -3.760 -6.749 4.208 1.00 91.19 402 ALA A N 1
ATOM 3109 C CA . ALA A 1 402 ? -3.070 -7.395 3.095 1.00 91.19 402 ALA A CA 1
ATOM 3110 C C . ALA A 1 402 ? -2.302 -6.401 2.200 1.00 91.19 402 ALA A C 1
ATOM 3112 O O . ALA A 1 402 ? -1.337 -6.785 1.522 1.00 91.19 402 ALA A O 1
ATOM 3113 N N . LEU A 1 403 ? -2.687 -5.116 2.191 1.00 94.06 403 LEU A N 1
ATOM 3114 C CA . LEU A 1 403 ? -1.931 -4.070 1.502 1.00 94.06 403 LEU A CA 1
ATOM 3115 C C . LEU A 1 403 ? -0.547 -3.896 2.113 1.00 94.06 403 LEU A C 1
ATOM 3117 O O . LEU A 1 403 ? 0.454 -4.037 1.405 1.00 94.06 403 LEU A O 1
ATOM 3121 N N . LEU A 1 404 ? -0.481 -3.636 3.419 1.00 95.06 404 LEU A N 1
ATOM 3122 C CA . LEU A 1 404 ? 0.789 -3.462 4.114 1.00 95.06 404 LEU A CA 1
ATOM 3123 C C . LEU A 1 404 ? 1.614 -4.754 4.103 1.00 95.06 404 LEU A C 1
ATOM 3125 O O . LEU A 1 404 ? 2.831 -4.690 3.912 1.00 95.06 404 LEU A O 1
ATOM 3129 N N . ASP A 1 405 ? 0.966 -5.914 4.221 1.00 97.12 405 ASP A N 1
ATOM 3130 C CA . ASP A 1 405 ? 1.636 -7.213 4.126 1.00 97.12 405 ASP A CA 1
ATOM 3131 C C . ASP A 1 405 ? 2.337 -7.375 2.779 1.00 97.12 405 ASP A C 1
ATOM 3133 O O . ASP A 1 405 ? 3.539 -7.630 2.725 1.00 97.12 405 ASP A O 1
ATOM 3137 N N . SER A 1 406 ? 1.622 -7.161 1.672 1.00 98.31 406 SER A N 1
ATOM 3138 C CA . SER A 1 406 ? 2.202 -7.301 0.332 1.00 98.31 406 SER A CA 1
ATOM 3139 C C . SER A 1 406 ? 3.321 -6.292 0.040 1.00 98.31 406 SER A C 1
ATOM 3141 O O . SER A 1 406 ? 4.268 -6.625 -0.675 1.00 98.31 406 SER A O 1
ATOM 3143 N N . ILE A 1 407 ? 3.266 -5.095 0.632 1.00 98.62 407 ILE A N 1
ATOM 3144 C CA . ILE A 1 407 ? 4.342 -4.095 0.567 1.00 98.62 407 ILE A CA 1
ATOM 3145 C C . ILE A 1 407 ? 5.591 -4.583 1.316 1.00 98.62 407 ILE A C 1
ATOM 3147 O O . ILE A 1 407 ? 6.691 -4.536 0.761 1.00 98.62 407 ILE A O 1
ATOM 3151 N N . CYS A 1 408 ? 5.432 -5.097 2.540 1.00 98.38 408 CYS A N 1
ATOM 3152 C CA . CYS A 1 408 ? 6.541 -5.664 3.316 1.00 98.38 408 CYS A CA 1
ATOM 3153 C C . CYS A 1 408 ? 7.156 -6.878 2.605 1.00 98.38 408 CYS A C 1
ATOM 3155 O O . CYS A 1 408 ? 8.377 -7.006 2.507 1.00 98.38 408 CYS A O 1
ATOM 3157 N N . GLN A 1 409 ? 6.310 -7.736 2.036 1.00 98.69 409 GLN A N 1
ATOM 3158 C CA . GLN A 1 409 ? 6.736 -8.895 1.259 1.00 98.69 409 GLN A CA 1
ATOM 3159 C C . GLN A 1 409 ? 7.504 -8.488 -0.001 1.00 98.69 409 GLN A C 1
ATOM 3161 O O . GLN A 1 409 ? 8.533 -9.091 -0.294 1.00 98.69 409 GLN A O 1
ATOM 3166 N N . PHE A 1 410 ? 7.062 -7.462 -0.737 1.00 98.81 410 PHE A N 1
ATOM 3167 C CA . PHE A 1 410 ? 7.810 -6.969 -1.895 1.00 98.81 410 PHE A CA 1
ATOM 3168 C C . PHE A 1 410 ? 9.202 -6.462 -1.501 1.00 98.81 410 PHE A C 1
ATOM 3170 O O . PHE A 1 410 ? 10.179 -6.851 -2.137 1.00 98.81 410 PHE A O 1
ATOM 3177 N N . ASP A 1 411 ? 9.312 -5.659 -0.439 1.00 98.62 411 ASP A N 1
ATOM 3178 C CA . ASP A 1 411 ? 10.598 -5.137 0.053 1.00 98.62 411 ASP A CA 1
ATOM 3179 C C . ASP A 1 411 ? 11.567 -6.271 0.438 1.00 98.62 411 ASP A C 1
ATOM 3181 O O . ASP A 1 411 ? 12.730 -6.284 0.023 1.00 98.62 411 ASP A O 1
ATOM 3185 N N . ALA A 1 412 ? 11.067 -7.292 1.137 1.00 98.44 412 ALA A N 1
ATOM 3186 C CA . ALA A 1 412 ? 11.845 -8.472 1.502 1.00 98.44 412 ALA A CA 1
ATOM 3187 C C . ALA A 1 412 ? 12.300 -9.300 0.288 1.00 98.44 412 ALA A C 1
ATOM 3189 O O . ALA A 1 412 ? 13.461 -9.715 0.200 1.00 98.44 412 ALA A O 1
ATOM 3190 N N . LEU A 1 413 ? 11.408 -9.522 -0.680 1.00 98.75 413 LEU A N 1
ATOM 3191 C CA . LEU A 1 413 ? 11.738 -10.236 -1.915 1.00 98.75 413 LEU A CA 1
ATOM 3192 C C . LEU A 1 413 ? 12.705 -9.439 -2.791 1.00 98.75 413 LEU A C 1
ATOM 3194 O O . LEU A 1 413 ? 13.576 -10.034 -3.428 1.00 98.75 413 LEU A O 1
ATOM 3198 N N . ALA A 1 414 ? 12.609 -8.109 -2.786 1.00 98.31 414 ALA A N 1
ATOM 3199 C CA . ALA A 1 414 ? 13.554 -7.243 -3.470 1.00 98.31 414 ALA A CA 1
ATOM 3200 C C . ALA A 1 414 ? 14.955 -7.339 -2.854 1.00 98.31 414 ALA A C 1
ATOM 3202 O O . ALA A 1 414 ? 15.942 -7.450 -3.586 1.00 98.31 414 ALA A O 1
ATOM 3203 N N . ALA A 1 415 ? 15.055 -7.388 -1.522 1.00 98.06 415 ALA A N 1
ATOM 3204 C CA . ALA A 1 415 ? 16.318 -7.631 -0.833 1.00 98.06 415 ALA A CA 1
ATOM 3205 C C . ALA A 1 415 ? 16.924 -8.996 -1.208 1.00 98.06 415 ALA A C 1
ATOM 3207 O O . ALA A 1 415 ? 18.106 -9.068 -1.549 1.00 98.06 415 ALA A O 1
ATOM 3208 N N . LEU A 1 416 ? 16.124 -10.069 -1.232 1.00 98.50 416 LEU A N 1
ATOM 3209 C CA . LEU A 1 416 ? 16.594 -11.395 -1.654 1.00 98.50 416 LEU A CA 1
ATOM 3210 C C . LEU A 1 416 ? 17.025 -11.437 -3.123 1.00 98.50 416 LEU A C 1
ATOM 3212 O O . LEU A 1 416 ? 18.075 -12.009 -3.427 1.00 98.50 416 LEU A O 1
ATOM 3216 N N . ALA A 1 417 ? 16.276 -10.802 -4.027 1.00 98.31 417 ALA A N 1
ATOM 3217 C CA . ALA A 1 417 ? 16.669 -10.680 -5.428 1.00 98.31 417 ALA A CA 1
ATOM 3218 C C . ALA A 1 417 ? 18.021 -9.960 -5.561 1.00 98.31 417 ALA A C 1
ATOM 3220 O O . ALA A 1 417 ? 18.898 -10.429 -6.288 1.00 98.31 417 ALA A O 1
ATOM 3221 N N . MET A 1 418 ? 18.228 -8.878 -4.803 1.00 97.12 418 MET A N 1
ATOM 3222 C CA . MET A 1 418 ? 19.496 -8.147 -4.757 1.00 97.12 418 MET A CA 1
ATOM 3223 C C . MET A 1 418 ? 20.649 -8.983 -4.186 1.00 97.12 418 MET A C 1
ATOM 3225 O O . MET A 1 418 ? 21.758 -8.936 -4.726 1.00 97.12 418 MET A O 1
ATOM 3229 N N . ILE A 1 419 ? 20.421 -9.762 -3.123 1.00 97.62 419 ILE A N 1
ATOM 3230 C CA . ILE A 1 419 ? 21.433 -10.678 -2.570 1.00 97.62 419 ILE A CA 1
ATOM 3231 C C . ILE A 1 419 ? 21.798 -11.738 -3.611 1.00 97.62 419 ILE A C 1
ATOM 3233 O O . ILE A 1 419 ? 22.980 -11.988 -3.836 1.00 97.62 419 ILE A O 1
ATOM 3237 N N . SER A 1 420 ? 20.803 -12.314 -4.290 1.00 97.25 420 SER A N 1
ATOM 3238 C CA . SER A 1 420 ? 21.022 -13.302 -5.347 1.00 97.25 420 SER A CA 1
ATOM 3239 C C . SER A 1 420 ? 21.847 -12.739 -6.506 1.00 97.25 420 SER A C 1
ATOM 3241 O O . SER A 1 420 ? 22.806 -13.373 -6.945 1.00 97.25 420 SER A O 1
ATOM 3243 N N . GLU A 1 421 ? 21.504 -11.534 -6.964 1.00 96.19 421 GLU A N 1
ATOM 3244 C CA . GLU A 1 421 ? 22.171 -10.853 -8.075 1.00 96.19 421 GLU A CA 1
ATOM 3245 C C . GLU A 1 421 ? 23.616 -10.473 -7.734 1.00 96.19 421 GLU A C 1
ATOM 3247 O O . GLU A 1 421 ? 24.529 -10.613 -8.544 1.00 96.19 421 GLU A O 1
ATOM 3252 N N . THR A 1 422 ? 23.843 -9.985 -6.514 1.00 94.00 422 THR A N 1
ATOM 3253 C CA . THR A 1 422 ? 25.133 -9.395 -6.130 1.00 94.00 422 THR A CA 1
ATOM 3254 C C . THR A 1 422 ? 26.039 -10.323 -5.334 1.00 94.00 422 THR A C 1
ATOM 3256 O O . THR A 1 422 ? 27.199 -9.973 -5.117 1.00 94.00 422 THR A O 1
ATOM 3259 N N . ARG A 1 423 ? 25.519 -11.473 -4.885 1.00 93.50 423 ARG A N 1
ATOM 3260 C CA . ARG A 1 423 ? 26.176 -12.417 -3.964 1.00 93.50 423 ARG A CA 1
ATOM 3261 C C . ARG A 1 423 ? 26.671 -11.758 -2.672 1.00 93.50 423 ARG A C 1
ATOM 3263 O O . ARG A 1 423 ? 27.646 -12.207 -2.078 1.00 93.50 423 ARG A O 1
ATOM 3270 N N . ALA A 1 424 ? 26.018 -10.676 -2.245 1.00 91.94 424 ALA A N 1
ATOM 3271 C CA . ALA A 1 424 ? 26.455 -9.865 -1.116 1.00 91.94 424 ALA A CA 1
ATOM 3272 C C . ALA A 1 424 ? 25.286 -9.470 -0.207 1.00 91.94 424 ALA A C 1
ATOM 3274 O O . ALA A 1 424 ? 24.287 -8.909 -0.655 1.00 91.94 424 ALA A O 1
ATOM 3275 N N . ILE A 1 425 ? 25.462 -9.687 1.098 1.00 92.81 425 ILE A N 1
ATOM 3276 C CA . ILE A 1 425 ? 24.563 -9.194 2.146 1.00 92.81 425 ILE A CA 1
ATOM 3277 C C . ILE A 1 425 ? 25.132 -7.862 2.643 1.00 92.81 425 ILE A C 1
ATOM 3279 O O . ILE A 1 425 ? 26.037 -7.825 3.474 1.00 92.81 425 ILE A O 1
ATOM 3283 N N . SER A 1 426 ? 24.675 -6.749 2.065 1.00 88.44 426 SER A N 1
ATOM 3284 C CA . SER A 1 426 ? 25.226 -5.423 2.360 1.00 88.44 426 SER A CA 1
ATOM 3285 C C . SER A 1 426 ? 24.173 -4.325 2.263 1.00 88.44 426 SER A C 1
ATOM 3287 O O . SER A 1 426 ? 23.477 -4.212 1.252 1.00 88.44 426 SER A O 1
ATOM 3289 N N . GLY A 1 427 ? 24.171 -3.429 3.256 1.00 85.19 427 GLY A N 1
ATOM 3290 C CA . GLY A 1 427 ? 23.348 -2.213 3.286 1.00 85.19 427 GLY A CA 1
ATOM 3291 C C . GLY A 1 427 ? 23.627 -1.224 2.150 1.00 85.19 427 GLY A C 1
ATOM 3292 O O . GLY A 1 427 ? 22.892 -0.259 1.964 1.00 85.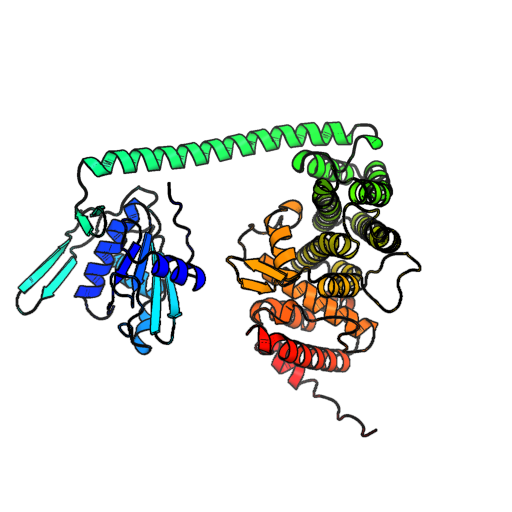19 427 GLY A O 1
ATOM 3293 N N . SER A 1 428 ? 24.691 -1.435 1.368 1.00 85.31 428 SER A N 1
ATOM 3294 C CA . SER A 1 428 ? 24.945 -0.679 0.134 1.00 85.31 428 SER A CA 1
ATOM 3295 C C . SER A 1 428 ? 24.127 -1.179 -1.063 1.00 85.31 428 SER A C 1
ATOM 3297 O O . SER A 1 428 ? 24.018 -0.468 -2.056 1.00 85.31 428 SER A O 1
ATOM 3299 N N . ARG A 1 429 ? 23.563 -2.395 -1.000 1.00 87.75 429 ARG A N 1
ATOM 3300 C CA . ARG A 1 429 ? 22.838 -3.036 -2.114 1.00 87.75 429 ARG A CA 1
ATOM 3301 C C . ARG A 1 429 ? 21.332 -3.039 -1.911 1.00 87.75 429 ARG A C 1
ATOM 3303 O O . ARG A 1 429 ? 20.598 -2.807 -2.862 1.00 87.75 429 ARG A O 1
ATOM 3310 N N . PHE A 1 430 ? 20.891 -3.263 -0.681 1.00 92.50 430 PHE A N 1
ATOM 3311 C CA . PHE A 1 430 ? 19.492 -3.212 -0.270 1.00 92.50 430 PHE A CA 1
ATOM 3312 C C . PHE A 1 430 ? 19.410 -2.649 1.152 1.00 92.50 430 PHE A C 1
ATOM 3314 O O . PHE A 1 430 ? 20.437 -2.434 1.797 1.00 92.50 430 PHE A O 1
ATOM 3321 N N . TYR A 1 431 ? 18.198 -2.412 1.637 1.00 92.56 431 TYR A N 1
ATOM 3322 C CA . TYR A 1 431 ? 17.943 -2.078 3.032 1.00 92.56 431 TYR A CA 1
ATOM 3323 C C . TYR A 1 431 ? 16.642 -2.771 3.465 1.00 92.56 431 TYR A C 1
ATOM 3325 O O . TYR A 1 431 ? 15.687 -2.722 2.692 1.00 92.56 431 TYR A O 1
ATOM 3333 N N . PRO A 1 432 ? 16.596 -3.458 4.622 1.00 93.88 432 PRO A N 1
ATOM 3334 C CA . PRO A 1 432 ? 15.428 -4.236 5.033 1.00 93.88 432 PRO A CA 1
ATOM 3335 C C . PRO A 1 432 ? 14.359 -3.327 5.664 1.00 93.88 432 PRO A C 1
ATOM 3337 O O . PRO A 1 432 ? 14.186 -3.313 6.881 1.00 93.88 432 PRO A O 1
ATOM 3340 N N . ASN A 1 433 ? 13.639 -2.540 4.859 1.00 93.88 433 ASN A N 1
ATOM 3341 C CA . ASN A 1 433 ? 12.608 -1.628 5.374 1.00 93.88 433 ASN A CA 1
ATOM 3342 C C . ASN A 1 433 ? 11.458 -2.381 6.061 1.00 93.88 433 ASN A C 1
ATOM 3344 O O . ASN A 1 433 ? 10.867 -1.859 7.010 1.00 93.88 433 ASN A O 1
ATOM 3348 N N . PHE A 1 434 ? 11.170 -3.610 5.618 1.00 94.94 434 PHE A N 1
ATOM 3349 C CA . PHE A 1 434 ? 10.197 -4.504 6.252 1.00 94.94 434 PHE A CA 1
ATOM 3350 C C . PHE A 1 434 ? 10.516 -4.769 7.733 1.00 94.94 434 PHE A C 1
ATOM 3352 O O . PHE A 1 434 ? 9.604 -5.050 8.504 1.00 94.94 434 PHE A O 1
ATOM 3359 N N . ALA A 1 435 ? 11.777 -4.612 8.161 1.00 90.88 435 ALA A N 1
ATOM 3360 C CA . ALA A 1 435 ? 12.200 -4.859 9.538 1.00 90.88 435 ALA A CA 1
ATOM 3361 C C . ALA A 1 435 ? 11.570 -3.902 10.566 1.00 90.88 435 ALA A C 1
ATOM 3363 O O . ALA A 1 435 ? 11.588 -4.169 11.768 1.00 90.88 435 ALA A O 1
ATOM 3364 N N . ARG A 1 436 ? 10.998 -2.782 10.107 1.00 86.88 436 ARG A N 1
ATOM 3365 C CA . ARG A 1 436 ? 10.218 -1.862 10.950 1.00 86.88 436 ARG A CA 1
ATOM 3366 C C . ARG A 1 436 ? 8.843 -2.416 11.337 1.00 86.88 436 ARG A C 1
ATOM 3368 O O . ARG A 1 436 ? 8.195 -1.834 12.197 1.00 86.88 436 ARG A O 1
ATOM 3375 N N . PHE A 1 437 ? 8.396 -3.502 10.710 1.00 86.00 437 PHE A N 1
ATOM 3376 C CA . PH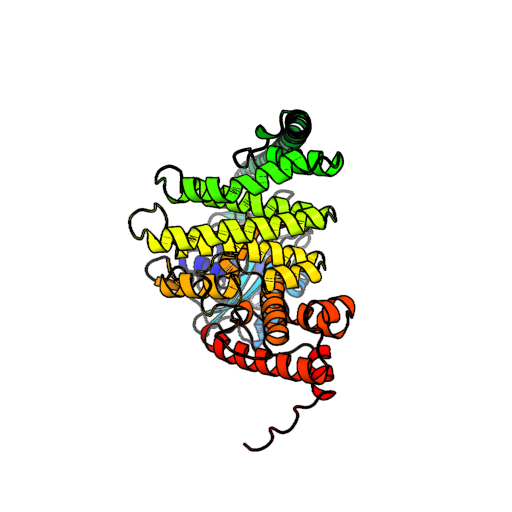E A 1 437 ? 7.081 -4.105 10.910 1.00 86.00 437 PHE A CA 1
ATOM 3377 C C . PHE A 1 437 ? 7.209 -5.518 11.485 1.00 86.00 437 PHE A C 1
ATOM 3379 O O . PHE A 1 437 ? 8.266 -6.141 11.402 1.00 86.00 437 PHE A O 1
ATOM 3386 N N . TYR A 1 438 ? 6.119 -6.023 12.064 1.00 84.31 438 TYR A N 1
ATOM 3387 C CA . TYR A 1 438 ? 6.074 -7.361 12.650 1.00 84.31 438 TYR A CA 1
ATOM 3388 C C . TYR A 1 438 ? 6.307 -8.470 11.617 1.00 84.31 438 TYR A C 1
ATOM 3390 O O . TYR A 1 438 ? 5.809 -8.411 10.488 1.00 84.31 438 TYR A O 1
ATOM 3398 N N . SER A 1 439 ? 6.995 -9.527 12.050 1.00 87.88 439 SER A N 1
ATOM 3399 C CA . SER A 1 439 ? 7.445 -10.640 11.206 1.00 87.88 439 SER A CA 1
ATOM 3400 C C . SER A 1 439 ? 6.306 -11.337 10.453 1.00 87.88 439 SER A C 1
ATOM 3402 O O . SER A 1 439 ? 6.465 -11.645 9.268 1.00 87.88 439 SER A O 1
ATOM 3404 N N . HIS A 1 440 ? 5.116 -11.455 11.062 1.00 88.44 440 HIS A N 1
ATOM 3405 C CA . HIS A 1 440 ? 3.938 -12.088 10.446 1.00 88.44 440 HIS A CA 1
ATOM 3406 C C . HIS A 1 440 ? 3.544 -11.487 9.086 1.00 88.44 440 HIS A C 1
ATOM 3408 O O . HIS A 1 440 ? 2.990 -12.195 8.247 1.00 88.44 440 HIS A O 1
ATOM 3414 N N . ARG A 1 441 ? 3.862 -10.208 8.838 1.00 92.38 441 ARG A N 1
ATOM 3415 C CA . ARG A 1 441 ? 3.566 -9.537 7.563 1.00 92.38 441 ARG A CA 1
ATOM 3416 C C . ARG A 1 441 ? 4.438 -10.056 6.418 1.00 92.38 441 ARG A C 1
ATOM 3418 O O . ARG A 1 441 ? 4.001 -10.109 5.270 1.00 92.38 441 ARG A O 1
ATOM 3425 N N . THR A 1 442 ? 5.672 -10.461 6.727 1.00 95.75 442 THR A N 1
ATOM 3426 C CA . THR A 1 442 ? 6.722 -10.767 5.740 1.00 95.75 442 THR A CA 1
ATOM 3427 C C . THR A 1 442 ? 7.012 -12.265 5.622 1.00 95.75 442 THR A C 1
ATOM 3429 O O . THR A 1 442 ? 7.213 -12.764 4.512 1.00 95.75 442 THR A O 1
ATOM 3432 N N . GLU A 1 443 ? 6.988 -13.010 6.732 1.00 94.94 443 GLU A N 1
ATOM 3433 C CA . GLU A 1 443 ? 7.274 -14.454 6.768 1.00 94.94 443 GLU A CA 1
ATOM 3434 C C . GLU A 1 443 ? 6.504 -15.302 5.744 1.00 94.94 443 GLU A C 1
ATOM 3436 O O . GLU A 1 443 ? 7.121 -16.182 5.132 1.00 94.94 443 GLU A O 1
ATOM 3441 N N . PRO A 1 444 ? 5.216 -15.031 5.447 1.00 96.69 444 PRO A N 1
ATOM 3442 C CA . PRO A 1 444 ? 4.499 -15.769 4.412 1.00 96.69 444 PRO A CA 1
ATOM 3443 C C . PRO A 1 444 ? 5.180 -15.754 3.034 1.00 96.69 444 PRO A C 1
ATOM 3445 O O . PRO A 1 444 ? 5.082 -16.741 2.298 1.00 96.69 444 PRO A O 1
ATOM 3448 N N . ALA A 1 445 ? 5.893 -14.680 2.670 1.00 97.81 445 ALA A N 1
ATOM 3449 C CA . ALA A 1 445 ? 6.629 -14.615 1.406 1.00 97.81 445 ALA A CA 1
ATOM 3450 C C . ALA A 1 445 ? 7.884 -15.497 1.416 1.00 97.81 445 ALA A C 1
ATOM 3452 O O . ALA A 1 445 ? 8.150 -16.184 0.428 1.00 97.81 445 ALA A O 1
ATOM 3453 N N . PHE A 1 446 ? 8.618 -15.543 2.530 1.00 98.00 446 PHE A N 1
ATOM 3454 C CA . PHE A 1 446 ? 9.759 -16.447 2.676 1.00 98.00 446 PHE A CA 1
ATOM 3455 C C . PHE A 1 446 ? 9.309 -17.909 2.680 1.00 98.00 446 PHE A C 1
ATOM 3457 O O . PHE A 1 446 ? 9.850 -18.712 1.927 1.00 98.00 446 PHE A O 1
ATOM 3464 N N . ALA A 1 447 ? 8.257 -18.252 3.426 1.00 97.12 447 ALA A N 1
ATOM 3465 C CA . ALA A 1 447 ? 7.705 -19.605 3.426 1.00 97.12 447 ALA A CA 1
ATOM 3466 C C . ALA A 1 447 ? 7.215 -20.039 2.028 1.00 97.12 447 ALA A C 1
ATOM 3468 O O . ALA A 1 447 ? 7.379 -21.199 1.632 1.00 97.12 447 ALA A O 1
ATOM 3469 N N . ARG A 1 448 ? 6.647 -19.112 1.241 1.00 97.50 448 ARG A N 1
ATOM 3470 C CA . ARG A 1 448 ? 6.284 -19.384 -0.157 1.00 97.50 448 ARG A CA 1
ATOM 3471 C C . ARG A 1 448 ? 7.514 -19.597 -1.031 1.00 97.50 448 ARG A C 1
ATOM 3473 O O . ARG A 1 448 ? 7.513 -20.538 -1.813 1.00 97.50 448 ARG A O 1
ATOM 3480 N N . LEU A 1 449 ? 8.567 -18.797 -0.871 1.00 97.75 449 LEU A N 1
ATOM 3481 C CA . LEU A 1 449 ? 9.810 -18.955 -1.633 1.00 97.75 449 LEU A CA 1
ATOM 3482 C C . LEU A 1 449 ? 10.411 -20.365 -1.488 1.00 97.75 449 LEU A C 1
ATOM 3484 O O . LEU A 1 449 ? 10.985 -20.882 -2.443 1.00 97.75 449 LEU A O 1
ATOM 3488 N N . LEU A 1 450 ? 10.246 -20.995 -0.320 1.00 97.19 450 LEU A N 1
ATOM 3489 C CA . LEU A 1 450 ? 10.711 -22.361 -0.049 1.00 97.19 450 LEU A CA 1
ATOM 3490 C C . LEU A 1 450 ? 9.848 -23.458 -0.695 1.00 97.19 450 LEU A C 1
ATOM 3492 O O . LEU A 1 450 ? 10.311 -24.585 -0.849 1.00 97.19 450 LEU A O 1
ATOM 3496 N N . SER A 1 451 ? 8.593 -23.159 -1.040 1.00 95.38 451 SER A N 1
ATOM 3497 C CA . SER A 1 451 ? 7.604 -24.150 -1.499 1.00 95.38 451 SER A CA 1
ATOM 3498 C C . SER A 1 451 ? 7.105 -23.943 -2.932 1.00 95.38 451 SER A C 1
ATOM 3500 O O . SER A 1 451 ? 6.565 -24.878 -3.516 1.00 95.38 451 SER A O 1
ATOM 3502 N N . ASP A 1 452 ? 7.294 -22.756 -3.512 1.00 97.50 452 ASP A N 1
ATOM 3503 C CA . ASP A 1 452 ? 6.920 -22.403 -4.884 1.00 97.50 452 ASP A CA 1
ATOM 3504 C C . ASP A 1 452 ? 8.171 -22.388 -5.790 1.00 97.50 452 ASP A C 1
ATOM 3506 O O . ASP A 1 452 ? 8.964 -21.439 -5.737 1.00 97.50 452 ASP A O 1
ATOM 3510 N N . PRO A 1 453 ? 8.359 -23.398 -6.666 1.00 97.00 453 PRO A N 1
ATOM 3511 C CA . PRO A 1 453 ? 9.516 -23.463 -7.556 1.00 97.00 453 PRO A CA 1
ATOM 3512 C C . PRO A 1 453 ? 9.591 -22.309 -8.561 1.00 97.00 453 PRO A C 1
ATOM 3514 O O . PRO A 1 453 ? 10.689 -21.897 -8.934 1.00 97.00 453 PRO A O 1
ATOM 3517 N N . ALA A 1 454 ? 8.449 -21.771 -9.004 1.00 97.19 454 ALA A N 1
ATOM 3518 C CA . ALA A 1 454 ? 8.423 -20.653 -9.943 1.00 97.19 454 ALA A CA 1
ATOM 3519 C C . ALA A 1 454 ? 8.876 -19.360 -9.252 1.00 97.19 454 ALA A C 1
ATOM 3521 O O . ALA A 1 454 ? 9.665 -18.596 -9.813 1.00 97.19 454 ALA A O 1
ATOM 3522 N N . MET A 1 455 ? 8.435 -19.149 -8.009 1.00 98.25 455 MET A N 1
ATOM 3523 C CA . MET A 1 455 ? 8.909 -18.046 -7.172 1.00 98.25 455 MET A CA 1
ATOM 3524 C C . MET A 1 455 ? 10.402 -18.172 -6.881 1.00 98.25 455 MET A C 1
ATOM 3526 O O . MET A 1 455 ? 11.145 -17.207 -7.061 1.00 98.25 455 MET A O 1
ATOM 3530 N N . ARG A 1 456 ? 10.849 -19.370 -6.483 1.00 98.19 456 ARG A N 1
ATOM 3531 C CA . ARG A 1 456 ? 12.257 -19.685 -6.221 1.00 98.19 456 ARG A CA 1
ATOM 3532 C C . ARG A 1 456 ? 13.129 -19.344 -7.422 1.00 98.19 456 ARG A C 1
ATOM 3534 O O . ARG A 1 456 ? 14.075 -18.574 -7.281 1.00 98.19 456 ARG A O 1
ATOM 3541 N N . ALA A 1 457 ? 12.776 -19.858 -8.600 1.00 98.12 457 ALA A N 1
ATOM 3542 C CA . ALA A 1 457 ? 13.531 -19.643 -9.830 1.00 98.12 457 ALA A CA 1
ATOM 3543 C C . ALA A 1 457 ? 13.598 -18.163 -10.241 1.00 98.12 457 ALA A C 1
ATOM 3545 O O . ALA A 1 457 ? 14.621 -17.715 -10.752 1.00 98.12 457 ALA A O 1
ATOM 3546 N N . ALA A 1 458 ? 12.536 -17.388 -10.004 1.00 98.00 458 ALA A N 1
ATOM 3547 C CA . ALA A 1 458 ? 12.520 -15.967 -10.331 1.00 98.00 458 ALA A CA 1
ATOM 3548 C C . ALA A 1 458 ? 13.302 -15.118 -9.313 1.00 98.00 458 ALA A C 1
ATOM 3550 O O . ALA A 1 458 ? 14.153 -14.309 -9.684 1.00 98.00 458 ALA A O 1
ATOM 3551 N N . ILE A 1 459 ? 13.033 -15.271 -8.017 1.00 98.56 459 ILE A N 1
ATOM 3552 C CA . ILE A 1 459 ? 13.570 -14.364 -6.993 1.00 98.56 459 ILE A CA 1
ATOM 3553 C C . ILE A 1 459 ? 15.003 -14.734 -6.609 1.00 98.56 459 ILE A C 1
ATOM 3555 O O . ILE A 1 459 ? 15.863 -13.858 -6.519 1.00 98.56 459 ILE A O 1
ATOM 3559 N N . PHE A 1 460 ? 15.292 -16.022 -6.429 1.00 98.25 460 PHE A N 1
ATOM 3560 C CA . PHE A 1 460 ? 16.593 -16.483 -5.953 1.00 98.25 460 PHE A CA 1
ATOM 3561 C C . PHE A 1 460 ? 16.983 -17.782 -6.682 1.00 98.25 460 PHE A C 1
ATOM 3563 O O . PHE A 1 460 ? 16.796 -18.862 -6.140 1.00 98.25 460 PHE A O 1
ATOM 3570 N N . PRO A 1 461 ? 17.529 -17.733 -7.906 1.00 97.31 461 PRO A N 1
ATOM 3571 C CA . PRO A 1 461 ? 17.869 -18.925 -8.704 1.00 97.31 461 PRO A CA 1
ATOM 3572 C C . PRO A 1 461 ? 19.132 -19.690 -8.250 1.00 97.31 461 PRO A C 1
ATOM 3574 O O . PRO A 1 461 ? 19.732 -20.418 -9.036 1.00 97.31 461 PRO A O 1
ATOM 3577 N N . LEU A 1 462 ? 19.589 -19.497 -7.012 1.00 97.25 462 LEU A N 1
ATOM 3578 C CA . LEU A 1 462 ? 20.822 -20.100 -6.488 1.00 97.25 462 LEU A CA 1
ATOM 3579 C C . LEU A 1 462 ? 20.531 -21.355 -5.658 1.00 97.25 462 LEU A C 1
ATOM 3581 O O . LEU A 1 462 ? 19.367 -21.673 -5.426 1.00 97.25 462 LEU A O 1
ATOM 3585 N N . SER A 1 463 ? 21.577 -22.042 -5.187 1.00 96.56 463 SER A N 1
ATOM 3586 C CA . SER A 1 463 ? 21.444 -23.272 -4.394 1.00 96.56 463 SER A CA 1
ATOM 3587 C C . SER A 1 463 ? 20.664 -23.056 -3.091 1.00 96.56 463 SER A C 1
ATOM 3589 O O . SER A 1 463 ? 20.433 -21.922 -2.653 1.00 96.56 463 SER A O 1
ATOM 3591 N N . ASP A 1 464 ? 20.228 -24.149 -2.469 1.00 96.62 464 ASP A N 1
ATOM 3592 C CA . ASP A 1 464 ? 19.558 -24.098 -1.166 1.00 96.62 464 ASP A CA 1
ATOM 3593 C C . ASP A 1 464 ? 20.507 -23.621 -0.059 1.00 96.62 464 ASP A C 1
ATOM 3595 O O . ASP A 1 464 ? 20.119 -22.773 0.737 1.00 96.62 464 ASP A O 1
ATOM 3599 N N . ASP A 1 465 ? 21.783 -24.008 -0.091 1.00 95.25 465 ASP A N 1
ATOM 3600 C CA . ASP A 1 465 ? 22.801 -23.482 0.831 1.00 95.25 465 ASP A CA 1
ATOM 3601 C C . ASP A 1 465 ? 23.005 -21.962 0.682 1.00 95.25 465 ASP A C 1
ATOM 3603 O O . ASP A 1 465 ? 23.118 -21.238 1.681 1.00 95.25 465 ASP A O 1
ATOM 3607 N N . ASP A 1 466 ? 23.003 -21.456 -0.559 1.00 96.50 466 ASP A N 1
ATOM 3608 C CA . ASP A 1 466 ? 23.089 -20.018 -0.839 1.00 96.50 466 ASP A CA 1
ATOM 3609 C C . ASP A 1 466 ? 21.847 -19.288 -0.302 1.00 96.50 466 ASP A C 1
ATOM 3611 O O . ASP A 1 466 ? 21.963 -18.206 0.279 1.00 96.50 466 ASP A O 1
ATOM 3615 N N . LEU A 1 467 ? 20.653 -19.873 -0.468 1.00 97.69 467 LEU A N 1
ATOM 3616 C CA . LEU A 1 467 ? 19.414 -19.287 0.047 1.00 97.69 467 LEU A CA 1
ATOM 3617 C C . LEU A 1 467 ? 19.372 -19.313 1.577 1.00 97.69 467 LEU A C 1
ATOM 3619 O O . LEU A 1 467 ? 19.005 -18.311 2.181 1.00 97.69 467 LEU A O 1
ATOM 3623 N N . ALA A 1 468 ? 19.790 -20.405 2.215 1.00 97.56 468 ALA A N 1
ATOM 3624 C CA . ALA A 1 468 ? 19.862 -20.496 3.670 1.00 97.56 468 ALA A CA 1
ATOM 3625 C C . ALA A 1 468 ? 20.831 -19.467 4.252 1.00 97.56 468 ALA A C 1
ATOM 3627 O O . ALA A 1 468 ? 20.527 -18.818 5.254 1.00 97.56 468 ALA A O 1
ATOM 3628 N N . SER A 1 469 ? 21.972 -19.263 3.594 1.00 97.00 469 SER A N 1
ATOM 3629 C CA . SER A 1 469 ? 22.923 -18.212 3.960 1.00 97.00 469 SER A CA 1
ATOM 3630 C C . SER A 1 469 ? 22.327 -16.813 3.780 1.00 97.00 469 SER A C 1
ATOM 3632 O O . SER A 1 469 ? 22.483 -15.963 4.656 1.00 97.00 469 SER A O 1
ATOM 3634 N N . ALA A 1 470 ? 21.597 -16.574 2.687 1.00 97.75 470 ALA A N 1
ATOM 3635 C CA . ALA A 1 470 ? 20.931 -15.298 2.441 1.00 97.75 470 ALA A CA 1
ATOM 3636 C C . ALA A 1 470 ? 19.811 -15.004 3.445 1.00 97.75 470 ALA A C 1
ATOM 3638 O O . ALA A 1 470 ? 19.737 -13.879 3.930 1.00 97.75 470 ALA A O 1
ATOM 3639 N N . LEU A 1 471 ? 18.976 -15.991 3.787 1.00 97.94 471 LEU A N 1
ATOM 3640 C CA . LEU A 1 471 ? 17.901 -15.837 4.769 1.00 97.94 471 LEU A CA 1
ATOM 3641 C C . LEU A 1 471 ? 18.460 -15.513 6.156 1.00 97.94 471 LEU A C 1
ATOM 3643 O O . LEU A 1 471 ? 18.009 -14.548 6.763 1.00 97.94 471 LEU A O 1
ATOM 3647 N N . ARG A 1 472 ? 19.487 -16.240 6.622 1.00 97.00 472 ARG A N 1
ATOM 3648 C CA . ARG A 1 472 ? 20.159 -15.933 7.900 1.00 97.00 472 ARG A CA 1
ATOM 3649 C C . ARG A 1 472 ? 20.785 -14.544 7.896 1.00 97.00 472 ARG A C 1
ATOM 3651 O O . ARG A 1 472 ? 20.594 -13.776 8.828 1.00 97.00 472 ARG A O 1
ATOM 3658 N N . GLY A 1 473 ? 21.510 -14.198 6.833 1.00 96.00 473 GLY A N 1
ATOM 3659 C CA . GLY A 1 473 ? 22.156 -12.893 6.737 1.00 96.00 473 GLY A CA 1
ATOM 3660 C C . GLY A 1 473 ? 21.170 -11.727 6.642 1.00 96.00 473 GLY A C 1
ATOM 3661 O O . GLY A 1 473 ? 21.439 -10.650 7.177 1.00 96.00 473 GLY A O 1
ATOM 3662 N N . LEU A 1 474 ? 20.035 -11.929 5.969 1.00 96.62 474 LEU A N 1
ATOM 3663 C CA . LEU A 1 474 ? 18.954 -10.950 5.899 1.00 96.62 474 LEU A CA 1
ATOM 3664 C C . LEU A 1 474 ? 18.263 -10.795 7.257 1.00 96.62 474 LEU A C 1
ATOM 3666 O O . LEU A 1 474 ? 18.044 -9.663 7.675 1.00 96.62 474 LEU A O 1
ATOM 3670 N N . ASP A 1 475 ? 17.983 -11.899 7.949 1.00 95.69 475 ASP A N 1
ATOM 3671 C CA . ASP A 1 475 ? 17.406 -11.915 9.296 1.00 95.69 475 ASP A CA 1
ATOM 3672 C C . ASP A 1 475 ? 18.307 -11.194 10.312 1.00 95.69 475 ASP A C 1
ATOM 3674 O O . ASP A 1 475 ? 17.878 -10.242 10.962 1.00 95.69 475 ASP A O 1
ATOM 3678 N N . GLU A 1 476 ? 19.599 -11.534 10.356 1.00 94.06 476 GLU A N 1
ATOM 3679 C CA . GLU A 1 476 ? 20.585 -10.843 11.197 1.00 94.06 476 GLU A CA 1
ATOM 3680 C C . GLU A 1 476 ? 20.644 -9.335 10.915 1.00 94.06 476 GLU A C 1
ATOM 3682 O O . GLU A 1 476 ? 20.888 -8.530 11.816 1.00 94.06 476 GLU A O 1
ATOM 3687 N N . PHE A 1 477 ? 20.468 -8.925 9.656 1.00 92.88 477 PHE A N 1
ATOM 3688 C CA . PHE A 1 477 ? 20.432 -7.511 9.304 1.00 92.88 477 PHE A CA 1
ATOM 3689 C C . PHE A 1 477 ? 19.107 -6.865 9.733 1.00 92.88 477 PHE A C 1
ATOM 3691 O O . PHE A 1 477 ? 19.131 -5.811 10.365 1.00 92.88 477 PHE A O 1
ATOM 3698 N N . ALA A 1 478 ? 17.970 -7.505 9.473 1.00 91.75 478 ALA A N 1
ATOM 3699 C CA . ALA A 1 478 ? 16.660 -7.015 9.880 1.00 91.75 478 ALA A CA 1
ATOM 3700 C C . ALA A 1 478 ? 16.571 -6.817 11.404 1.00 91.75 478 ALA A C 1
ATOM 3702 O O . ALA A 1 478 ? 16.164 -5.746 11.847 1.00 91.75 478 ALA A O 1
ATOM 3703 N N . GLN A 1 479 ? 17.054 -7.771 12.206 1.00 87.69 479 GLN A N 1
ATOM 3704 C CA . GLN A 1 479 ? 17.076 -7.657 13.672 1.00 87.69 479 GLN A CA 1
ATOM 3705 C C . GLN A 1 479 ? 17.925 -6.474 14.176 1.00 87.69 479 GLN A C 1
ATOM 3707 O O . GLN A 1 479 ? 17.584 -5.832 15.170 1.00 87.69 479 GLN A O 1
ATOM 3712 N N . ARG A 1 480 ? 19.030 -6.135 13.493 1.00 84.31 480 ARG A N 1
ATOM 3713 C CA . ARG A 1 480 ? 19.836 -4.951 13.852 1.00 84.31 480 ARG A CA 1
ATOM 3714 C C . ARG A 1 480 ? 19.093 -3.643 13.591 1.00 84.31 480 ARG A C 1
ATOM 3716 O O . ARG A 1 480 ? 19.229 -2.706 14.376 1.00 84.31 480 ARG A O 1
ATOM 3723 N N . GLU A 1 481 ? 18.325 -3.574 12.507 1.00 80.38 481 GLU A N 1
ATOM 3724 C CA . GLU A 1 481 ? 17.563 -2.374 12.145 1.00 80.38 481 GLU A CA 1
ATOM 3725 C C . GLU A 1 481 ? 16.255 -2.242 12.949 1.00 80.38 481 GLU A C 1
ATOM 3727 O O . GLU A 1 481 ? 15.823 -1.124 13.241 1.00 80.38 481 GLU A O 1
ATOM 3732 N N . SER A 1 482 ? 15.643 -3.356 13.367 1.00 73.44 482 SER A N 1
ATOM 3733 C CA . SER A 1 482 ? 14.364 -3.373 14.092 1.00 73.44 482 SER A CA 1
ATOM 3734 C C . SER A 1 482 ? 14.454 -2.918 15.552 1.00 73.44 482 SER A C 1
ATOM 3736 O O . SER A 1 482 ? 13.438 -2.496 16.108 1.00 73.44 482 SER A O 1
ATOM 3738 N N . PHE A 1 483 ? 15.650 -2.923 16.163 1.00 60.06 483 PHE A N 1
ATOM 3739 C CA . PHE A 1 483 ? 15.873 -2.547 17.572 1.00 60.06 483 PHE A CA 1
ATOM 3740 C C . PHE A 1 483 ? 15.280 -1.177 17.946 1.00 60.06 483 PHE A C 1
ATOM 3742 O O . PHE A 1 483 ? 14.895 -0.951 19.090 1.00 60.06 483 PHE A O 1
ATOM 3749 N N . ARG A 1 484 ? 15.177 -0.253 16.983 1.00 54.12 484 ARG A N 1
ATOM 3750 C CA . ARG A 1 484 ? 14.608 1.090 17.191 1.00 54.12 484 ARG A CA 1
ATOM 3751 C C . ARG A 1 484 ? 13.083 1.158 17.074 1.00 54.12 484 ARG A C 1
ATOM 3753 O O . ARG A 1 484 ? 12.507 2.155 17.494 1.00 54.12 484 ARG A O 1
ATOM 3760 N N . TYR A 1 485 ? 12.449 0.142 16.493 1.00 60.09 485 TYR A N 1
ATOM 3761 C CA . TYR A 1 485 ? 11.049 0.188 16.057 1.00 60.09 485 TYR A CA 1
ATOM 3762 C C . TYR A 1 485 ? 10.186 -0.946 16.630 1.00 60.09 485 TYR A C 1
ATOM 3764 O O . TYR A 1 485 ? 8.992 -0.970 16.358 1.00 60.09 485 TYR A O 1
ATOM 3772 N N . ALA A 1 486 ? 10.769 -1.871 17.407 1.00 58.88 486 ALA A N 1
ATOM 3773 C CA . ALA A 1 486 ? 10.084 -3.049 17.961 1.00 58.88 486 ALA A CA 1
ATOM 3774 C C . ALA A 1 486 ? 9.303 -3.858 16.897 1.00 58.88 486 ALA A C 1
ATOM 3776 O O . ALA A 1 486 ? 8.221 -4.374 17.169 1.00 58.88 486 ALA A O 1
ATOM 3777 N N . GLY A 1 487 ? 9.854 -3.916 15.675 1.00 76.19 487 GLY A N 1
ATOM 3778 C CA . GLY A 1 487 ? 9.249 -4.557 14.506 1.00 76.19 487 GLY A CA 1
ATOM 3779 C C . GLY A 1 487 ? 9.650 -6.026 14.367 1.00 76.19 487 GLY A C 1
ATOM 3780 O O . GLY A 1 487 ? 9.079 -6.894 15.018 1.00 76.19 487 GLY A O 1
ATOM 3781 N N . TRP A 1 488 ? 10.621 -6.300 13.496 1.00 81.81 488 TRP A N 1
ATOM 3782 C CA . TRP A 1 488 ? 11.103 -7.652 13.204 1.00 81.81 488 TRP A CA 1
ATOM 3783 C C . TRP A 1 488 ? 11.869 -8.270 14.376 1.00 81.81 488 TRP A C 1
ATOM 3785 O O . TRP A 1 488 ? 12.851 -7.702 14.857 1.00 81.81 488 TRP A O 1
ATOM 3795 N N . ASP A 1 489 ? 11.453 -9.459 14.793 1.00 77.25 489 ASP A N 1
ATOM 3796 C CA . ASP A 1 489 ? 11.991 -10.214 15.932 1.00 77.25 489 ASP A CA 1
ATOM 3797 C C . ASP A 1 489 ? 12.645 -11.549 15.536 1.00 77.25 489 ASP A C 1
ATOM 3799 O O . ASP A 1 489 ? 13.162 -12.264 16.394 1.00 77.25 489 ASP A O 1
ATOM 3803 N N . GLY A 1 490 ? 12.685 -11.850 14.237 1.00 85.88 490 GLY A N 1
ATOM 3804 C CA . GLY A 1 490 ? 13.245 -13.079 13.687 1.00 85.88 490 GLY A CA 1
ATOM 3805 C C . GLY A 1 490 ? 12.197 -13.973 13.036 1.00 85.88 490 GLY A C 1
ATOM 3806 O O . GLY A 1 490 ? 11.009 -13.655 12.991 1.00 85.88 490 GLY A O 1
ATOM 3807 N N . PHE A 1 491 ? 12.647 -15.112 12.507 1.00 90.75 491 PHE A N 1
ATOM 3808 C CA . PHE A 1 491 ? 11.731 -16.117 11.973 1.00 90.75 491 PHE A CA 1
ATOM 3809 C C . PHE A 1 491 ? 10.992 -16.845 13.100 1.00 90.75 491 PHE A C 1
ATOM 3811 O O . PHE A 1 491 ? 11.610 -17.406 14.005 1.00 90.75 491 PHE A O 1
ATOM 3818 N N . THR A 1 492 ? 9.668 -16.891 12.996 1.00 87.69 492 THR A N 1
ATOM 3819 C CA . THR A 1 492 ? 8.763 -17.634 13.879 1.00 87.69 492 THR A CA 1
ATOM 3820 C C . THR A 1 492 ? 8.014 -18.750 13.142 1.00 87.69 492 THR A C 1
ATOM 3822 O O . THR A 1 492 ? 7.537 -19.695 13.772 1.00 87.69 492 THR A O 1
ATOM 3825 N N . ASP A 1 493 ? 7.953 -18.707 11.806 1.00 88.56 493 ASP A N 1
ATOM 3826 C CA . ASP A 1 493 ? 7.306 -19.730 10.986 1.00 88.56 493 ASP A CA 1
ATOM 3827 C C . ASP A 1 493 ? 8.088 -21.054 11.024 1.00 88.56 493 ASP A C 1
ATOM 3829 O O . ASP A 1 493 ? 9.223 -21.163 10.543 1.00 88.56 493 ASP A O 1
ATOM 3833 N N . GLU A 1 494 ? 7.446 -22.107 11.542 1.00 91.62 494 GLU A N 1
ATOM 3834 C CA . GLU A 1 494 ? 8.057 -23.434 11.694 1.00 91.62 494 GLU A CA 1
ATOM 3835 C C . GLU A 1 494 ? 8.605 -24.009 10.382 1.00 91.62 494 GLU A C 1
ATOM 3837 O O . GLU A 1 494 ? 9.557 -24.791 10.401 1.00 91.62 494 GLU A O 1
ATOM 3842 N N . ARG A 1 495 ? 8.015 -23.661 9.231 1.00 93.88 495 ARG A N 1
ATOM 3843 C CA . ARG A 1 495 ? 8.464 -24.165 7.926 1.00 93.88 495 ARG A CA 1
ATOM 3844 C C . ARG A 1 495 ? 9.819 -23.575 7.564 1.00 93.8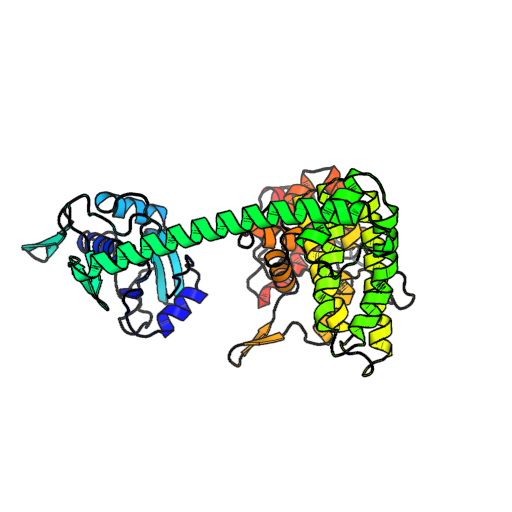8 495 ARG A C 1
ATOM 3846 O O . ARG A 1 495 ? 10.669 -24.303 7.056 1.00 93.88 495 ARG A O 1
ATOM 3853 N N . ILE A 1 496 ? 10.018 -22.286 7.843 1.00 95.38 496 ILE A N 1
ATOM 3854 C CA . ILE A 1 496 ? 11.285 -21.589 7.598 1.00 95.38 496 ILE A CA 1
ATOM 3855 C C . ILE A 1 496 ? 12.351 -22.136 8.545 1.00 95.38 496 ILE A C 1
ATOM 3857 O O . ILE A 1 496 ? 13.418 -22.540 8.087 1.00 95.38 496 ILE A O 1
ATOM 3861 N N . LEU A 1 497 ? 12.035 -22.227 9.840 1.00 95.31 497 LEU A N 1
ATOM 3862 C CA . LEU A 1 497 ? 12.960 -22.730 10.858 1.00 95.31 497 LEU A CA 1
ATOM 3863 C C . LEU A 1 497 ? 13.427 -24.160 10.549 1.00 95.31 497 LEU A C 1
ATOM 3865 O O . LEU A 1 497 ? 14.627 -24.403 10.442 1.00 95.31 497 LEU A O 1
ATOM 3869 N N . ARG A 1 498 ? 12.496 -25.086 10.271 1.00 95.38 498 ARG A N 1
ATOM 3870 C CA . ARG A 1 498 ? 12.842 -26.468 9.885 1.00 95.38 498 ARG A CA 1
ATOM 3871 C C . ARG A 1 498 ? 13.690 -26.527 8.619 1.00 95.38 498 ARG A C 1
ATOM 3873 O O . ARG A 1 498 ? 14.576 -27.369 8.511 1.00 95.38 498 ARG A O 1
ATOM 3880 N N . TRP A 1 499 ? 13.412 -25.670 7.638 1.00 96.44 499 TRP A N 1
ATOM 3881 C CA . TRP A 1 499 ? 14.184 -25.641 6.399 1.00 96.44 499 TRP A CA 1
ATOM 3882 C C . TRP A 1 499 ? 15.611 -25.125 6.617 1.00 96.44 499 TRP A C 1
ATOM 3884 O O . TRP A 1 499 ? 16.549 -25.686 6.047 1.00 96.44 499 TRP A O 1
ATOM 3894 N N . LEU A 1 500 ? 15.794 -24.121 7.483 1.00 96.38 500 LEU A N 1
ATOM 3895 C CA . LEU A 1 500 ? 17.115 -23.639 7.891 1.00 96.38 500 LEU A CA 1
ATOM 3896 C C . LEU A 1 500 ? 17.889 -24.704 8.678 1.00 96.38 500 LEU A C 1
ATOM 3898 O O . LEU A 1 500 ? 19.090 -24.850 8.454 1.00 96.38 500 LEU A O 1
ATOM 3902 N N . ASP A 1 501 ? 17.225 -25.484 9.532 1.00 94.56 501 ASP A N 1
ATOM 3903 C CA . ASP A 1 501 ? 17.856 -26.597 10.256 1.00 94.56 501 ASP A CA 1
ATOM 3904 C C . ASP A 1 501 ? 18.374 -27.693 9.309 1.00 94.56 501 ASP A C 1
ATOM 3906 O O . ASP A 1 501 ? 19.431 -28.276 9.551 1.00 94.56 501 ASP A O 1
ATOM 3910 N N . MET A 1 502 ? 17.671 -27.947 8.197 1.00 94.25 502 MET A N 1
ATOM 3911 C CA . MET A 1 502 ? 18.114 -28.892 7.160 1.00 94.25 502 MET A CA 1
ATOM 3912 C C . MET A 1 502 ? 19.303 -28.385 6.327 1.00 94.25 502 MET A C 1
ATOM 3914 O O . MET A 1 502 ? 20.002 -29.200 5.728 1.00 94.25 502 MET A O 1
ATOM 3918 N N . HIS A 1 503 ? 19.555 -27.072 6.307 1.00 93.69 503 HIS A N 1
ATOM 3919 C CA . HIS A 1 503 ? 20.639 -26.429 5.552 1.00 93.69 503 HIS A CA 1
ATOM 3920 C C . HIS A 1 503 ? 21.555 -25.646 6.503 1.00 93.69 503 HIS A C 1
ATOM 3922 O O . HIS A 1 503 ? 21.540 -24.405 6.504 1.00 93.69 503 HIS A O 1
ATOM 3928 N N . PRO A 1 504 ? 22.307 -26.335 7.383 1.00 87.00 504 PRO A N 1
ATOM 3929 C CA . PRO A 1 504 ? 23.085 -25.696 8.438 1.00 87.00 504 PRO A CA 1
ATOM 3930 C C . PRO A 1 504 ? 24.135 -24.741 7.865 1.00 87.00 504 PRO A C 1
ATOM 3932 O O . PRO A 1 504 ? 24.636 -24.923 6.756 1.00 87.00 504 PRO A O 1
ATOM 3935 N N . ALA A 1 505 ? 24.476 -23.705 8.634 1.00 82.12 505 ALA A N 1
ATOM 3936 C CA . ALA A 1 505 ? 25.503 -22.754 8.229 1.00 82.12 505 ALA A CA 1
ATOM 3937 C C . ALA A 1 505 ? 26.829 -23.488 7.976 1.00 82.12 505 ALA A C 1
ATOM 3939 O O . ALA A 1 505 ? 27.326 -24.207 8.846 1.00 82.12 505 ALA A O 1
ATOM 3940 N N . GLN A 1 506 ? 27.409 -23.298 6.790 1.00 73.31 506 GLN A N 1
ATOM 3941 C CA . GLN A 1 506 ? 28.736 -23.830 6.511 1.00 73.31 506 GLN A CA 1
ATOM 3942 C C . GLN A 1 506 ? 29.756 -23.106 7.409 1.00 73.31 506 GLN A C 1
ATOM 3944 O O . GLN A 1 506 ? 29.677 -21.880 7.559 1.00 73.31 506 GLN A O 1
ATOM 3949 N N . PRO A 1 507 ? 30.698 -23.826 8.044 1.00 57.69 507 PRO A N 1
ATOM 3950 C CA . PRO A 1 507 ? 31.717 -23.197 8.871 1.00 57.69 507 PRO A CA 1
ATOM 3951 C C . PRO A 1 507 ? 32.507 -22.210 8.011 1.00 57.69 507 PRO A C 1
ATOM 3953 O O . PRO A 1 507 ? 33.041 -22.588 6.968 1.00 57.69 507 PRO A O 1
ATOM 3956 N N . ARG A 1 508 ? 32.574 -20.941 8.441 1.00 51.66 508 ARG A N 1
ATOM 3957 C CA . ARG A 1 508 ? 33.440 -19.948 7.796 1.00 51.66 508 ARG A CA 1
ATOM 3958 C C . ARG A 1 508 ? 34.854 -20.523 7.776 1.00 51.66 508 ARG A C 1
ATOM 3960 O O . ARG A 1 508 ? 35.412 -20.797 8.839 1.00 51.66 508 ARG A O 1
ATOM 3967 N N . SER A 1 509 ? 35.410 -20.743 6.584 1.00 37.72 509 SER A N 1
ATOM 3968 C CA . SER A 1 509 ? 36.832 -21.041 6.456 1.00 37.72 509 SER A CA 1
ATOM 3969 C C . SER A 1 509 ? 37.601 -19.906 7.139 1.00 37.72 509 SER A C 1
ATOM 3971 O O . SER A 1 509 ? 37.277 -18.745 6.884 1.00 37.72 509 SER A O 1
ATOM 3973 N N . PRO A 1 510 ? 38.539 -20.206 8.050 1.00 39.56 510 PRO A N 1
ATOM 3974 C CA . PRO A 1 510 ? 39.353 -19.168 8.658 1.00 39.56 510 PRO A CA 1
ATOM 3975 C C . PRO A 1 510 ? 40.211 -18.536 7.555 1.00 39.56 510 PRO A C 1
ATOM 3977 O O . PRO A 1 510 ? 41.062 -19.217 6.981 1.00 39.56 510 PRO A O 1
ATOM 3980 N N . GLU A 1 511 ? 39.922 -17.276 7.228 1.00 36.28 511 GLU A N 1
ATOM 3981 C CA . GLU A 1 511 ? 40.841 -16.391 6.499 1.00 36.28 511 GLU A CA 1
ATOM 3982 C C . GLU A 1 511 ? 41.976 -15.920 7.410 1.00 36.28 511 GLU A C 1
ATOM 3984 O O . GLU A 1 511 ? 41.701 -15.624 8.601 1.00 36.28 511 GLU A O 1
#

Foldseek 3Di:
DDDDDLDFDPVVLVVLLVVQAFFLAEAEALAAALVALQRLLVVLLSLQQCLLPKHKYKYQADRGSHGHQRADPVRQVCFQPVNSCVSNCQWWPPPWDKGKDWDADPNHIMMMMITYHHLQNGTFTQAWRWDDDPHDIDTPDGGRFGWHRDTRDTGTDDPVSVVVSVVVNVVVVVVVVVVVVVVVVLVVVLLVLLVVCLPDPLCSQELPDDPSVNLSVLVSCVVVVPCVSVLVRLVCLLVVLLVQFQDLVRVVCNLSSLLSLLLQLLVCLVVVPVVSNVSSLQSLQSNLCSLVVQCVVPPRTNDHSLRSLLSNVLSLLLSLLLCQVSVVLLSLLCSLQDHHPDPPPDQARHSQLVSVVSCVVVVVQWDQDPNDTDGHFSLNVSLVSCLVRCSSVVPDHSPDVSSSLSSLQSLVLSLQLQCQVPVDLDSRHHANSSLLAAPVSHLVSVLCCVVPVVNVCRRHVDDLLSVLVSLVSSQVRSVVVNPVRVHYDGDPDPSNVVSNVVNDNDPPDDD

Radius of gyration: 27.94 Å; chains: 1; bounding box: 81×55×84 Å

pLDDT: mean 89.03, std 10.52, range [30.17, 98.81]

Sequence (511 aa):
MVIVEPLVSEEKLRQLLDEQAESAALDYKAICDLREKADTVELAKDVGAMQVAGGYIVIGADNNGRPTNGVAAERVALFDEATLRAKLRKWLPEPLDLLAAAHEIDGSKVVLIYVGANPDGFAVFQADGQYVVGSKEKTAFRKGDVFARHGSASEPWSQADIRPVIDRLIASRKEDWRRGLAADLARVEAGSEARRLADAPAQTLTWNLDASSFEGAIIEQLRTADDIPLRLLLERFPAEAATLARDEERVADLPTLFDRLACIGGLGLRLERQEVVRALIMAAGRVYDVGFALEREGRGAAIDGAGYWLGMIERVIVLGALAVRMKAWPVVRELALRRGESDDWRHDRSWLRHALTMAARAKLFVETEKGRDVERSILSLAHRVAANEPCLRPDVPADDEALLDSICQFDALAALAMISETRAISGSRFYPNFARFYSHRTEPAFARLLSDPAMRAAIFPLSDDDLASALRGLDEFAQRESFRYAGWDGFTDERILRWLDMHPAQPRSPE

Secondary structure (DSSP, 8-state):
---------HHHHHHHHTT-S-BTTEEEES---TTSHHHHHHHHHHHHHHTTT-EEEEETB-TTS-B-TTS-GGGGGGGSHHHHHHHHTTTSPSP--EEEEEEEETTEEEEEEEEPPPTTSSPPP-S-EEEEETTEEEEEE-TT--EEEETTEEEE--HHHHHHHHHHHHHHHHHHHHHHHHHHHHHHHHHHHHHHHHHS-GGG--TTS-HHHHHHHHHHHHHHT--HHHHHHHHHHHHHHHHHTT-TTTGGGHHHHHHHHHHHHHHHHHTT-HHHHHHHHHHHHHHHHHHHHHHHHGGGSSS-HHHHHHHHHHHHHHHHHHHHHTT-HHHHHHHHH---S-TT--S--SHHHHHHHHHHHTTTTEEEETTEEEEPPHHHHHHHHHHH-GGG-TTS-TT-HHHHHHHHHHHHHHHHHHHHHHS---TTT---GGGGS-GGGTHHHHHHHHH-HHHHHHH--S-HHHHHHHHHHHHHHHHHHHTTTT-------HHHHHHHHHSPPPPPP--